Protein AF-A0A9N9G167-F1 (afdb_monomer)

Organism: NCBI:txid144679

InterPro domains:
  IPR001525 C-5 cytosine methyltransferase [PF00145] (1-214)
  IPR001525 C-5 cytosine methyltransferase [PS51679] (1-295)
  IPR001525 C-5 cytosine methyltransferase [TIGR00675] (1-219)
  IPR018117 DNA methylase, C-5 cytosine-specific, active site [PS00094] (69-81)
  IPR018310 Putative endonuclease, Z1 domain [PF10593] (578-742)
  IPR029063 S-adenosyl-L-methionine-dependent methyltransferase superfamily [G3DSA:3.40.50.150] (1-223)
  IPR029063 S-adenosyl-L-methionine-dependent methyltransferase superfamily [SSF53335] (1-181)
  IPR050750 Cytosine-specific C5-methyltransferase [PTHR46098] (2-276)

Structure (mmCIF, N/CA/C/O backbone):
data_AF-A0A9N9G167-F1
#
_entry.id   AF-A0A9N9G167-F1
#
loop_
_atom_site.group_PDB
_atom_site.id
_atom_site.type_symbol
_atom_site.label_atom_id
_atom_site.label_alt_id
_atom_site.label_comp_id
_atom_site.label_asym_id
_atom_site.label_entity_id
_atom_site.label_seq_id
_atom_site.pdbx_PDB_ins_code
_atom_site.Cartn_x
_atom_site.Cartn_y
_atom_site.Cartn_z
_atom_site.occupancy
_atom_site.B_iso_or_equiv
_atom_site.auth_seq_id
_atom_site.auth_comp_id
_atom_site.auth_asym_id
_atom_site.auth_atom_id
_atom_site.pdbx_PDB_model_num
ATOM 1 N N . PHE A 1 1 ? -24.229 19.117 25.408 1.00 96.44 1 PHE A N 1
ATOM 2 C CA . PHE A 1 1 ? -23.073 20.000 25.666 1.00 96.44 1 PHE A CA 1
ATOM 3 C C . PHE A 1 1 ? -22.770 20.797 24.413 1.00 96.44 1 PHE A C 1
ATOM 5 O O . PHE A 1 1 ? -23.127 20.351 23.327 1.00 96.44 1 PHE A O 1
ATOM 12 N N . VAL A 1 2 ? -22.126 21.948 24.569 1.00 97.75 2 VAL A N 1
ATOM 13 C CA . VAL A 1 2 ? -21.629 22.784 23.472 1.00 97.75 2 VAL A CA 1
ATOM 14 C C . VAL A 1 2 ? -20.106 22.823 23.541 1.00 97.75 2 VAL A C 1
ATOM 16 O O . VAL A 1 2 ? -19.544 23.038 24.618 1.00 97.75 2 VAL A O 1
ATOM 19 N N . ASP A 1 3 ? -19.458 22.594 22.401 1.00 97.31 3 ASP A N 1
ATOM 20 C CA . ASP A 1 3 ? -18.001 22.568 22.264 1.00 97.31 3 ASP A CA 1
ATOM 21 C C . ASP A 1 3 ? -17.508 23.849 21.576 1.00 97.31 3 ASP A C 1
ATOM 23 O O . ASP A 1 3 ? -17.567 23.978 20.353 1.00 97.31 3 ASP A O 1
ATOM 27 N N . LEU A 1 4 ? -17.080 24.836 22.362 1.00 97.31 4 LEU A N 1
ATOM 28 C CA . LEU A 1 4 ? -16.578 26.117 21.862 1.00 97.31 4 LEU A CA 1
ATOM 29 C C . LEU A 1 4 ? -15.073 26.042 21.599 1.00 97.31 4 LEU A C 1
ATOM 31 O O . LEU A 1 4 ? -14.323 25.476 22.397 1.00 97.31 4 LEU A O 1
ATOM 35 N N . PHE A 1 5 ? -14.617 26.692 20.524 1.00 95.75 5 PHE A N 1
ATOM 36 C CA . PHE A 1 5 ? -13.226 26.597 20.055 1.00 95.75 5 PHE A CA 1
ATOM 37 C C . PHE A 1 5 ? -12.837 25.133 19.849 1.00 95.75 5 PHE A C 1
ATOM 39 O O . PHE A 1 5 ? -11.856 24.629 20.402 1.00 95.75 5 PHE A O 1
ATOM 46 N N . SER A 1 6 ? -13.701 24.430 19.120 1.00 94.19 6 SER A N 1
ATOM 47 C CA . SER A 1 6 ? -13.758 22.975 19.136 1.00 94.19 6 SER A CA 1
ATOM 48 C C . SER A 1 6 ? -12.529 22.330 18.490 1.00 94.19 6 SER A C 1
ATOM 50 O O . SER A 1 6 ? -12.225 21.163 18.767 1.00 94.19 6 SER A O 1
ATOM 52 N N . GLY A 1 7 ? -11.798 23.069 17.643 1.00 93.81 7 GLY A N 1
ATOM 53 C CA . GLY A 1 7 ? -10.676 22.552 16.872 1.00 93.81 7 GLY A CA 1
ATOM 54 C C . GLY A 1 7 ? -11.097 21.295 16.119 1.00 93.81 7 GLY A C 1
ATOM 55 O O . GLY A 1 7 ? -12.072 21.302 15.376 1.00 93.81 7 GLY A O 1
ATOM 56 N N . ILE A 1 8 ? -10.400 20.188 16.375 1.00 90.88 8 ILE A N 1
ATOM 57 C CA . ILE A 1 8 ? -10.713 18.864 15.811 1.00 90.88 8 ILE A CA 1
ATOM 58 C C . ILE A 1 8 ? -11.549 17.961 16.747 1.00 90.88 8 ILE A C 1
ATOM 60 O O . ILE A 1 8 ? -11.694 16.773 16.475 1.00 90.88 8 ILE A O 1
ATOM 64 N N . GLY A 1 9 ? -12.065 18.482 17.869 1.00 90.62 9 GLY A N 1
ATOM 65 C CA . GLY A 1 9 ? -12.993 17.764 18.759 1.00 90.62 9 GLY A CA 1
ATOM 66 C C . GLY A 1 9 ? -12.369 17.011 19.928 1.00 90.62 9 GLY A C 1
ATOM 67 O O . GLY A 1 9 ? -12.844 15.939 20.302 1.00 90.62 9 GLY A O 1
ATOM 68 N N . GLY A 1 10 ? -11.324 17.570 20.546 1.00 90.81 10 GLY A N 1
ATOM 69 C CA . GLY A 1 10 ? -10.700 16.980 21.738 1.00 90.81 10 GLY A CA 1
ATOM 70 C C . GLY A 1 10 ? -11.651 16.885 22.941 1.00 90.81 10 GLY A C 1
ATOM 71 O O . GLY A 1 10 ? -11.740 15.833 23.575 1.00 90.81 10 GLY A O 1
ATOM 72 N N . PHE A 1 11 ? -12.399 17.957 23.231 1.00 94.19 11 PHE A N 1
ATOM 73 C CA . PHE A 1 11 ? -13.406 17.957 24.296 1.00 94.19 11 PHE A CA 1
ATOM 74 C C . PHE A 1 11 ? -14.594 17.059 23.962 1.00 94.19 11 PHE A C 1
ATOM 76 O O . PHE A 1 11 ? -14.997 16.268 24.814 1.00 94.19 11 PHE A O 1
ATOM 83 N N . HIS A 1 12 ? -15.098 17.111 22.724 1.00 93.25 12 HIS A N 1
ATOM 84 C CA . HIS A 1 12 ? -16.135 16.192 22.251 1.00 93.25 12 HIS A CA 1
ATOM 85 C C . HIS A 1 12 ? -15.748 14.733 22.513 1.00 93.25 12 HIS A C 1
ATOM 87 O O . HIS A 1 12 ? -16.497 13.996 23.159 1.00 93.25 12 HIS A O 1
ATOM 93 N N . GLN A 1 13 ? -14.550 14.332 22.079 1.00 90.50 13 GLN A N 1
ATOM 94 C CA . GLN A 1 13 ? -14.063 12.967 22.241 1.00 90.50 13 GLN A CA 1
ATOM 95 C C . GLN A 1 13 ? -13.995 12.553 23.715 1.00 90.50 13 GLN A C 1
ATOM 97 O O . GLN A 1 13 ? -14.399 11.436 24.048 1.00 90.50 13 GLN A O 1
ATOM 102 N N . ALA A 1 14 ? -13.496 13.436 24.585 1.00 84.38 14 ALA A N 1
ATOM 103 C CA . ALA A 1 14 ? -13.389 13.177 26.018 1.00 84.38 14 ALA A CA 1
ATOM 104 C C . ALA A 1 14 ? -14.771 13.035 26.675 1.00 84.38 14 ALA A C 1
ATOM 106 O O . ALA A 1 14 ? -15.007 12.089 27.426 1.00 84.38 14 ALA A O 1
ATOM 107 N N . ILE A 1 15 ? -15.709 13.931 26.357 1.00 85.75 15 ILE A N 1
ATOM 108 C CA . ILE A 1 15 ? -17.063 13.903 26.922 1.00 85.75 15 ILE A CA 1
ATOM 109 C C . ILE A 1 15 ? -17.820 12.659 26.464 1.00 85.75 15 ILE A C 1
ATOM 111 O O . ILE A 1 15 ? -18.428 11.995 27.298 1.00 85.75 15 ILE A O 1
ATOM 115 N N . LYS A 1 16 ? -17.748 12.289 25.180 1.00 82.19 16 LYS A N 1
ATOM 116 C CA . LYS A 1 16 ? -18.385 11.063 24.672 1.00 82.19 16 LYS A CA 1
ATOM 117 C C . LYS A 1 16 ? -17.813 9.794 25.299 1.00 82.19 16 LYS A C 1
ATOM 119 O O . LYS A 1 16 ? -18.561 8.852 25.516 1.00 82.19 16 LYS A O 1
ATOM 124 N N . GLN A 1 17 ? -16.521 9.760 25.622 1.00 71.56 17 GLN A N 1
ATOM 125 C CA . GLN A 1 17 ? -15.922 8.605 26.302 1.00 71.56 17 GLN A CA 1
ATOM 126 C C . GLN A 1 17 ? -16.388 8.479 27.754 1.00 71.56 17 GLN A C 1
ATOM 128 O O . GLN A 1 17 ? -16.738 7.390 28.195 1.00 71.56 17 GLN A O 1
ATOM 133 N N . ILE A 1 18 ? -16.415 9.589 28.494 1.00 75.25 18 ILE A N 1
ATOM 134 C CA . ILE A 1 18 ? -16.812 9.581 29.910 1.00 75.25 18 ILE A CA 1
ATOM 135 C C . ILE A 1 18 ? -18.334 9.420 30.047 1.00 75.25 18 ILE A C 1
ATOM 137 O O . ILE A 1 18 ? -18.821 8.724 30.936 1.00 75.25 18 ILE A O 1
ATOM 141 N N . PHE A 1 19 ? -19.092 10.044 29.145 1.00 80.12 19 PHE A N 1
ATOM 142 C CA . PHE A 1 19 ? -20.550 10.056 29.126 1.00 80.12 19 PHE A CA 1
ATOM 143 C C . PHE A 1 19 ? -21.065 9.648 27.733 1.00 80.12 19 PHE A C 1
ATOM 145 O O . PHE A 1 19 ? -21.455 10.514 26.948 1.00 80.12 19 PHE A O 1
ATOM 152 N N . PRO A 1 20 ? -21.139 8.344 27.409 1.00 75.44 20 PRO A N 1
ATOM 153 C CA . PRO A 1 20 ? -21.534 7.871 26.073 1.00 75.44 20 PRO A CA 1
ATOM 154 C C . PRO A 1 20 ? -22.908 8.353 25.595 1.00 75.44 20 PRO A C 1
ATOM 156 O O . PRO A 1 20 ? -23.117 8.564 24.404 1.00 75.44 20 PRO A O 1
ATOM 159 N N . LYS A 1 21 ? -23.836 8.581 26.533 1.00 85.00 21 LYS A N 1
ATOM 160 C CA . LYS A 1 21 ? -25.186 9.106 26.261 1.00 85.00 21 LYS A CA 1
ATOM 161 C C . LYS A 1 21 ? -25.252 10.630 26.125 1.00 85.00 21 LYS A C 1
ATOM 163 O O . LYS A 1 21 ? -26.330 11.164 25.907 1.00 85.00 21 LYS A O 1
ATOM 168 N N . SER A 1 22 ? -24.139 11.336 26.316 1.00 89.62 22 SER A N 1
ATOM 169 C CA . SER A 1 22 ? -24.100 12.785 26.122 1.00 89.62 22 SER A CA 1
ATOM 170 C C . SER A 1 22 ? -24.339 13.132 24.657 1.00 89.62 22 SER A C 1
ATOM 172 O O . SER A 1 22 ? -23.959 12.380 23.762 1.00 89.62 22 SER A O 1
ATOM 174 N N . GLU A 1 23 ? -24.926 14.291 24.403 1.00 92.88 23 GLU A N 1
ATOM 175 C CA . GLU A 1 23 ? -25.144 14.813 23.058 1.00 92.88 23 GLU A CA 1
ATOM 176 C C . GLU A 1 23 ? -24.369 16.118 22.871 1.00 92.88 23 GLU A C 1
ATOM 178 O O . GLU A 1 23 ? -24.367 16.972 23.764 1.00 92.88 23 GLU A O 1
ATOM 183 N N . CYS A 1 24 ? -23.688 16.260 21.732 1.00 95.50 24 CYS A N 1
ATOM 184 C CA . CYS A 1 24 ? -23.074 17.521 21.332 1.00 95.50 24 CYS A CA 1
ATOM 185 C C . CYS A 1 24 ? -24.112 18.314 20.536 1.00 95.50 24 CYS A C 1
ATOM 187 O O . CYS A 1 24 ? -24.430 17.953 19.410 1.00 95.50 24 CYS A O 1
ATOM 189 N N . ILE A 1 25 ? -24.655 19.364 21.145 1.00 95.94 25 ILE A N 1
ATOM 190 C CA . ILE A 1 25 ? -25.744 20.164 20.574 1.00 95.94 25 ILE A CA 1
ATOM 191 C C . ILE A 1 25 ? -25.214 21.097 19.485 1.00 95.94 25 ILE A C 1
ATOM 193 O O . ILE A 1 25 ? -25.871 21.305 18.464 1.00 95.94 25 ILE A O 1
ATOM 197 N N . ALA A 1 26 ? -24.015 21.641 19.709 1.00 96.62 26 ALA A N 1
ATOM 198 C CA . ALA A 1 26 ? -23.302 22.467 18.753 1.00 96.62 26 ALA A CA 1
ATOM 199 C C . ALA A 1 26 ? -21.787 22.443 18.995 1.00 96.62 26 ALA A C 1
ATOM 201 O O . ALA A 1 26 ? -21.330 22.314 20.136 1.00 96.62 26 ALA A O 1
ATOM 202 N N . ALA A 1 27 ? -21.027 22.629 17.917 1.00 97.38 27 ALA A N 1
ATOM 203 C CA . ALA A 1 27 ? -19.587 22.866 17.936 1.00 97.38 27 ALA A CA 1
ATOM 204 C C . ALA A 1 27 ? -19.281 24.168 17.191 1.00 97.38 27 ALA A C 1
ATOM 206 O O . ALA A 1 27 ? -19.948 24.487 16.202 1.00 97.38 27 ALA A O 1
ATOM 207 N N . VAL A 1 28 ? -18.304 24.927 17.687 1.00 97.38 28 VAL A N 1
ATOM 208 C CA . VAL A 1 28 ? -17.961 26.256 17.167 1.00 97.38 28 VAL A CA 1
ATOM 209 C C . VAL A 1 28 ? -16.471 26.331 16.860 1.00 97.38 28 VAL A C 1
ATOM 211 O O . VAL A 1 28 ? -15.642 26.269 17.774 1.00 97.38 28 VAL A O 1
ATOM 214 N N . GLU A 1 29 ? -16.138 26.501 15.583 1.00 95.88 29 GLU A N 1
ATOM 215 C CA . GLU A 1 29 ? -14.767 26.651 15.094 1.00 95.88 29 GLU A CA 1
ATOM 216 C C . GLU A 1 29 ? -14.735 27.448 13.786 1.00 95.88 29 GLU A C 1
ATOM 218 O O . GLU A 1 29 ? -15.404 27.109 12.807 1.00 95.88 29 GLU A O 1
ATOM 223 N N . LYS A 1 30 ? -13.911 28.501 13.760 1.00 93.50 30 LYS A N 1
ATOM 224 C CA . LYS A 1 30 ? -13.782 29.395 12.603 1.00 93.50 30 LYS A CA 1
ATOM 225 C C . LYS A 1 30 ? -12.861 28.831 11.522 1.00 93.50 30 LYS A C 1
ATOM 227 O O . LYS A 1 30 ? -12.992 29.213 10.361 1.00 93.50 30 LYS A O 1
ATOM 232 N N . ASP A 1 31 ? -11.908 27.973 11.893 1.00 90.69 31 ASP A N 1
ATOM 233 C CA . ASP A 1 31 ? -10.946 27.404 10.953 1.00 90.69 31 ASP A CA 1
ATOM 234 C C . ASP A 1 31 ? -11.590 26.319 10.073 1.00 90.69 31 ASP A C 1
ATOM 236 O O . ASP A 1 31 ? -12.138 25.325 10.559 1.00 90.69 31 ASP A O 1
ATOM 240 N N . ALA A 1 32 ? -11.508 26.507 8.754 1.00 87.88 32 ALA A N 1
ATOM 241 C CA . ALA A 1 32 ? -12.151 25.629 7.782 1.00 87.88 32 ALA A CA 1
ATOM 242 C C . ALA A 1 32 ? -11.570 24.201 7.773 1.00 87.88 32 ALA A C 1
ATOM 244 O O . ALA A 1 32 ? -12.325 23.249 7.579 1.00 87.88 32 ALA A O 1
ATOM 245 N N . PHE A 1 33 ? -10.267 24.032 8.029 1.00 86.62 33 PHE A N 1
ATOM 246 C CA . PHE A 1 33 ? -9.620 22.714 8.059 1.00 86.62 33 PHE A CA 1
ATOM 247 C C . PHE A 1 33 ? -9.967 21.946 9.336 1.00 86.62 33 PHE A C 1
ATOM 249 O O . PHE A 1 33 ? -10.205 20.733 9.301 1.00 86.62 33 PHE A O 1
ATOM 256 N N . CYS A 1 34 ? -10.035 22.648 10.470 1.00 87.88 34 CYS A N 1
ATOM 257 C CA . CYS A 1 34 ? -10.538 22.080 11.715 1.00 87.88 34 CYS A CA 1
ATOM 258 C C . CYS A 1 34 ? -11.997 21.642 11.560 1.00 87.88 34 CYS A C 1
ATOM 260 O O . CYS A 1 34 ? -12.318 20.513 11.926 1.00 87.88 34 CYS A O 1
ATOM 262 N N . LYS A 1 35 ? -12.849 22.474 10.943 1.00 88.00 35 LYS A N 1
ATOM 263 C CA . LYS A 1 35 ? -14.241 22.120 10.626 1.00 88.00 35 LYS A CA 1
ATOM 264 C C . LYS A 1 35 ? -14.339 20.862 9.766 1.00 88.00 35 LYS A C 1
ATOM 266 O O . LYS A 1 35 ? -15.096 19.958 10.109 1.00 88.00 35 LYS A O 1
ATOM 271 N N . GLU A 1 36 ? -13.582 20.792 8.672 1.00 84.94 36 GLU A N 1
ATOM 272 C CA . GLU A 1 36 ? -13.557 19.615 7.797 1.00 84.94 36 GLU A CA 1
ATOM 273 C C . GLU A 1 36 ? -13.180 18.357 8.589 1.00 84.94 36 GLU A C 1
ATOM 275 O O . GLU A 1 36 ? -13.901 17.361 8.571 1.00 84.94 36 GLU A O 1
ATOM 280 N N . THR A 1 37 ? -12.100 18.432 9.371 1.00 85.81 37 THR A N 1
ATOM 281 C CA . THR A 1 37 ? -11.650 17.314 10.211 1.00 85.81 37 THR A CA 1
ATOM 282 C C . THR A 1 37 ? -12.697 16.930 11.255 1.00 85.81 37 THR A C 1
ATOM 284 O O . THR A 1 37 ? -12.919 15.746 11.494 1.00 85.81 37 THR A O 1
ATOM 287 N N . TYR A 1 38 ? -13.359 17.900 11.883 1.00 89.00 38 TYR A N 1
ATOM 288 C CA . TYR A 1 38 ? -14.377 17.641 12.896 1.00 89.00 38 TYR A CA 1
ATOM 289 C C . TYR A 1 38 ? -15.583 16.908 12.303 1.00 89.00 38 TYR A C 1
ATOM 291 O O . TYR A 1 38 ? -15.994 15.879 12.836 1.00 89.00 38 TYR A O 1
ATOM 299 N N . LEU A 1 39 ? -16.111 17.390 11.173 1.00 84.06 39 LEU A N 1
ATOM 300 C CA . LEU A 1 39 ? -17.288 16.813 10.515 1.00 84.06 39 LEU A CA 1
ATOM 301 C C . LEU A 1 39 ? -17.023 15.421 9.924 1.00 84.06 39 LEU A C 1
ATOM 303 O O . LEU A 1 39 ? -17.947 14.620 9.843 1.00 84.06 39 LEU A O 1
ATOM 307 N N . LEU A 1 40 ? -15.769 15.098 9.590 1.00 83.00 40 LEU A N 1
ATOM 308 C CA . LEU A 1 40 ? -15.367 13.733 9.224 1.00 83.00 40 LEU A CA 1
ATOM 309 C C . LEU A 1 40 ? -15.445 12.739 10.395 1.00 83.00 40 LEU A C 1
ATOM 311 O O . LEU A 1 40 ? -15.527 11.536 10.162 1.00 83.00 40 LEU A O 1
ATOM 315 N N . ASN A 1 41 ? -15.361 13.215 11.641 1.00 79.44 41 ASN A N 1
ATOM 316 C CA . ASN A 1 41 ? -15.416 12.365 12.835 1.00 79.44 41 ASN A CA 1
ATOM 317 C C . ASN A 1 41 ? -16.799 12.376 13.505 1.00 79.44 41 ASN A C 1
ATOM 319 O O . ASN A 1 41 ? -17.149 11.418 14.194 1.00 79.44 41 ASN A O 1
ATOM 323 N N . TYR A 1 42 ? -17.574 13.444 13.307 1.00 84.31 42 TYR A N 1
ATOM 324 C CA . TYR A 1 42 ? -18.881 13.662 13.923 1.00 84.31 42 TYR A CA 1
ATOM 325 C C . TYR A 1 42 ? -19.871 14.173 12.863 1.00 84.31 42 TYR A C 1
ATOM 327 O O . TYR A 1 42 ? -20.050 15.380 12.688 1.00 84.31 42 TYR A O 1
ATOM 335 N N . GLU A 1 43 ? -20.475 13.243 12.120 1.00 76.62 43 GLU A N 1
ATOM 336 C CA . GLU A 1 43 ? -21.416 13.549 11.035 1.00 76.62 43 GLU A CA 1
ATOM 337 C C . GLU A 1 43 ? -22.745 14.125 11.563 1.00 76.62 43 GLU A C 1
ATOM 339 O O . GLU A 1 43 ? -23.180 13.814 12.672 1.00 76.62 43 GLU A O 1
ATOM 344 N N . SER A 1 44 ? -23.416 14.937 10.737 1.00 72.50 44 SER A N 1
ATOM 345 C CA . SER A 1 44 ? -24.797 15.404 10.959 1.00 72.50 44 SER A CA 1
ATOM 346 C C . SER A 1 44 ? -25.055 16.126 12.291 1.00 72.50 44 SER A C 1
ATOM 348 O O . SER A 1 44 ? -26.018 15.824 12.992 1.00 72.50 44 SER A O 1
ATOM 350 N N . MET A 1 45 ? -24.227 17.122 12.624 1.00 87.19 45 MET A N 1
ATOM 351 C CA . MET A 1 45 ? -24.420 17.979 13.801 1.00 87.19 45 MET A CA 1
ATOM 352 C C . MET A 1 45 ? -24.435 19.475 13.462 1.00 87.19 45 MET A C 1
ATOM 354 O O . MET A 1 45 ? -23.955 19.893 12.406 1.00 87.19 45 MET A O 1
ATOM 358 N N . ASN A 1 46 ? -24.935 20.300 14.385 1.00 90.50 46 ASN A N 1
ATOM 359 C CA . ASN A 1 46 ? -24.950 21.751 14.205 1.00 90.50 46 ASN A CA 1
ATOM 360 C C . ASN A 1 46 ? -23.546 22.336 14.404 1.00 90.50 46 ASN A C 1
ATOM 362 O O . ASN A 1 46 ? -23.026 22.376 15.519 1.00 90.50 46 ASN A O 1
ATOM 366 N N . PHE A 1 47 ? -22.928 22.796 13.319 1.00 94.44 47 PHE A N 1
ATOM 367 C CA . PHE A 1 47 ? -21.562 23.314 13.336 1.00 94.44 47 PHE A CA 1
ATOM 368 C C . PHE A 1 47 ? -21.522 24.780 12.912 1.00 94.44 47 PHE A C 1
ATOM 370 O O . PHE A 1 47 ? -21.921 25.121 11.795 1.00 94.44 47 PHE A O 1
ATOM 377 N N . TYR A 1 48 ? -20.975 25.631 13.775 1.00 95.31 48 TYR A N 1
ATOM 378 C CA . TYR A 1 48 ? -20.905 27.076 13.574 1.00 95.31 48 TYR A CA 1
ATOM 379 C C . TYR A 1 48 ? -19.463 27.556 13.422 1.00 95.31 48 TYR A C 1
ATOM 381 O O . TYR A 1 48 ? -18.521 26.909 13.871 1.00 95.31 48 TYR A O 1
ATOM 389 N N . GLY A 1 49 ? -19.311 28.684 12.729 1.00 92.50 49 GLY A N 1
ATOM 390 C CA . GLY A 1 49 ? -18.019 29.286 12.414 1.00 92.50 49 GLY A CA 1
ATOM 391 C C . GLY A 1 49 ? -17.525 30.212 13.522 1.00 92.50 49 GLY A C 1
ATOM 392 O O . GLY A 1 49 ? -17.136 29.776 14.602 1.00 92.50 49 GLY A O 1
ATOM 393 N N . ASP A 1 50 ? -17.519 31.514 13.235 1.00 92.44 50 ASP A N 1
ATOM 394 C CA . ASP A 1 50 ? -17.059 32.540 14.168 1.00 92.44 50 ASP A CA 1
ATOM 395 C C . ASP A 1 50 ? -17.989 32.649 15.390 1.00 92.44 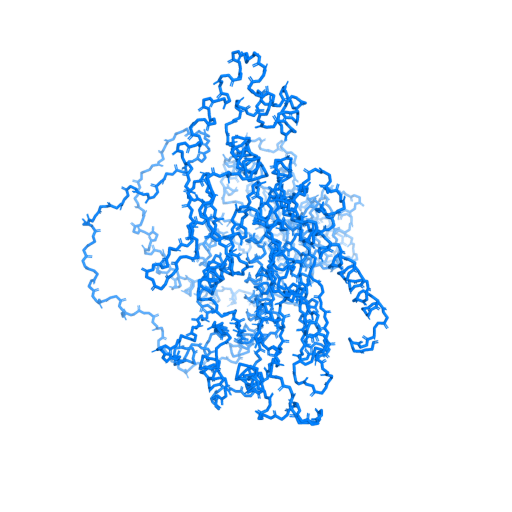50 ASP A C 1
ATOM 397 O O . ASP A 1 50 ? -19.196 32.854 15.260 1.00 92.44 50 ASP A O 1
ATOM 401 N N . ILE A 1 51 ? -17.418 32.532 16.591 1.00 94.31 51 ILE A N 1
ATOM 402 C CA . ILE A 1 51 ? -18.136 32.684 17.865 1.00 94.31 51 ILE A CA 1
ATOM 403 C C . ILE A 1 51 ? -18.641 34.119 18.091 1.00 94.31 51 ILE A C 1
ATOM 405 O O . ILE A 1 51 ? -19.565 34.345 18.872 1.00 94.31 51 ILE A O 1
ATOM 409 N N . THR A 1 52 ? -18.040 35.102 17.418 1.00 92.38 52 THR A N 1
ATOM 410 C CA . THR A 1 52 ? -18.423 36.517 17.522 1.00 92.38 52 THR A CA 1
ATOM 411 C C . THR A 1 52 ? -19.612 36.889 16.637 1.00 92.38 52 THR A C 1
ATOM 413 O O . THR A 1 52 ? -20.149 37.979 16.802 1.00 92.38 52 THR A O 1
ATOM 416 N N . ASP A 1 53 ? -20.055 35.989 15.751 1.00 93.06 53 ASP A N 1
ATOM 417 C CA . ASP A 1 53 ? -21.214 36.196 14.880 1.00 93.06 53 ASP A CA 1
ATOM 418 C C . ASP A 1 53 ? -22.509 36.203 15.712 1.00 93.06 53 ASP A C 1
ATOM 420 O O . ASP A 1 53 ? -22.989 35.157 16.170 1.00 93.06 53 ASP A O 1
ATOM 424 N N . GLU A 1 54 ? -23.042 37.406 15.939 1.00 89.94 54 GLU A N 1
ATOM 425 C CA . GLU A 1 54 ? -24.259 37.616 16.723 1.00 89.94 54 GLU A CA 1
ATOM 426 C C . GLU A 1 54 ? -25.514 37.174 15.963 1.00 89.94 54 GLU A C 1
ATOM 428 O O . GLU A 1 54 ? -26.440 36.674 16.588 1.00 89.94 54 GLU A O 1
ATOM 433 N N . ASP A 1 55 ? -25.514 37.248 14.630 1.00 90.12 55 ASP A N 1
ATOM 434 C CA . ASP A 1 55 ? -26.685 36.962 13.794 1.00 90.12 55 ASP A CA 1
ATOM 435 C C . ASP A 1 55 ? -26.890 35.461 13.539 1.00 90.12 55 ASP A C 1
ATOM 437 O O . ASP A 1 55 ? -27.987 35.029 13.174 1.00 90.12 55 ASP A O 1
ATOM 441 N N . LYS A 1 56 ? -25.839 34.647 13.711 1.00 92.75 56 LYS A N 1
ATOM 442 C CA . LYS A 1 56 ? -25.890 33.195 13.473 1.00 92.75 56 LYS A CA 1
ATOM 443 C C . LYS A 1 56 ? -25.489 32.377 14.686 1.00 92.75 56 LYS A C 1
ATOM 445 O O . LYS A 1 56 ? -26.298 31.606 15.200 1.00 92.75 56 LYS A O 1
ATOM 450 N N . THR A 1 57 ? -24.234 32.494 15.116 1.00 93.69 57 THR A N 1
ATOM 451 C CA . THR A 1 57 ? -23.669 31.596 16.130 1.00 93.69 57 THR A CA 1
ATOM 452 C C . THR A 1 57 ? -24.288 31.873 17.494 1.00 93.69 57 THR A C 1
ATOM 454 O O . THR A 1 57 ? -24.808 30.953 18.123 1.00 93.69 57 THR A O 1
ATOM 457 N N . GLN A 1 58 ? -24.274 33.129 17.952 1.00 94.69 58 GLN A N 1
ATOM 458 C CA . GLN A 1 58 ? -24.788 33.457 19.286 1.00 94.69 58 GLN A CA 1
ATOM 459 C C . GLN A 1 58 ? -26.309 33.321 19.353 1.00 94.69 58 GLN A C 1
ATOM 461 O O . GLN A 1 58 ? -26.792 32.690 20.286 1.00 94.69 58 GLN A O 1
ATOM 466 N N . VAL A 1 59 ? -27.049 33.807 18.345 1.00 93.12 59 VAL A N 1
ATOM 467 C CA . VAL A 1 59 ? -28.515 33.648 18.265 1.00 93.12 59 VAL A CA 1
ATOM 468 C C . VAL A 1 59 ? -28.950 32.185 18.327 1.00 93.12 59 VAL A C 1
ATOM 470 O O . VAL A 1 59 ? -29.949 31.881 18.977 1.00 93.12 59 VAL A O 1
ATOM 473 N N . TYR A 1 60 ? -28.223 31.261 17.690 1.00 95.44 60 TYR A N 1
ATOM 474 C CA . TYR A 1 60 ? -28.548 29.839 17.806 1.00 95.44 60 TYR A CA 1
ATOM 475 C C . TYR A 1 60 ? -28.266 29.298 19.210 1.00 95.44 60 TYR A C 1
ATOM 477 O O . TYR A 1 60 ? -29.122 28.645 19.805 1.00 95.44 60 TYR A O 1
ATOM 485 N N . LEU A 1 61 ? -27.073 29.573 19.745 1.00 95.69 61 LEU A N 1
ATOM 486 C CA . LEU A 1 61 ? -26.651 29.045 21.043 1.00 95.69 61 LEU A CA 1
ATOM 487 C C . LEU A 1 61 ? -27.513 29.565 22.197 1.00 95.69 61 LEU A C 1
ATOM 489 O O . LEU A 1 61 ? -27.698 28.848 23.169 1.00 95.69 61 LEU A O 1
ATOM 493 N N . THR A 1 62 ? -28.061 30.774 22.097 1.00 95.50 62 THR A N 1
ATOM 494 C CA . THR A 1 62 ? -28.889 31.391 23.147 1.00 95.50 62 THR A CA 1
ATOM 495 C C . THR A 1 62 ? -30.389 31.280 22.865 1.00 95.50 62 THR A C 1
ATOM 497 O O . THR A 1 62 ? -31.199 31.856 23.595 1.00 95.50 62 THR A O 1
ATOM 500 N N . ASN A 1 63 ? -30.783 30.531 21.828 1.00 93.56 63 ASN A N 1
ATOM 501 C CA . ASN A 1 63 ? -32.180 30.307 21.479 1.00 93.56 63 ASN A CA 1
ATOM 502 C C . ASN A 1 63 ? -32.897 29.529 22.592 1.00 93.56 63 ASN A C 1
ATOM 504 O O . ASN A 1 63 ? -32.431 28.468 23.005 1.00 93.56 63 ASN A O 1
ATOM 508 N N . SER A 1 64 ? -34.060 30.014 23.030 1.00 90.69 64 SER A N 1
ATOM 509 C CA . SER A 1 64 ? -34.843 29.416 24.122 1.00 90.69 64 SER A CA 1
ATOM 510 C C . SER A 1 64 ? -35.295 27.969 23.873 1.00 90.69 64 SER A C 1
ATOM 512 O O . SER A 1 64 ? -35.657 27.282 24.824 1.00 90.69 64 SER A O 1
ATOM 514 N N . ASN A 1 65 ? -35.254 27.485 22.626 1.00 91.00 65 ASN A N 1
ATOM 515 C CA . ASN A 1 65 ? -35.573 26.098 22.266 1.00 91.00 65 ASN A CA 1
ATOM 516 C C . ASN A 1 65 ? -34.359 25.153 22.273 1.00 91.00 65 ASN A C 1
ATOM 518 O O . ASN A 1 65 ? -34.520 23.955 22.046 1.00 91.00 65 ASN A O 1
ATOM 522 N N . ILE A 1 66 ? -33.146 25.671 22.471 1.00 91.81 66 ILE A N 1
ATOM 523 C CA . ILE A 1 66 ? -31.910 24.885 22.475 1.00 91.81 66 ILE A CA 1
ATOM 524 C C . ILE A 1 66 ? -31.427 24.756 23.915 1.00 91.81 66 ILE A C 1
ATOM 526 O O . ILE A 1 66 ? -31.093 25.755 24.540 1.00 91.81 66 ILE A O 1
ATOM 530 N N . GLU A 1 67 ? -31.366 23.533 24.443 1.00 92.12 67 GLU A N 1
ATOM 531 C CA . GLU A 1 67 ? -30.946 23.277 25.824 1.00 92.12 67 GLU A CA 1
ATOM 532 C C . GLU A 1 67 ? -29.610 22.532 25.891 1.00 92.12 67 GLU A C 1
ATOM 534 O O . GLU A 1 67 ? -29.365 21.569 25.160 1.00 92.12 67 GLU A O 1
ATOM 539 N N . TYR A 1 68 ? -28.734 22.947 26.807 1.00 95.38 68 TYR A N 1
ATOM 540 C CA . TYR A 1 68 ? -27.504 22.219 27.108 1.00 95.38 68 TYR A CA 1
ATOM 541 C C . TYR A 1 68 ? -26.988 22.465 28.529 1.00 95.38 68 TYR A C 1
ATOM 543 O O . TYR A 1 68 ? -27.046 23.557 29.083 1.00 95.38 68 TYR A O 1
ATOM 551 N N . ASP A 1 69 ? -26.393 21.419 29.107 1.00 93.56 69 ASP A N 1
ATOM 552 C CA . ASP A 1 69 ? -25.929 21.434 30.500 1.00 93.56 69 ASP A CA 1
ATOM 553 C C . ASP A 1 69 ? -24.469 21.866 30.690 1.00 93.56 69 ASP A C 1
ATOM 555 O O . ASP A 1 69 ? -24.052 22.178 31.806 1.00 93.56 69 ASP A O 1
ATOM 559 N N . LEU A 1 70 ? -23.664 21.807 29.628 1.00 96.56 70 LEU A N 1
ATOM 560 C CA . LEU A 1 70 ? -22.208 21.928 29.693 1.00 96.56 70 LEU A CA 1
ATOM 561 C C . LEU A 1 70 ? -21.676 22.732 28.511 1.00 96.56 70 LEU A C 1
ATOM 563 O O . LEU A 1 70 ? -22.002 22.410 27.366 1.00 96.56 70 LEU A O 1
ATOM 567 N N . ILE A 1 71 ? -20.791 23.683 28.808 1.00 97.88 71 ILE A N 1
ATOM 568 C CA . ILE A 1 71 ? -19.910 24.341 27.839 1.00 97.88 71 ILE A CA 1
ATOM 569 C C . ILE A 1 71 ? -18.466 23.879 28.055 1.00 97.88 71 ILE A C 1
ATOM 571 O O . ILE A 1 71 ? -17.960 23.908 29.180 1.00 97.88 71 ILE A O 1
ATOM 575 N N . THR A 1 72 ? -17.778 23.517 26.974 1.00 97.75 72 THR A N 1
ATOM 576 C CA . THR A 1 72 ? -16.313 23.403 26.938 1.00 97.75 72 THR A CA 1
ATOM 577 C C . THR A 1 72 ? -15.712 24.516 26.098 1.00 97.75 72 THR A C 1
ATOM 579 O O . THR A 1 72 ? -16.288 24.888 25.083 1.00 97.75 72 THR A O 1
ATOM 582 N N . ALA A 1 73 ? -14.569 25.067 26.515 1.00 95.81 73 ALA A N 1
ATOM 583 C CA . ALA A 1 73 ? -13.878 26.104 25.754 1.00 95.81 73 ALA A CA 1
ATOM 584 C C . ALA A 1 73 ? -12.350 26.021 25.903 1.00 95.81 73 ALA A C 1
ATOM 586 O O . ALA A 1 73 ? -11.795 26.339 26.960 1.00 95.81 73 ALA A O 1
ATOM 587 N N . GLY A 1 74 ? -11.666 25.644 24.819 1.00 91.19 74 GLY A N 1
ATOM 588 C CA . GLY A 1 74 ? -10.205 25.731 24.666 1.00 91.19 74 GLY A CA 1
ATOM 589 C C . GLY A 1 74 ? -9.799 27.022 23.956 1.00 91.19 74 GLY A C 1
ATOM 590 O O . GLY A 1 74 ? -9.268 26.994 22.848 1.00 91.19 74 GLY A O 1
ATOM 591 N N . PHE A 1 75 ? -10.140 28.171 24.540 1.00 87.88 75 PHE A N 1
ATOM 592 C CA . PHE A 1 75 ? -10.076 29.452 23.835 1.00 87.88 75 PHE A CA 1
ATOM 593 C C . PHE A 1 75 ? -8.630 29.911 23.539 1.00 87.88 75 PHE A C 1
ATOM 595 O O . PHE A 1 75 ? -7.722 29.671 24.346 1.00 87.88 75 PHE A O 1
ATOM 602 N N . PRO A 1 76 ? -8.388 30.609 22.407 1.00 80.56 76 PRO A N 1
ATOM 603 C CA . PRO A 1 76 ? -7.050 31.008 21.980 1.00 80.56 76 PRO A CA 1
ATOM 604 C C . PRO A 1 76 ? -6.247 31.759 23.047 1.00 80.56 76 PRO A C 1
ATOM 606 O O . PRO A 1 76 ? -6.704 32.708 23.683 1.00 80.56 76 PRO A O 1
ATOM 609 N N . CYS A 1 77 ? -4.991 31.343 23.207 1.00 63.94 77 CYS A N 1
ATOM 610 C CA . CYS A 1 77 ? -4.041 31.910 24.162 1.00 63.94 77 CYS A CA 1
ATOM 611 C C . CYS A 1 77 ? -3.118 32.981 23.538 1.00 63.94 77 CYS A C 1
ATOM 613 O O . CYS A 1 77 ? -2.197 33.476 24.188 1.00 63.94 77 CYS A O 1
ATOM 615 N N . THR A 1 78 ? -3.290 33.333 22.264 1.00 51.19 78 THR A N 1
ATOM 616 C CA . THR A 1 78 ? -2.360 34.180 21.491 1.00 51.19 78 THR A CA 1
ATOM 617 C C . THR A 1 78 ? -2.014 35.542 22.128 1.00 51.19 78 THR A C 1
ATOM 619 O O . THR A 1 78 ? -0.860 35.955 21.993 1.00 51.19 78 THR A O 1
ATOM 622 N N . PRO A 1 79 ? -2.881 36.202 22.927 1.00 52.72 79 PRO A N 1
ATOM 623 C CA . PRO A 1 79 ? -2.497 37.397 23.693 1.00 52.72 79 PRO A CA 1
ATOM 624 C C . PRO A 1 79 ? -1.664 37.121 24.963 1.00 52.72 79 PRO A C 1
ATOM 626 O O . PRO A 1 79 ? -1.077 38.047 25.520 1.00 52.72 79 PRO A O 1
ATOM 629 N N . PHE A 1 80 ? -1.613 35.872 25.441 1.00 52.84 80 PHE A N 1
ATOM 630 C CA . PHE A 1 80 ? -1.182 35.497 26.797 1.00 52.84 80 PHE A CA 1
ATOM 631 C C . PHE A 1 80 ? 0.039 34.554 26.839 1.00 52.84 80 PHE A C 1
ATOM 633 O O . PHE A 1 80 ? 0.434 34.108 27.916 1.00 52.84 80 PHE A O 1
ATOM 640 N N . SER A 1 81 ? 0.656 34.225 25.697 1.00 41.00 81 SER A N 1
ATOM 641 C CA . SER A 1 81 ? 1.833 33.340 25.624 1.00 41.00 81 SER A CA 1
ATOM 642 C C . SER A 1 81 ? 3.161 34.119 25.635 1.00 41.00 81 SER A C 1
ATOM 644 O O . SER A 1 81 ? 3.288 35.167 25.005 1.00 41.00 81 SER A O 1
ATOM 646 N N . LYS A 1 82 ? 4.195 33.568 26.294 1.00 38.59 82 LYS A N 1
ATOM 647 C CA . LYS A 1 82 ? 5.571 34.119 26.327 1.00 38.59 82 LYS A CA 1
ATOM 648 C C . LYS A 1 82 ? 6.247 34.235 24.947 1.00 38.59 82 LYS A C 1
ATOM 650 O O . LYS A 1 82 ? 7.281 34.885 24.860 1.00 38.59 82 LYS A O 1
ATOM 655 N N . ALA A 1 83 ? 5.704 33.599 23.906 1.00 40.09 83 ALA A N 1
ATOM 656 C CA . ALA A 1 83 ? 6.256 33.601 22.549 1.00 40.09 83 ALA A CA 1
ATOM 657 C C . ALA A 1 83 ? 5.645 34.684 21.626 1.00 40.09 83 ALA A C 1
ATOM 659 O O . ALA A 1 83 ? 6.035 34.770 20.466 1.00 40.09 83 ALA A O 1
ATOM 660 N N . GLY A 1 84 ? 4.696 35.499 22.115 1.00 45.53 84 GLY A N 1
ATOM 661 C CA . GLY A 1 84 ? 4.049 36.588 21.361 1.00 45.53 84 GLY A CA 1
ATOM 662 C C . GLY A 1 84 ? 4.366 37.997 21.895 1.00 45.53 84 GLY A C 1
ATOM 663 O O . GLY A 1 84 ? 4.898 38.147 22.992 1.00 45.53 84 GLY A O 1
ATOM 664 N N . LYS A 1 85 ? 3.999 39.047 21.135 1.00 42.69 85 LYS A N 1
ATOM 665 C CA . LYS A 1 85 ? 4.295 40.483 21.394 1.00 42.69 85 LYS A CA 1
ATOM 666 C C . LYS A 1 85 ? 3.631 41.107 22.650 1.00 42.69 85 LYS A C 1
ATOM 668 O O . LYS A 1 85 ? 3.668 42.323 22.787 1.00 42.69 85 LYS A O 1
ATOM 673 N N . MET A 1 86 ? 3.023 40.322 23.552 1.00 47.06 86 MET A N 1
ATOM 674 C CA . MET A 1 86 ? 2.381 40.792 24.802 1.00 47.06 86 MET A CA 1
ATOM 675 C C . MET A 1 86 ? 1.488 42.048 24.634 1.00 47.06 86 MET A C 1
ATOM 677 O O . MET A 1 86 ? 1.559 42.980 25.427 1.00 47.06 86 MET A O 1
ATOM 681 N N . LEU A 1 87 ? 0.630 42.083 23.605 1.00 45.38 87 LEU A N 1
ATOM 682 C CA . LEU A 1 87 ? -0.231 43.244 23.298 1.00 45.38 87 LEU A CA 1
ATOM 683 C C . LEU A 1 87 ? -1.489 43.368 24.188 1.00 45.38 87 LEU A C 1
ATOM 685 O O . LEU A 1 87 ? -2.259 44.317 24.042 1.00 45.38 87 LEU A O 1
ATOM 689 N N . GLY A 1 88 ? -1.701 42.445 25.132 1.00 53.59 88 GLY A N 1
ATOM 690 C CA . GLY A 1 88 ? -2.759 42.549 26.141 1.00 53.59 88 GLY A CA 1
ATOM 691 C C . GLY A 1 88 ? -4.183 42.680 25.573 1.00 53.59 88 GLY A C 1
ATOM 692 O O . GLY A 1 88 ? -4.528 42.072 24.562 1.00 53.59 88 GLY A O 1
ATOM 693 N N . VAL A 1 89 ? -5.014 43.471 26.263 1.00 42.66 89 VAL A N 1
ATOM 694 C CA . VAL A 1 89 ? -6.478 43.630 26.079 1.00 42.66 89 VAL A CA 1
ATOM 695 C C . VAL A 1 89 ? -6.871 44.327 24.759 1.00 42.66 89 VAL A C 1
ATOM 697 O O . VAL A 1 89 ? -8.044 44.355 24.402 1.00 42.66 89 VAL A O 1
ATOM 700 N N . ASN A 1 90 ? -5.899 44.856 24.007 1.00 44.38 90 ASN A N 1
ATOM 701 C CA . ASN A 1 90 ? -6.125 45.544 22.730 1.00 44.38 90 ASN A CA 1
ATOM 702 C C . ASN A 1 90 ? -6.040 44.610 21.507 1.00 44.38 90 ASN A C 1
ATOM 704 O O . ASN A 1 90 ? -6.223 45.061 20.379 1.00 44.38 90 ASN A O 1
ATOM 708 N N . HIS A 1 91 ? -5.768 43.314 21.704 1.00 51.19 91 HIS A N 1
ATOM 709 C CA . HIS A 1 91 ? -5.766 42.322 20.628 1.00 51.19 91 HIS A CA 1
ATOM 710 C C . HIS A 1 91 ? -7.189 41.766 20.399 1.00 51.19 91 HIS A C 1
ATOM 712 O O . HIS A 1 91 ? -7.817 41.354 21.378 1.00 51.19 91 HIS A O 1
ATOM 718 N N . PRO A 1 92 ? -7.698 41.674 19.151 1.00 52.44 92 PRO A N 1
ATOM 719 C CA . PRO A 1 92 ? -9.050 41.173 18.853 1.00 52.44 92 PRO A CA 1
ATOM 720 C C . PRO A 1 92 ? -9.344 39.795 19.467 1.00 52.44 92 PRO A C 1
ATOM 722 O O . PRO A 1 92 ? -10.425 39.553 19.991 1.00 52.44 92 PRO A O 1
ATOM 725 N N . GLU A 1 93 ? -8.340 38.915 19.502 1.00 54.25 93 GLU A N 1
ATOM 726 C CA . GLU A 1 93 ? -8.459 37.564 20.073 1.00 54.25 93 GLU A CA 1
ATOM 727 C C . GLU A 1 93 ? -8.511 37.528 21.614 1.00 54.25 93 GLU A C 1
ATOM 729 O O . GLU A 1 93 ? -8.888 36.513 22.192 1.00 54.25 93 GLU A O 1
ATOM 734 N N . GLY A 1 94 ? -8.170 38.629 22.298 1.00 57.69 94 GLY A N 1
ATOM 735 C CA . GLY A 1 94 ? -8.312 38.762 23.755 1.00 57.69 94 GLY A CA 1
ATOM 736 C C . GLY A 1 94 ? -9.755 38.968 24.220 1.00 57.69 94 GLY A C 1
ATOM 737 O O . GLY A 1 94 ? -10.023 38.819 25.410 1.00 57.69 94 GLY A O 1
ATOM 738 N N . LYS A 1 95 ? -10.672 39.266 23.289 1.00 69.81 95 LYS A N 1
ATOM 739 C CA . LYS A 1 95 ? -12.111 39.454 23.534 1.00 69.81 95 LYS A CA 1
ATOM 740 C C . LYS A 1 95 ? -12.934 38.177 23.338 1.00 69.81 95 LYS A C 1
ATOM 742 O O . LYS A 1 95 ? -14.121 38.162 23.632 1.00 69.81 95 LYS A O 1
ATOM 747 N N . LEU A 1 96 ? -12.317 37.083 22.883 1.00 87.62 96 LEU A N 1
ATOM 748 C CA . LEU A 1 96 ? -13.026 35.822 22.631 1.00 87.62 96 LEU A CA 1
ATOM 749 C C . LEU A 1 96 ? -13.571 35.183 23.918 1.00 87.62 96 LEU A C 1
ATOM 751 O O . LEU A 1 96 ? -14.600 34.519 23.878 1.00 87.62 96 LEU A O 1
ATOM 755 N N . PHE A 1 97 ? -12.924 35.415 25.067 1.00 89.69 97 PHE A N 1
ATOM 756 C CA . PHE A 1 97 ? -13.483 35.016 26.362 1.00 89.69 97 PHE A CA 1
ATOM 757 C C . PHE A 1 97 ? -14.728 35.837 26.725 1.00 89.69 97 PHE A C 1
ATOM 759 O O . PHE A 1 97 ? -15.684 35.279 27.256 1.00 89.69 97 PHE A O 1
ATOM 766 N N . ASP A 1 98 ? -14.762 37.130 26.386 1.00 88.94 98 ASP A N 1
ATOM 767 C CA . ASP A 1 98 ? -15.943 37.968 26.613 1.00 88.94 98 ASP A CA 1
ATOM 768 C C . ASP A 1 98 ? -17.144 37.442 25.801 1.00 88.94 98 ASP A C 1
ATOM 770 O O . ASP A 1 98 ? -18.264 37.448 26.305 1.00 88.94 98 ASP A O 1
ATOM 774 N N . SER A 1 99 ? -16.918 36.895 24.596 1.00 93.12 99 SER A N 1
ATOM 775 C CA . SER A 1 99 ? -17.958 36.198 23.818 1.00 93.12 99 SER A CA 1
ATOM 776 C C . SER A 1 99 ? -18.481 34.943 24.522 1.00 93.12 99 SER A C 1
ATOM 778 O O . SER A 1 99 ? -19.685 34.703 24.511 1.00 93.12 99 SER A O 1
ATOM 780 N N . VAL A 1 100 ? -17.615 34.166 25.186 1.00 95.06 100 VAL A N 1
ATOM 781 C CA . VAL A 1 100 ? -18.050 33.016 26.005 1.00 95.06 100 VAL A CA 1
ATOM 782 C C . VAL A 1 100 ? -18.938 33.486 27.157 1.00 95.06 100 VAL A C 1
ATOM 784 O O . VAL A 1 100 ? -20.008 32.923 27.371 1.00 95.06 100 VAL A O 1
ATOM 787 N N . VAL A 1 101 ? -18.526 34.538 27.874 1.00 95.06 101 VAL A N 1
ATOM 788 C CA . VAL A 1 101 ? -19.311 35.113 28.981 1.00 95.06 101 VAL A CA 1
ATOM 789 C C . VAL A 1 101 ? -20.643 35.677 28.483 1.00 95.06 101 VAL A C 1
ATOM 791 O O . VAL A 1 101 ? -21.661 35.462 29.135 1.00 95.06 101 VAL A O 1
ATOM 794 N N . LYS A 1 102 ? -20.662 36.348 27.323 1.00 95.00 102 LYS A N 1
ATOM 795 C CA . LYS A 1 102 ? -21.893 36.847 26.693 1.00 95.00 102 LYS A CA 1
ATOM 796 C C . LYS A 1 102 ? -22.857 35.703 26.371 1.00 95.00 102 LYS A C 1
ATOM 798 O O . LYS A 1 102 ? -23.995 35.761 26.813 1.00 95.00 102 LYS A O 1
ATOM 803 N N . ILE A 1 103 ? -22.391 34.636 25.715 1.00 96.75 103 ILE A N 1
ATOM 804 C CA . ILE A 1 103 ? -23.217 33.449 25.423 1.00 96.75 103 ILE A CA 1
ATOM 805 C C . ILE A 1 103 ? -23.800 32.853 26.711 1.00 96.75 103 ILE A C 1
ATOM 807 O O . ILE A 1 103 ? -24.980 32.519 26.748 1.00 96.75 103 ILE A O 1
ATOM 811 N N . ILE A 1 104 ? -22.996 32.735 27.774 1.00 97.31 104 ILE A N 1
ATOM 812 C CA . ILE A 1 104 ? -23.463 32.219 29.071 1.00 97.31 104 ILE A CA 1
ATOM 813 C C . ILE A 1 104 ? -24.554 33.114 29.661 1.00 97.31 104 ILE A C 1
ATOM 815 O O . ILE A 1 104 ? -25.588 32.603 30.086 1.00 97.31 104 ILE A O 1
ATOM 819 N N . ARG A 1 105 ? -24.327 34.431 29.690 1.00 97.12 105 ARG A N 1
ATOM 820 C CA . ARG A 1 105 ? -25.280 35.413 30.219 1.00 97.12 105 ARG A CA 1
ATOM 821 C C . ARG A 1 105 ? -26.596 35.374 29.450 1.00 97.12 105 ARG A C 1
ATOM 823 O O . ARG A 1 105 ? -27.657 35.261 30.054 1.00 97.12 105 ARG A O 1
ATOM 830 N N . ASP A 1 106 ? -26.517 35.452 28.128 1.00 96.94 106 ASP A N 1
ATOM 831 C CA . ASP A 1 106 ? -27.683 35.535 27.254 1.00 96.94 106 ASP A CA 1
ATOM 832 C C . ASP A 1 106 ? -28.490 34.230 27.295 1.00 96.94 106 ASP A C 1
ATOM 834 O O . ASP A 1 106 ? -29.709 34.276 27.433 1.00 96.94 106 ASP A O 1
ATOM 838 N N . TYR A 1 107 ? -27.826 33.067 27.299 1.00 97.44 107 TYR A N 1
ATOM 839 C CA . TYR A 1 107 ? -28.492 31.780 27.531 1.00 97.44 107 TYR A CA 1
ATOM 840 C C . TYR A 1 107 ? -29.185 31.751 28.900 1.00 97.44 107 TYR A C 1
ATOM 842 O O . TYR A 1 107 ? -30.369 31.451 29.001 1.00 97.44 107 TYR A O 1
ATOM 850 N N . ASN A 1 108 ? -28.474 32.101 29.975 1.00 94.94 108 ASN A N 1
ATOM 851 C CA . ASN A 1 108 ? -29.040 32.057 31.324 1.00 94.94 108 ASN A CA 1
ATOM 852 C C . ASN A 1 108 ? -30.233 33.018 31.503 1.00 94.94 108 ASN A C 1
ATOM 854 O O . ASN A 1 108 ? -31.104 32.742 32.322 1.00 94.94 108 ASN A O 1
ATOM 858 N N . ASN A 1 109 ? -30.288 34.118 30.747 1.00 94.56 109 ASN A N 1
ATOM 859 C CA . ASN A 1 109 ? -31.425 35.043 30.738 1.00 94.56 109 ASN A CA 1
ATOM 860 C C . ASN A 1 109 ? -32.613 34.520 29.914 1.00 94.56 109 ASN A C 1
ATOM 862 O O . ASN A 1 109 ? -33.764 34.790 30.259 1.00 94.56 109 ASN A O 1
ATOM 866 N N . ASN A 1 110 ? -32.341 33.788 28.833 1.00 94.19 110 ASN A N 1
ATOM 867 C CA . ASN A 1 110 ? -33.363 33.276 27.919 1.00 94.19 110 ASN A CA 1
ATOM 868 C C . ASN A 1 110 ? -33.983 31.948 28.388 1.00 94.19 110 ASN A C 1
ATOM 870 O O . ASN A 1 110 ? -35.042 31.554 27.887 1.00 94.19 110 ASN A O 1
ATOM 874 N N . HIS A 1 111 ? -33.364 31.273 29.362 1.00 94.81 111 HIS A N 1
ATOM 875 C CA . HIS A 1 111 ? -33.741 29.927 29.791 1.00 94.81 111 HIS A CA 1
ATOM 876 C C . HIS A 1 111 ? -34.096 29.861 31.275 1.00 94.81 111 HIS A C 1
ATOM 878 O O . HIS A 1 111 ? -33.517 30.530 32.123 1.00 94.81 111 HIS A O 1
ATOM 884 N N . LYS A 1 112 ? -35.035 28.972 31.616 1.00 89.56 112 LYS A N 1
ATOM 885 C CA . LYS A 1 112 ? -35.432 28.731 33.016 1.00 89.56 112 LYS A CA 1
ATOM 886 C C . LYS A 1 112 ? -34.371 27.981 33.820 1.00 89.56 112 LYS A C 1
ATOM 888 O O . LYS A 1 112 ? -34.354 28.078 35.044 1.00 89.56 112 LYS A O 1
ATOM 893 N N . ILE A 1 113 ? -33.551 27.177 33.146 1.00 91.50 113 ILE A N 1
ATOM 894 C CA . ILE A 1 113 ? -32.497 26.370 33.757 1.00 91.50 113 ILE A CA 1
ATOM 895 C C . ILE A 1 113 ? -31.157 26.883 33.216 1.00 91.50 113 ILE A C 1
ATOM 897 O O . ILE A 1 113 ? -30.937 26.786 32.007 1.00 91.50 113 ILE A O 1
ATOM 901 N N . PRO A 1 114 ? -30.264 27.407 34.076 1.00 94.56 114 PRO A N 1
ATOM 902 C CA . PRO A 1 114 ? -28.967 27.903 33.637 1.00 94.56 114 PRO A CA 1
ATOM 903 C C . PRO A 1 114 ? -28.039 26.747 33.247 1.00 94.56 114 PRO A C 1
ATOM 905 O O . PRO A 1 114 ? -28.235 25.599 33.668 1.00 94.56 114 PRO A O 1
ATOM 908 N N . ILE A 1 115 ? -26.986 27.054 32.485 1.00 96.31 115 ILE A N 1
ATOM 909 C CA . ILE A 1 115 ? -25.944 26.071 32.151 1.00 96.31 115 ILE A CA 1
ATOM 910 C C . ILE A 1 115 ? -25.344 25.538 33.459 1.00 96.31 115 ILE A C 1
ATOM 912 O O . ILE A 1 115 ? -25.022 26.281 34.385 1.00 96.31 115 ILE A O 1
ATOM 916 N N . LYS A 1 116 ? -25.206 24.217 33.582 1.00 94.62 116 LYS A N 1
ATOM 917 C CA . LYS A 1 116 ? -24.819 23.598 34.859 1.00 94.62 116 LYS A CA 1
ATOM 918 C C . LYS A 1 116 ? -23.320 23.714 35.106 1.00 94.62 116 LYS A C 1
ATOM 920 O O . LYS A 1 116 ? -22.897 23.979 36.235 1.00 94.62 116 LYS A O 1
ATOM 925 N N . LEU A 1 117 ? -22.526 23.476 34.063 1.00 95.25 117 LEU A N 1
ATOM 926 C CA . LEU A 1 117 ? -21.073 23.352 34.136 1.00 95.25 117 LEU A CA 1
ATOM 927 C C . LEU A 1 117 ? -20.372 24.086 32.992 1.00 95.25 117 LEU A C 1
ATOM 929 O O . LEU A 1 117 ? -20.839 24.100 31.855 1.00 95.25 117 LEU A O 1
ATOM 933 N N . ILE A 1 118 ? -19.191 24.622 33.288 1.00 97.06 118 ILE A N 1
ATOM 934 C CA . ILE A 1 118 ? -18.286 25.201 32.291 1.00 97.06 118 ILE A CA 1
ATOM 935 C C . ILE A 1 118 ? -16.898 24.611 32.513 1.00 97.06 118 ILE A C 1
ATOM 937 O O . ILE A 1 118 ? -16.405 24.603 33.641 1.00 97.06 118 ILE A O 1
ATOM 941 N N . ILE A 1 119 ? -16.252 24.130 31.452 1.00 96.44 119 ILE A N 1
ATOM 942 C CA . ILE A 1 119 ? -14.870 23.645 31.496 1.00 96.44 119 ILE A CA 1
ATOM 943 C C . ILE A 1 119 ? -14.021 24.477 30.544 1.00 96.44 119 ILE A C 1
ATOM 945 O O . ILE A 1 119 ? -14.260 24.515 29.340 1.00 96.44 119 ILE A O 1
ATOM 949 N N . LEU A 1 120 ? -12.994 25.111 31.096 1.00 95.25 120 LEU A N 1
ATOM 950 C CA . LEU A 1 120 ? -12.038 25.921 30.357 1.00 95.25 120 LEU A CA 1
ATOM 951 C C . LEU A 1 120 ? -10.683 25.218 30.286 1.00 95.25 120 LEU A C 1
ATOM 953 O O . LEU A 1 120 ? -10.224 24.664 31.290 1.00 95.25 120 LEU A O 1
ATOM 957 N N . GLU A 1 121 ? -10.022 25.301 29.133 1.00 94.06 121 GLU A N 1
ATOM 958 C CA . GLU A 1 121 ? -8.618 24.918 28.950 1.00 94.06 121 GLU A CA 1
ATOM 959 C C . GLU A 1 121 ? -7.795 26.115 28.470 1.00 94.06 121 GLU A C 1
ATOM 961 O O . GLU A 1 121 ? -8.262 26.938 27.683 1.00 94.06 121 GLU A O 1
ATOM 966 N N . ASN A 1 122 ? -6.576 26.248 29.001 1.00 91.00 122 ASN A N 1
ATOM 967 C CA . ASN A 1 122 ? -5.606 27.216 28.500 1.00 91.00 122 ASN A CA 1
ATOM 968 C C . ASN A 1 122 ? -4.159 26.843 28.886 1.00 91.00 122 ASN A C 1
ATOM 970 O O . ASN A 1 122 ? -3.900 25.882 29.615 1.00 91.00 122 ASN A O 1
ATOM 974 N N . VAL A 1 123 ? -3.166 27.621 28.446 1.00 85.00 123 VAL A N 1
ATOM 975 C CA . VAL A 1 123 ? -1.771 27.442 28.877 1.00 85.00 123 VAL A CA 1
ATOM 976 C C . VAL A 1 123 ? -1.589 27.787 30.357 1.00 85.00 123 VAL A C 1
ATOM 978 O O . VAL A 1 123 ? -2.264 28.644 30.928 1.00 85.00 123 VAL A O 1
ATOM 981 N N . THR A 1 124 ? -0.580 27.183 30.983 1.00 84.25 124 THR A N 1
ATOM 982 C CA . THR A 1 124 ? -0.282 27.377 32.412 1.00 84.25 124 THR A CA 1
ATOM 983 C C . THR A 1 124 ? 0.078 28.812 32.795 1.00 84.25 124 THR A C 1
ATOM 985 O O . THR A 1 124 ? -0.064 29.184 33.957 1.00 84.25 124 THR A O 1
ATOM 988 N N . TYR A 1 125 ? 0.542 29.635 31.849 1.00 81.81 125 TYR A N 1
ATOM 989 C CA . TYR A 1 125 ? 0.907 31.027 32.116 1.00 81.81 125 TYR A CA 1
ATOM 990 C C . TYR A 1 125 ? -0.303 31.949 32.346 1.00 81.81 125 TYR A C 1
ATOM 992 O O . TYR A 1 125 ? -0.123 33.003 32.956 1.00 81.81 125 TYR A O 1
ATOM 1000 N N . LEU A 1 126 ? -1.527 31.550 31.967 1.00 82.38 126 LEU A N 1
ATOM 1001 C CA . LEU A 1 126 ? -2.738 32.365 32.150 1.00 82.38 126 LEU A CA 1
ATOM 1002 C C . LEU A 1 126 ? -2.908 32.842 33.605 1.00 82.38 126 LEU A C 1
ATOM 1004 O O . LEU A 1 126 ? -3.159 34.020 33.843 1.00 82.38 126 LEU A O 1
ATOM 1008 N N . VAL A 1 127 ? -2.649 31.972 34.590 1.00 82.38 127 VAL A N 1
ATOM 1009 C CA . VAL A 1 127 ? -2.782 32.309 36.025 1.00 82.38 127 VAL A CA 1
ATOM 1010 C C . VAL A 1 127 ? -1.758 33.336 36.525 1.00 82.38 127 VAL A C 1
ATOM 1012 O O . VAL A 1 127 ? -1.908 33.869 37.622 1.00 82.38 127 VAL A O 1
ATOM 1015 N N . LYS A 1 128 ? -0.690 33.596 35.760 1.00 78.12 128 LYS A N 1
ATOM 1016 C CA . LYS A 1 128 ? 0.361 34.580 36.081 1.00 78.12 128 LYS A CA 1
ATOM 1017 C C . LYS A 1 128 ? 0.297 35.822 35.191 1.00 78.12 128 LYS A C 1
ATOM 1019 O O . LYS A 1 128 ? 1.017 36.786 35.455 1.00 78.12 128 LYS A O 1
ATOM 1024 N N . HIS A 1 129 ? -0.532 35.805 34.152 1.00 76.56 129 HIS A N 1
ATOM 1025 C CA . HIS A 1 129 ? -0.607 36.873 33.167 1.00 76.56 129 HIS A CA 1
ATOM 1026 C C . HIS A 1 129 ? -1.042 38.207 33.799 1.00 76.56 129 HIS A C 1
ATOM 1028 O O . HIS A 1 129 ? -1.882 38.222 34.697 1.00 76.56 129 HIS A O 1
ATOM 1034 N N . ASN A 1 130 ? -0.456 39.321 33.340 1.00 73.00 130 ASN A N 1
ATOM 1035 C CA . ASN A 1 130 ? -0.725 40.683 33.821 1.00 73.00 130 ASN A CA 1
ATOM 1036 C C . ASN A 1 130 ? -0.778 40.800 35.359 1.00 73.00 130 ASN A C 1
ATOM 1038 O O . ASN A 1 130 ? -1.766 41.256 35.928 1.00 73.00 130 ASN A O 1
ATOM 1042 N N . LYS A 1 131 ? 0.251 40.291 36.055 1.00 75.88 131 LYS A N 1
ATOM 1043 C CA . LYS A 1 131 ? 0.294 40.240 37.532 1.00 75.88 131 LYS A CA 1
ATOM 1044 C C . LYS A 1 131 ? -0.968 39.597 38.146 1.00 75.88 131 LYS A C 1
ATOM 1046 O O . LYS A 1 131 ? -1.436 40.032 39.191 1.00 75.88 131 LYS A O 1
ATOM 1051 N N . LYS A 1 132 ? -1.483 38.538 37.505 1.00 81.81 132 LYS A N 1
ATOM 1052 C CA . LYS A 1 132 ? -2.727 37.798 37.814 1.00 81.81 132 LYS A CA 1
ATOM 1053 C C . LYS A 1 132 ? -4.035 38.503 37.432 1.00 81.81 132 LYS A C 1
ATOM 1055 O O . LYS A 1 132 ? -5.067 37.839 37.419 1.00 81.81 132 LYS A O 1
ATOM 1060 N N . ALA A 1 133 ? -4.015 39.784 37.061 1.00 77.31 133 ALA A N 1
ATOM 1061 C CA . ALA A 1 133 ? -5.230 40.573 36.837 1.00 77.31 133 ALA A CA 1
ATOM 1062 C C . ALA A 1 133 ? -6.164 39.970 35.775 1.00 77.31 133 ALA A C 1
ATOM 1064 O O . ALA A 1 133 ? -7.378 40.006 35.931 1.00 77.31 133 ALA A O 1
ATOM 1065 N N . THR A 1 134 ? -5.616 39.365 34.716 1.00 80.19 134 THR A N 1
ATOM 1066 C CA . THR A 1 134 ? -6.426 38.737 33.659 1.00 80.19 134 THR A CA 1
ATOM 1067 C C . THR A 1 134 ? -7.221 37.543 34.174 1.00 80.19 134 THR A C 1
ATOM 1069 O O . THR A 1 134 ? -8.416 37.452 33.920 1.00 80.19 134 THR A O 1
ATOM 1072 N N . TRP A 1 135 ? -6.575 36.643 34.918 1.00 87.56 135 TRP A N 1
ATOM 1073 C CA . TRP A 1 135 ? -7.258 35.478 35.472 1.00 87.56 135 TRP A CA 1
ATOM 1074 C C . TRP A 1 135 ? -8.241 35.869 36.582 1.00 87.56 135 TRP A C 1
ATOM 1076 O O . TRP A 1 135 ? -9.321 35.294 36.669 1.00 87.56 135 TRP A O 1
ATOM 1086 N N . GLU A 1 136 ? -7.904 36.871 37.401 1.00 87.69 136 GLU A N 1
ATOM 1087 C CA . GLU A 1 136 ? -8.834 37.411 38.402 1.00 87.69 136 GLU A CA 1
ATOM 1088 C C . GLU A 1 136 ? -10.089 38.003 37.753 1.00 87.69 136 GLU A C 1
ATOM 1090 O O . GLU A 1 136 ? -11.191 37.654 38.171 1.00 87.69 136 GLU A O 1
ATOM 1095 N N . LYS A 1 137 ? -9.939 38.788 36.677 1.00 86.69 137 LYS A N 1
ATOM 1096 C CA . LYS A 1 137 ? -11.078 39.312 35.913 1.00 86.69 137 LYS A CA 1
ATOM 1097 C C . LYS A 1 137 ? -11.954 38.184 35.353 1.00 86.69 137 LYS A C 1
ATOM 1099 O O . LYS A 1 137 ? -13.154 38.198 35.574 1.00 86.69 137 LYS A O 1
ATOM 1104 N N . MET A 1 138 ? -11.367 37.171 34.705 1.00 90.06 138 MET A N 1
ATOM 1105 C CA . MET A 1 138 ? -12.129 36.035 34.152 1.00 90.06 138 MET A CA 1
ATOM 1106 C C . MET A 1 138 ? -12.946 35.296 35.223 1.00 90.06 138 MET A C 1
ATOM 1108 O O . MET A 1 138 ? -14.090 34.908 34.984 1.00 90.06 138 MET A O 1
ATOM 1112 N N . LYS A 1 139 ? -12.372 35.115 36.420 1.00 91.56 139 LYS A N 1
ATOM 1113 C CA . LYS A 1 139 ? -13.096 34.544 37.564 1.00 91.56 139 LYS A CA 1
ATOM 1114 C C . LYS A 1 139 ? -14.224 35.453 38.036 1.00 91.56 139 LYS A C 1
ATOM 1116 O O . LYS A 1 139 ? -15.283 34.949 38.391 1.00 91.56 139 LYS A O 1
ATOM 1121 N N . GLU A 1 140 ? -13.990 36.761 38.081 1.00 92.25 140 GLU A N 1
ATOM 1122 C CA . GLU A 1 140 ? -14.998 37.741 38.479 1.00 92.25 140 GLU A CA 1
ATOM 1123 C C . GLU A 1 140 ? -16.167 37.784 37.488 1.00 92.25 140 GLU A C 1
ATOM 1125 O O . GLU A 1 140 ? -17.318 37.798 37.918 1.00 92.25 140 GLU A O 1
ATOM 1130 N N . ASP A 1 141 ? -15.887 37.731 36.186 1.00 92.94 141 ASP A N 1
ATOM 1131 C CA . ASP A 1 141 ? -16.902 37.749 35.131 1.00 92.94 141 ASP A CA 1
ATOM 1132 C C . ASP A 1 141 ? -17.817 36.517 35.219 1.00 92.94 141 ASP A C 1
ATOM 1134 O O . ASP A 1 141 ? -19.034 36.666 35.248 1.00 92.94 141 ASP A O 1
ATOM 1138 N N . LEU A 1 142 ? -17.268 35.308 35.393 1.00 95.06 142 LEU A N 1
ATOM 1139 C CA . LEU A 1 142 ? -18.092 34.106 35.611 1.00 95.06 142 LEU A CA 1
ATOM 1140 C C . LEU A 1 142 ? -18.795 34.094 36.977 1.00 95.06 142 LEU A C 1
ATOM 1142 O O . LEU A 1 142 ? -19.894 33.555 37.102 1.00 95.06 142 LEU A O 1
ATOM 1146 N N . LYS A 1 143 ? -18.203 34.720 38.001 1.00 95.06 143 LYS A N 1
ATOM 1147 C CA . LYS A 1 143 ? -18.846 34.883 39.312 1.00 95.06 143 LYS A CA 1
ATOM 1148 C C . LYS A 1 143 ? -20.068 35.799 39.243 1.00 95.06 143 LYS A C 1
ATOM 1150 O O . LYS A 1 143 ? -21.045 35.531 39.941 1.00 95.06 143 LYS A O 1
ATOM 1155 N N . LYS A 1 144 ? -20.032 36.850 38.415 1.00 95.94 144 LYS A N 1
ATOM 1156 C CA . LYS A 1 144 ? -21.188 37.728 38.152 1.00 95.94 144 LYS A CA 1
ATOM 1157 C C . LYS A 1 144 ? -22.346 36.962 37.515 1.00 95.94 144 LYS A C 1
ATOM 1159 O O . LYS A 1 144 ? -23.486 37.205 37.881 1.00 95.94 144 LYS A O 1
ATOM 1164 N N . GLU A 1 145 ? -22.041 35.968 36.684 1.00 96.56 145 GLU A N 1
ATOM 1165 C CA . GLU A 1 145 ? -23.027 35.039 36.113 1.00 96.56 145 GLU A CA 1
ATOM 1166 C C . GLU A 1 145 ? -23.401 33.879 37.066 1.00 96.56 145 GLU A C 1
ATOM 1168 O O . GLU A 1 145 ? -23.937 32.863 36.632 1.00 96.56 145 GLU A O 1
ATOM 1173 N N . ASN A 1 146 ? -23.115 34.007 38.370 1.00 95.88 146 ASN A N 1
ATOM 1174 C CA . ASN A 1 146 ? -23.459 33.048 39.428 1.00 95.88 146 ASN A CA 1
ATOM 1175 C C . ASN A 1 146 ? -22.774 31.664 39.319 1.00 95.88 146 ASN A C 1
ATOM 1177 O O . ASN A 1 146 ? -23.276 30.655 39.830 1.00 95.88 146 ASN A O 1
ATOM 1181 N N . TYR A 1 147 ? -21.580 31.621 38.720 1.00 95.50 147 TYR A N 1
ATOM 1182 C CA . TYR A 1 147 ? -20.717 30.439 38.707 1.00 95.50 147 TYR A CA 1
ATOM 1183 C C . TYR A 1 147 ? -19.566 30.543 39.700 1.00 95.50 147 TYR A C 1
ATOM 1185 O O . TYR A 1 147 ? -19.022 31.609 39.986 1.00 95.50 147 TYR A O 1
ATOM 1193 N N . GLU A 1 148 ? -19.110 29.393 40.174 1.00 91.56 148 GLU A N 1
ATOM 1194 C CA . GLU A 1 148 ? -17.915 29.291 40.998 1.00 91.56 148 GLU A CA 1
ATOM 1195 C C . GLU A 1 148 ? -17.014 28.149 40.549 1.00 91.56 148 GLU A C 1
ATOM 1197 O O . GLU A 1 148 ? -17.462 27.169 39.958 1.00 91.56 148 GLU A O 1
ATOM 1202 N N . ILE A 1 149 ? -15.724 28.254 40.859 1.00 89.44 149 ILE A N 1
ATOM 1203 C CA . ILE A 1 149 ? -14.769 27.187 40.571 1.00 89.44 149 ILE A CA 1
ATOM 1204 C C . ILE A 1 149 ? -15.031 26.021 41.524 1.00 89.44 149 ILE A C 1
ATOM 1206 O O . ILE A 1 149 ? -14.816 26.149 42.729 1.00 89.44 149 ILE A O 1
ATOM 1210 N N . PHE A 1 150 ? -15.398 24.861 40.980 1.00 83.81 150 PHE A N 1
ATOM 1211 C CA . PHE A 1 150 ? -15.424 23.610 41.748 1.00 83.81 150 PHE A CA 1
ATOM 1212 C C . PHE A 1 150 ? -14.108 22.833 41.619 1.00 83.81 150 PHE A C 1
ATOM 1214 O O . PHE A 1 150 ? -13.755 22.049 42.503 1.00 83.81 150 PHE A O 1
ATOM 1221 N N . LYS A 1 151 ? -13.361 23.037 40.524 1.00 82.31 151 LYS A N 1
ATOM 1222 C CA . LYS A 1 151 ? -12.094 22.342 40.273 1.00 82.31 151 LYS A CA 1
ATOM 1223 C C . LYS A 1 151 ? -11.150 23.183 39.424 1.00 82.31 151 LYS A C 1
ATOM 1225 O O . LYS A 1 151 ? -11.537 23.726 38.400 1.00 82.31 151 LYS A O 1
ATOM 1230 N N . GLN A 1 152 ? -9.884 23.236 39.816 1.00 86.62 152 GLN A N 1
ATOM 1231 C CA . GLN A 1 152 ? -8.817 23.859 39.039 1.00 86.62 152 GLN A CA 1
ATOM 1232 C C . GLN A 1 152 ? -7.547 23.015 39.166 1.00 86.62 152 GLN A C 1
ATOM 1234 O O . GLN A 1 152 ? -7.217 22.565 40.266 1.00 86.62 152 GLN A O 1
ATOM 1239 N N . GLY A 1 153 ? -6.829 22.805 38.061 1.00 80.44 153 GLY A N 1
ATOM 1240 C CA . GLY A 1 153 ? -5.581 22.043 38.066 1.00 80.44 153 GLY A CA 1
ATOM 1241 C C . GLY A 1 153 ? -4.714 22.288 36.837 1.00 80.44 153 GLY A C 1
ATOM 1242 O O . GLY A 1 153 ? -5.207 22.651 35.772 1.00 80.44 153 GLY A O 1
ATOM 1243 N N . ILE A 1 154 ? -3.404 22.095 37.001 1.00 80.31 154 ILE A N 1
ATOM 1244 C CA . ILE A 1 154 ? -2.460 22.013 35.886 1.00 80.31 154 ILE A CA 1
ATOM 1245 C C . ILE A 1 154 ? -2.167 20.538 35.648 1.00 80.31 154 ILE A C 1
ATOM 1247 O O . ILE A 1 154 ? -1.729 19.848 36.566 1.00 80.31 154 ILE A O 1
ATOM 1251 N N . TYR A 1 155 ? -2.383 20.089 34.419 1.00 78.69 155 TYR A N 1
ATOM 1252 C CA . TYR A 1 155 ? -2.196 18.704 34.011 1.00 78.69 155 TYR A CA 1
ATOM 1253 C C . TYR A 1 155 ? -1.185 18.639 32.872 1.00 78.69 155 TYR A C 1
ATOM 1255 O O . TYR A 1 155 ? -1.224 19.459 31.951 1.00 78.69 155 TYR A O 1
ATOM 1263 N N . ASN A 1 156 ? -0.259 17.686 32.945 1.00 70.12 156 ASN A N 1
ATOM 1264 C CA . ASN A 1 156 ? 0.683 17.377 31.878 1.00 70.12 156 ASN A CA 1
ATOM 1265 C C . ASN A 1 156 ? 0.390 15.959 31.372 1.00 70.12 156 ASN A C 1
ATOM 1267 O O . ASN A 1 156 ? 0.348 15.051 32.201 1.00 70.12 156 ASN A O 1
ATOM 1271 N N . PRO A 1 157 ? 0.228 15.734 30.056 1.00 67.75 157 PRO A N 1
ATOM 1272 C CA . PRO A 1 157 ? 0.090 14.386 29.512 1.00 67.75 157 PRO A CA 1
ATOM 1273 C C . PRO A 1 157 ? 1.221 13.445 29.958 1.00 67.75 157 PRO A C 1
ATOM 1275 O O . PRO A 1 157 ? 0.965 12.273 30.216 1.00 67.75 157 PRO A O 1
ATOM 1278 N N . LEU A 1 158 ? 2.435 13.972 30.165 1.00 52.22 158 LEU A N 1
ATOM 1279 C CA . LEU A 1 158 ? 3.560 13.203 30.704 1.00 52.22 158 LEU A CA 1
ATOM 1280 C C . LEU A 1 158 ? 3.289 12.604 32.093 1.00 52.22 158 LEU A C 1
ATOM 1282 O O . LEU A 1 158 ? 3.723 11.489 32.369 1.00 52.22 158 LEU A O 1
ATOM 1286 N N . ASP A 1 159 ? 2.531 13.297 32.949 1.00 55.91 159 ASP A N 1
ATOM 1287 C CA . ASP A 1 159 ? 2.143 12.786 34.273 1.00 55.91 159 ASP A CA 1
ATOM 1288 C C . ASP A 1 159 ? 1.094 11.660 34.181 1.00 55.91 159 ASP A C 1
ATOM 1290 O O . ASP A 1 159 ? 0.843 10.969 35.166 1.00 55.91 159 ASP A O 1
ATOM 1294 N N . LEU A 1 160 ? 0.492 11.477 33.000 1.00 52.38 160 LEU A N 1
ATOM 1295 C CA . LEU A 1 160 ? -0.522 10.468 32.683 1.00 52.38 160 LEU A CA 1
ATOM 1296 C C . LEU A 1 160 ? 0.031 9.338 31.793 1.00 52.38 160 LEU A C 1
ATOM 1298 O O . LEU A 1 160 ? -0.741 8.548 31.262 1.00 52.38 160 LEU A O 1
ATOM 1302 N N . GLY A 1 161 ? 1.354 9.272 31.594 1.00 45.25 161 GLY A N 1
ATOM 1303 C CA . GLY A 1 161 ? 2.000 8.251 30.759 1.00 45.25 161 GLY A CA 1
ATOM 1304 C C . GLY A 1 161 ? 1.992 8.545 29.253 1.00 45.25 161 GLY A C 1
ATOM 1305 O O . GLY A 1 161 ? 2.456 7.725 28.466 1.00 45.25 161 GLY A O 1
ATOM 1306 N N . ILE A 1 162 ? 1.519 9.720 28.829 1.00 52.72 162 ILE A N 1
ATOM 1307 C CA . ILE A 1 162 ? 1.553 10.147 27.424 1.00 52.72 162 ILE A CA 1
ATOM 1308 C C . ILE A 1 162 ? 2.880 10.865 27.166 1.00 52.72 162 ILE A C 1
ATOM 1310 O O . ILE A 1 162 ? 3.180 11.865 27.816 1.00 52.72 162 ILE A O 1
ATOM 1314 N N . LEU A 1 163 ? 3.662 10.401 26.185 1.00 56.25 163 LEU A N 1
ATOM 1315 C CA . LEU A 1 163 ? 4.999 10.920 25.842 1.00 56.25 163 LEU A CA 1
ATOM 1316 C C . LEU A 1 163 ? 4.966 12.296 25.146 1.00 56.25 163 LEU A C 1
ATOM 1318 O O . LEU A 1 163 ? 5.510 12.497 24.062 1.00 56.25 163 LEU A O 1
ATOM 1322 N N . GLN A 1 164 ? 4.319 13.271 25.775 1.00 57.56 164 GLN A N 1
ATOM 1323 C CA . GLN A 1 164 ? 4.264 14.653 25.332 1.00 57.56 164 GLN A CA 1
ATOM 1324 C C . GLN A 1 164 ? 4.337 15.583 26.544 1.00 57.56 164 GLN A C 1
ATOM 1326 O O . GLN A 1 164 ? 3.460 15.586 27.405 1.00 57.56 164 GLN A O 1
ATOM 1331 N N . ASN A 1 165 ? 5.364 16.434 26.585 1.00 68.94 165 ASN A N 1
ATOM 1332 C CA . ASN A 1 165 ? 5.465 17.474 27.601 1.00 68.94 165 ASN A CA 1
ATOM 1333 C C . ASN A 1 165 ? 4.582 18.674 27.218 1.00 68.94 165 ASN A C 1
ATOM 1335 O O . ASN A 1 165 ? 4.995 19.544 26.447 1.00 68.94 165 ASN A O 1
ATOM 1339 N N . ARG A 1 166 ? 3.349 18.709 27.732 1.00 76.25 166 ARG A N 1
ATOM 1340 C CA . ARG A 1 166 ? 2.353 19.736 27.392 1.00 76.25 166 ARG A CA 1
ATOM 1341 C C . ARG A 1 166 ? 1.485 20.085 28.596 1.00 76.25 166 ARG A C 1
ATOM 1343 O O . ARG A 1 166 ? 0.310 19.747 28.653 1.00 76.25 166 ARG A O 1
ATOM 1350 N N . SER A 1 167 ? 2.044 20.816 29.555 1.00 82.06 167 SER A N 1
ATOM 1351 C CA . SER A 1 167 ? 1.255 21.307 30.688 1.00 82.06 167 SER A CA 1
ATOM 1352 C C . SER A 1 167 ? 0.155 22.278 30.241 1.00 82.06 167 SER A C 1
ATOM 1354 O O . SER A 1 167 ? 0.424 23.230 29.494 1.00 82.06 167 SER A O 1
ATOM 1356 N N . ARG A 1 168 ? -1.067 22.059 30.729 1.00 87.00 168 ARG A N 1
ATOM 1357 C CA . ARG A 1 168 ? -2.252 22.895 30.494 1.00 87.00 168 ARG A CA 1
ATOM 1358 C C . ARG A 1 168 ? -3.037 23.114 31.774 1.00 87.00 168 ARG A C 1
ATOM 1360 O O . ARG A 1 168 ? -3.065 22.254 32.648 1.00 87.00 168 ARG A O 1
ATOM 1367 N N . LEU A 1 169 ? -3.618 24.300 31.893 1.00 88.00 169 LEU A N 1
ATOM 1368 C CA . LEU A 1 169 ? -4.553 24.661 32.944 1.00 88.00 169 LEU A CA 1
ATOM 1369 C C . LEU A 1 169 ? -5.946 24.198 32.523 1.00 88.00 169 LEU A C 1
ATOM 1371 O O . LEU A 1 169 ? -6.407 24.578 31.452 1.00 88.00 169 LEU A O 1
ATOM 1375 N N . PHE A 1 170 ? -6.615 23.455 33.397 1.00 92.12 170 PHE A N 1
ATOM 1376 C CA . PHE A 1 170 ? -8.031 23.131 33.279 1.00 92.12 170 PHE A CA 1
ATOM 1377 C C . PHE A 1 170 ? -8.787 23.712 34.469 1.00 92.12 170 PHE A C 1
ATOM 1379 O O . PHE A 1 170 ? -8.338 23.593 35.618 1.00 92.12 170 PHE A O 1
ATOM 1386 N N . VAL A 1 171 ? -9.929 24.340 34.199 1.00 91.62 171 VAL A N 1
ATOM 1387 C CA . VAL A 1 171 ? -10.773 24.961 35.225 1.00 91.62 171 VAL A CA 1
ATOM 1388 C C . VAL A 1 171 ? -12.228 24.597 34.982 1.00 91.62 171 VAL A C 1
ATOM 1390 O O . VAL A 1 171 ? -12.771 24.880 33.921 1.00 91.62 171 VAL A O 1
ATOM 1393 N N . GLY A 1 172 ? -12.844 23.966 35.973 1.00 92.69 172 GLY A N 1
ATOM 1394 C CA . GLY A 1 172 ? -14.258 23.646 36.012 1.00 92.69 172 GLY A CA 1
ATOM 1395 C C . GLY A 1 172 ? -15.013 24.632 36.897 1.00 92.69 172 GLY A C 1
ATOM 1396 O O . GLY A 1 172 ? -14.681 24.792 38.079 1.00 92.69 172 GLY A O 1
ATOM 1397 N N . PHE A 1 173 ? -16.051 25.241 36.336 1.00 94.62 173 PHE A N 1
ATOM 1398 C CA . PHE A 1 173 ? -17.020 26.066 37.042 1.00 94.62 173 PHE A CA 1
ATOM 1399 C C . PHE A 1 173 ? -18.373 25.357 37.134 1.00 94.62 173 PHE A C 1
ATOM 1401 O O . PHE A 1 173 ? -18.752 24.613 36.229 1.00 94.62 173 PHE A O 1
ATOM 1408 N N . ILE A 1 174 ? -19.087 25.588 38.233 1.00 94.06 174 ILE A N 1
ATOM 1409 C CA . ILE A 1 174 ? -20.439 25.086 38.487 1.00 94.06 174 ILE A CA 1
ATOM 1410 C C . ILE A 1 174 ? -21.348 26.260 38.840 1.00 94.06 174 ILE A C 1
ATOM 1412 O O . ILE A 1 174 ? -20.934 27.156 39.578 1.00 94.06 174 ILE A O 1
ATOM 1416 N N . HIS A 1 175 ? -22.571 26.264 38.313 1.00 95.12 175 HIS A N 1
ATOM 1417 C CA . HIS A 1 175 ? -23.567 27.258 38.705 1.00 95.12 175 HIS A CA 1
ATOM 1418 C C . HIS A 1 175 ? -24.034 26.991 40.143 1.00 95.12 175 HIS A C 1
ATOM 1420 O O . HIS A 1 175 ? -24.245 25.834 40.536 1.00 95.12 175 HIS A O 1
ATOM 1426 N N . ASN A 1 176 ? -24.195 28.044 40.948 1.00 91.25 176 ASN A N 1
ATOM 1427 C CA . ASN A 1 176 ? -24.448 27.908 42.388 1.00 91.25 176 ASN A CA 1
ATOM 1428 C C . ASN A 1 176 ? -25.724 27.116 42.726 1.00 91.25 176 ASN A C 1
ATOM 1430 O O . ASN A 1 176 ? -25.763 26.442 43.761 1.00 91.25 176 ASN A O 1
ATOM 1434 N N . ASP A 1 177 ? -26.714 27.105 41.832 1.00 89.69 177 ASP A N 1
ATOM 1435 C CA . ASP A 1 177 ? -27.951 26.326 41.993 1.00 89.69 177 ASP A CA 1
ATOM 1436 C C . ASP A 1 177 ? -27.697 24.811 42.056 1.00 89.69 177 ASP A C 1
ATOM 1438 O O . ASP A 1 177 ? -28.418 24.080 42.737 1.00 89.69 177 ASP A O 1
ATOM 1442 N N . PHE A 1 178 ? -26.622 24.322 41.426 1.00 84.94 178 PHE A N 1
ATOM 1443 C CA . PHE A 1 178 ? -26.279 22.894 41.387 1.00 84.94 178 PHE A CA 1
ATOM 1444 C C . PHE A 1 178 ? -25.217 22.487 42.419 1.00 84.94 178 PHE A C 1
ATOM 1446 O O . PHE A 1 178 ? -24.974 21.295 42.629 1.00 84.94 178 PHE A O 1
ATOM 1453 N N . LYS A 1 179 ? -24.623 23.449 43.138 1.00 70.88 179 LYS A N 1
ATOM 1454 C CA . LYS A 1 179 ? -23.557 23.211 44.131 1.00 70.88 179 LYS A CA 1
ATOM 1455 C C . LYS A 1 179 ? -24.011 22.371 45.336 1.00 70.88 179 LYS A C 1
ATOM 1457 O O . LYS A 1 179 ? -23.208 21.659 45.945 1.00 70.88 179 LYS A O 1
ATOM 1462 N N . LYS A 1 180 ? -25.287 22.462 45.732 1.00 57.78 180 LYS A N 1
ATOM 1463 C CA . LYS A 1 180 ? -25.813 21.879 46.989 1.00 57.78 180 LYS A CA 1
ATOM 1464 C C . LYS A 1 180 ? -26.122 20.374 46.929 1.00 57.78 180 LYS A C 1
ATOM 1466 O O . LYS A 1 180 ? -26.529 19.804 47.942 1.00 57.78 180 LYS A O 1
ATOM 1471 N N . ASN A 1 181 ? -25.880 19.696 45.806 1.00 53.03 181 ASN A N 1
ATOM 1472 C CA . ASN A 1 181 ? -26.095 18.251 45.704 1.00 53.03 181 ASN A CA 1
ATOM 1473 C C . ASN A 1 181 ? -25.021 17.457 46.487 1.00 53.03 181 ASN A C 1
ATOM 1475 O O . ASN A 1 181 ? -23.946 17.146 45.974 1.00 53.03 181 ASN A O 1
ATOM 1479 N N . LYS A 1 182 ? -25.329 17.092 47.747 1.00 41.09 182 LYS A N 1
ATOM 1480 C CA . LYS A 1 182 ? -24.456 16.343 48.688 1.00 41.09 182 LYS A CA 1
ATOM 1481 C C . LYS A 1 182 ? -23.842 15.051 48.112 1.00 41.09 182 LYS A C 1
ATOM 1483 O O . LYS A 1 182 ? -22.794 14.630 48.590 1.00 41.09 182 LYS A O 1
ATOM 1488 N N . ARG A 1 183 ? -24.441 14.441 47.080 1.00 42.81 183 ARG A N 1
ATOM 1489 C CA . ARG A 1 183 ? -23.921 13.224 46.422 1.00 42.81 183 ARG A CA 1
ATOM 1490 C C . ARG A 1 183 ? -22.606 13.435 45.655 1.00 42.81 183 ARG A C 1
ATOM 1492 O O . ARG A 1 183 ? -21.829 12.494 45.561 1.00 42.81 183 ARG A O 1
ATOM 1499 N N . ILE A 1 184 ? -22.324 14.645 45.158 1.00 41.06 184 ILE A N 1
ATOM 1500 C CA . ILE A 1 184 ? -21.119 14.920 44.347 1.00 41.06 184 ILE A CA 1
ATOM 1501 C C . ILE A 1 184 ? -19.858 15.012 45.224 1.00 41.06 184 ILE A C 1
ATOM 1503 O O . ILE A 1 184 ? -18.785 14.570 44.817 1.00 41.06 184 ILE A O 1
ATOM 1507 N N . ARG A 1 185 ? -19.981 15.515 46.463 1.00 38.59 185 ARG A N 1
ATOM 1508 C CA . ARG A 1 185 ? -18.830 15.709 47.368 1.00 38.59 185 ARG A CA 1
ATOM 1509 C C . ARG A 1 185 ? -18.182 14.396 47.821 1.00 38.59 185 ARG A C 1
ATOM 1511 O O . ARG A 1 185 ? -16.963 14.330 47.885 1.00 38.59 185 ARG A O 1
ATOM 1518 N N . ASN A 1 186 ? -18.971 13.346 48.057 1.00 34.16 186 ASN A N 1
ATOM 1519 C CA . ASN A 1 186 ? -18.442 12.058 48.531 1.00 34.16 186 ASN A CA 1
ATOM 1520 C C . ASN A 1 186 ? -17.828 11.193 47.416 1.00 34.16 186 ASN A C 1
ATOM 1522 O O . ASN A 1 186 ? -17.076 10.268 47.711 1.00 34.16 186 ASN A O 1
ATOM 1526 N N . PHE A 1 187 ? -18.129 11.484 46.146 1.00 35.03 187 PHE A N 1
ATOM 1527 C CA . PHE A 1 187 ? -17.577 10.751 45.004 1.00 35.03 187 PHE A CA 1
ATOM 1528 C C . PHE A 1 187 ? -16.197 11.302 44.586 1.00 35.03 187 PHE A C 1
ATOM 1530 O O . PHE A 1 187 ? -15.305 10.521 44.269 1.00 35.03 187 PHE A O 1
ATOM 1537 N N . ASP A 1 188 ? -15.979 12.627 44.654 1.00 42.31 188 ASP A N 1
ATOM 1538 C CA . ASP A 1 188 ? -14.726 13.275 44.205 1.00 42.31 188 ASP A CA 1
ATOM 1539 C C . ASP A 1 188 ? -13.532 13.023 45.148 1.00 42.31 188 ASP A C 1
ATOM 1541 O O . ASP A 1 188 ? -12.406 12.978 44.670 1.00 42.31 188 ASP A O 1
ATOM 1545 N N . GLU A 1 189 ? -13.721 12.815 46.459 1.00 38.28 189 GLU A N 1
ATOM 1546 C CA . GLU A 1 189 ? -12.589 12.564 47.378 1.00 38.28 189 GLU A CA 1
ATOM 1547 C C . GLU A 1 189 ? -12.059 11.127 47.310 1.00 38.28 189 GLU A C 1
ATOM 1549 O O . GLU A 1 189 ? -10.844 10.919 47.260 1.00 38.28 189 GLU A O 1
ATOM 1554 N N . ARG A 1 190 ? -12.956 10.135 47.241 1.00 38.81 190 ARG A N 1
ATOM 1555 C CA . ARG A 1 190 ? -12.581 8.715 47.176 1.00 38.81 190 ARG A CA 1
ATOM 1556 C C . ARG A 1 190 ? -11.973 8.359 45.817 1.00 38.81 190 ARG A C 1
ATOM 1558 O O . ARG A 1 190 ? -10.877 7.809 45.769 1.00 38.81 190 ARG A O 1
ATOM 1565 N N . LEU A 1 191 ? -12.608 8.803 44.726 1.00 38.28 191 LEU A N 1
ATOM 1566 C CA . LEU A 1 191 ? -12.118 8.578 43.364 1.00 38.28 191 LEU A CA 1
ATOM 1567 C C . LEU A 1 191 ? -10.833 9.378 43.073 1.00 38.28 191 LEU A C 1
ATOM 1569 O O . LEU A 1 191 ? -9.937 8.864 42.412 1.00 38.28 191 LEU A O 1
ATOM 1573 N N . ARG A 1 192 ? -10.670 10.607 43.609 1.00 38.31 192 ARG A N 1
ATOM 1574 C CA . ARG A 1 192 ? -9.373 11.321 43.548 1.00 38.31 192 ARG A CA 1
ATOM 1575 C C . ARG A 1 192 ? -8.288 10.576 44.298 1.00 38.31 192 ARG A C 1
ATOM 1577 O O . ARG A 1 192 ? -7.171 10.528 43.798 1.00 38.31 192 ARG A O 1
ATOM 1584 N N . GLY A 1 193 ? -8.577 10.080 45.501 1.00 41.06 193 GLY A N 1
ATOM 1585 C CA . GLY A 1 193 ? -7.605 9.351 46.309 1.00 41.06 193 GLY A CA 1
ATOM 1586 C C . GLY A 1 193 ? -7.092 8.116 45.577 1.00 41.06 193 GLY A C 1
ATOM 1587 O O . GLY A 1 193 ? -5.883 7.916 45.499 1.00 41.06 193 GLY A O 1
ATOM 1588 N N . GLU A 1 194 ? -8.004 7.355 44.977 1.00 42.56 194 GLU A N 1
ATOM 1589 C CA . GLU A 1 194 ? -7.708 6.125 44.238 1.00 42.56 194 GLU A CA 1
ATOM 1590 C C . GLU A 1 194 ? -7.001 6.417 42.900 1.00 42.56 194 GLU A C 1
ATOM 1592 O O . GLU A 1 194 ? -5.890 5.931 42.698 1.00 42.56 194 GLU A O 1
ATOM 1597 N N . ILE A 1 195 ? -7.522 7.327 42.064 1.00 41.06 195 ILE A N 1
ATOM 1598 C CA . ILE A 1 195 ? -6.919 7.681 40.761 1.00 41.06 195 ILE A CA 1
ATOM 1599 C C . ILE A 1 195 ? -5.559 8.378 40.928 1.00 41.06 195 ILE A C 1
ATOM 1601 O O . ILE A 1 195 ? -4.617 8.089 40.196 1.00 41.06 195 ILE A O 1
ATOM 1605 N N . ILE A 1 196 ? -5.397 9.296 41.892 1.00 41.91 196 ILE A N 1
ATOM 1606 C CA . ILE A 1 196 ? -4.100 9.962 42.127 1.00 41.91 196 ILE A CA 1
ATOM 1607 C C . ILE A 1 196 ? -3.082 8.971 42.697 1.00 41.91 196 ILE A C 1
ATOM 1609 O O . ILE A 1 196 ? -1.890 9.107 42.415 1.00 41.91 196 ILE A O 1
ATOM 1613 N N . ARG A 1 197 ? -3.516 7.993 43.499 1.00 44.22 197 ARG A N 1
ATOM 1614 C CA . ARG A 1 197 ? -2.637 6.948 44.030 1.00 44.22 197 ARG A CA 1
ATOM 1615 C C . ARG A 1 197 ? -2.211 5.984 42.921 1.00 44.22 197 ARG A C 1
ATOM 1617 O O . ARG A 1 197 ? -1.013 5.758 42.796 1.00 44.22 197 ARG A O 1
ATOM 1624 N N . GLU A 1 198 ? -3.124 5.543 42.058 1.00 43.31 198 GLU A N 1
ATOM 1625 C CA . GLU A 1 198 ? -2.805 4.736 40.868 1.00 43.31 198 GLU A CA 1
ATOM 1626 C C . GLU A 1 198 ? -1.894 5.477 39.883 1.00 43.31 198 GLU A C 1
ATOM 1628 O O . GLU A 1 198 ? -0.849 4.957 39.504 1.00 43.31 198 GLU A O 1
ATOM 1633 N N . LEU A 1 199 ? -2.198 6.731 39.531 1.00 39.94 199 LEU A N 1
ATOM 1634 C CA . LEU A 1 199 ? -1.351 7.531 38.635 1.00 39.94 199 LEU A CA 1
ATOM 1635 C C . LEU A 1 199 ? 0.029 7.828 39.247 1.00 39.94 199 LEU A C 1
ATOM 1637 O O . LEU A 1 199 ? 1.029 7.924 38.530 1.00 39.94 199 LEU A O 1
ATOM 1641 N N . LYS A 1 200 ? 0.130 7.961 40.577 1.00 42.28 200 LYS A N 1
ATOM 1642 C CA . LYS A 1 200 ? 1.425 8.080 41.271 1.00 42.28 200 LYS A CA 1
ATOM 1643 C C . LYS A 1 200 ? 2.213 6.773 41.254 1.00 42.28 200 LYS A C 1
ATOM 1645 O O . LYS A 1 200 ? 3.426 6.848 41.096 1.00 42.28 200 LYS A O 1
ATOM 1650 N N . GLU A 1 201 ? 1.566 5.620 41.395 1.00 45.66 201 GLU A N 1
ATOM 1651 C CA . GLU A 1 201 ? 2.220 4.309 41.265 1.00 45.66 201 GLU A CA 1
ATOM 1652 C C . GLU A 1 201 ? 2.704 4.072 39.824 1.00 45.66 201 GLU A C 1
ATOM 1654 O O . GLU A 1 201 ? 3.870 3.737 39.622 1.00 45.66 201 GLU A O 1
ATOM 1659 N N . ILE A 1 202 ? 1.876 4.379 38.819 1.00 40.47 202 ILE A N 1
ATOM 1660 C CA . ILE A 1 202 ? 2.218 4.254 37.390 1.00 40.47 202 ILE A CA 1
ATOM 1661 C C . ILE A 1 202 ? 3.347 5.221 36.990 1.00 40.47 202 ILE A C 1
ATOM 1663 O O . ILE A 1 202 ? 4.201 4.878 36.176 1.00 40.47 202 ILE A O 1
ATOM 1667 N N . SER A 1 203 ? 3.404 6.423 37.578 1.00 37.00 203 SER A N 1
ATOM 1668 C CA . SER A 1 203 ? 4.429 7.433 37.254 1.00 37.00 203 SER A CA 1
ATOM 1669 C C . SER A 1 203 ? 5.739 7.307 38.045 1.00 37.00 203 SER A C 1
ATOM 1671 O O . SER A 1 203 ? 6.714 7.983 37.701 1.00 37.00 203 SER A O 1
ATOM 1673 N N . LYS A 1 204 ? 5.817 6.460 39.085 1.00 41.28 204 LYS A N 1
ATOM 1674 C CA . LYS A 1 204 ? 7.038 6.258 39.899 1.00 41.28 204 LYS A CA 1
ATOM 1675 C C . LYS A 1 204 ? 8.267 5.830 39.072 1.00 41.28 204 LYS A C 1
ATOM 1677 O O . LYS A 1 204 ? 9.318 6.446 39.267 1.00 41.28 204 LYS A O 1
ATOM 1682 N N . PRO A 1 205 ? 8.176 4.871 38.128 1.00 39.22 205 PRO A N 1
ATOM 1683 C CA . PRO A 1 205 ? 9.309 4.487 37.279 1.00 39.22 205 PRO A CA 1
ATOM 1684 C C . PRO A 1 205 ? 9.775 5.637 36.373 1.00 39.22 205 PRO A C 1
ATOM 1686 O O . PRO A 1 205 ? 10.969 5.913 36.260 1.00 39.22 205 PRO A O 1
ATOM 1689 N N . PHE A 1 206 ? 8.828 6.388 35.805 1.00 35.97 206 PHE A N 1
ATOM 1690 C CA . PHE A 1 206 ? 9.105 7.499 34.888 1.00 35.97 206 PHE A CA 1
ATOM 1691 C C . PHE A 1 206 ? 9.681 8.738 35.591 1.00 35.97 206 PHE A C 1
ATOM 1693 O O . PHE A 1 206 ? 10.530 9.436 35.032 1.00 35.97 206 PHE A O 1
ATOM 1700 N N . LYS A 1 207 ? 9.289 8.995 36.848 1.00 36.25 207 LYS A N 1
ATOM 1701 C CA . LYS A 1 207 ? 9.886 10.053 37.681 1.00 36.25 207 LYS A CA 1
ATOM 1702 C C . LYS A 1 207 ? 11.342 9.772 38.036 1.00 36.25 207 LYS A C 1
ATOM 1704 O O . LYS A 1 207 ? 12.115 10.723 38.102 1.00 36.25 207 LYS A O 1
ATOM 1709 N N . LYS A 1 208 ? 11.721 8.504 38.221 1.00 36.53 208 LYS A N 1
ATOM 1710 C CA . LYS A 1 208 ? 13.108 8.107 38.509 1.00 36.53 208 LYS A CA 1
ATOM 1711 C C . LYS A 1 208 ? 14.025 8.405 37.311 1.00 36.53 208 LYS A C 1
ATOM 1713 O O . LYS A 1 208 ? 15.024 9.099 37.469 1.00 36.53 208 LYS A O 1
ATOM 1718 N N . ILE A 1 209 ? 13.577 8.059 36.099 1.00 36.22 209 ILE A N 1
ATOM 1719 C CA . ILE A 1 209 ? 14.265 8.365 34.827 1.00 36.22 209 ILE A CA 1
ATOM 1720 C C . ILE A 1 209 ? 14.362 9.882 34.583 1.00 36.22 209 ILE A C 1
ATOM 1722 O O . ILE A 1 209 ? 15.406 10.396 34.179 1.00 36.22 209 ILE A O 1
ATOM 1726 N N . SER A 1 210 ? 13.286 10.626 34.867 1.00 36.62 210 SER A N 1
ATOM 1727 C CA . SER A 1 210 ? 13.251 12.091 34.749 1.00 36.62 210 SER A CA 1
ATOM 1728 C C . SER A 1 210 ? 14.154 12.812 35.760 1.00 36.62 210 SER A C 1
ATOM 1730 O O . SER A 1 210 ? 14.614 13.918 35.463 1.00 36.62 210 SER A O 1
ATOM 1732 N N . GLN A 1 211 ? 14.359 12.250 36.954 1.00 36.88 211 GLN A N 1
ATOM 1733 C CA . GLN A 1 211 ? 15.191 12.846 38.003 1.00 36.88 211 GLN A CA 1
ATOM 1734 C C . GLN A 1 211 ? 16.679 12.550 37.793 1.00 36.88 211 GLN A C 1
ATOM 1736 O O . GLN A 1 211 ? 17.488 13.451 37.997 1.00 36.88 211 GLN A O 1
ATOM 1741 N N . GLU A 1 212 ? 17.032 11.364 37.291 1.00 38.00 212 GLU A N 1
ATOM 1742 C CA . GLU A 1 212 ? 18.417 11.005 36.935 1.00 38.00 212 GLU A CA 1
ATOM 1743 C C . GLU A 1 212 ? 18.965 11.834 35.754 1.00 38.00 212 GLU A C 1
ATOM 1745 O O . GLU A 1 212 ? 20.165 12.086 35.679 1.00 38.00 212 GLU A O 1
ATOM 1750 N N . HIS A 1 213 ? 18.092 12.366 34.887 1.00 36.38 213 HIS A N 1
ATOM 1751 C CA . HIS A 1 213 ? 18.471 13.231 33.757 1.00 36.38 213 HIS A CA 1
ATOM 1752 C C . HIS A 1 213 ? 18.332 14.741 34.025 1.00 36.38 213 HIS A C 1
ATOM 1754 O O . HIS A 1 213 ? 18.538 15.557 33.123 1.00 36.38 213 HIS A O 1
ATOM 1760 N N . ARG A 1 214 ? 18.030 15.167 35.262 1.00 31.09 214 ARG A N 1
ATOM 1761 C CA . ARG A 1 214 ? 18.099 16.588 35.644 1.00 31.09 214 ARG A CA 1
ATOM 1762 C C . ARG A 1 214 ? 19.542 16.982 35.972 1.00 31.09 214 ARG A C 1
ATOM 1764 O O . ARG A 1 214 ? 19.886 17.184 37.131 1.00 31.09 214 ARG A O 1
ATOM 1771 N N . LYS A 1 215 ? 20.376 17.181 34.947 1.00 28.67 215 LYS A N 1
ATOM 1772 C CA . LYS A 1 215 ? 21.530 18.085 35.086 1.00 28.67 215 LYS A CA 1
ATOM 1773 C C . LYS A 1 215 ? 21.054 19.530 34.870 1.00 28.67 215 LYS A C 1
ATOM 1775 O O . LYS A 1 215 ? 20.558 19.847 33.788 1.00 28.67 215 LYS A O 1
ATOM 1780 N N . PRO A 1 216 ? 21.153 20.410 35.882 1.00 36.62 216 PRO A N 1
ATOM 1781 C CA . PRO A 1 216 ? 20.867 21.825 35.728 1.00 36.62 216 PRO A CA 1
ATOM 1782 C C . PRO A 1 216 ? 22.089 22.490 35.097 1.00 36.62 216 PRO A C 1
ATOM 1784 O O . PRO A 1 216 ? 23.168 22.446 35.674 1.00 36.62 216 PRO A O 1
ATOM 1787 N N . ASN A 1 217 ? 21.916 23.035 33.894 1.00 32.06 217 ASN A N 1
ATOM 1788 C CA . ASN A 1 217 ? 22.645 24.160 33.292 1.00 32.06 217 ASN A CA 1
ATOM 1789 C C . ASN A 1 217 ? 22.627 23.977 31.780 1.00 32.06 217 ASN A C 1
ATOM 1791 O O . ASN A 1 217 ? 23.342 23.130 31.265 1.00 32.06 217 ASN A O 1
ATOM 1795 N N . LEU A 1 218 ? 21.793 24.767 31.103 1.00 27.62 218 LEU A N 1
ATOM 1796 C CA . LEU A 1 218 ? 22.010 25.327 29.762 1.00 27.62 218 LEU A CA 1
ATOM 1797 C C . LEU A 1 218 ? 20.773 26.168 29.411 1.00 27.62 218 LEU A C 1
ATOM 1799 O O . LEU A 1 218 ? 19.984 25.869 28.523 1.00 27.62 218 LEU A O 1
ATOM 1803 N N . LEU A 1 219 ? 20.579 27.237 30.184 1.00 28.91 219 LEU A N 1
ATOM 1804 C CA . LEU A 1 219 ? 19.820 28.403 29.749 1.00 28.91 219 LEU A CA 1
ATOM 1805 C C . LEU A 1 219 ? 20.847 29.503 29.488 1.00 28.91 219 LEU A C 1
ATOM 1807 O O . LEU A 1 219 ? 21.336 30.088 30.451 1.00 28.91 219 LEU A O 1
ATOM 1811 N N . ASN A 1 220 ? 21.177 29.771 28.218 1.00 24.75 220 ASN A N 1
ATOM 1812 C CA . ASN A 1 220 ? 21.159 31.138 27.683 1.00 24.75 220 ASN A CA 1
ATOM 1813 C C . ASN A 1 220 ? 21.558 31.275 26.198 1.00 24.75 220 ASN A C 1
ATOM 1815 O O . ASN A 1 220 ? 22.642 30.873 25.799 1.00 24.75 220 ASN A O 1
ATOM 1819 N N . LYS A 1 221 ? 20.704 32.055 25.512 1.00 25.72 221 LYS A N 1
ATOM 1820 C CA . LYS A 1 221 ? 20.960 33.067 24.464 1.00 25.72 221 LYS A CA 1
ATOM 1821 C C . LYS A 1 221 ? 21.096 32.642 22.986 1.00 25.72 221 LYS A C 1
ATOM 1823 O O . LYS A 1 221 ? 21.937 31.833 22.624 1.00 25.72 221 LYS A O 1
ATOM 1828 N N . SER A 1 222 ? 20.315 33.373 22.161 1.00 23.58 222 SER A N 1
ATOM 1829 C CA . SER A 1 222 ? 20.257 33.464 20.677 1.00 23.58 222 SER A CA 1
ATOM 1830 C C . SER A 1 222 ? 19.776 32.186 19.969 1.00 23.58 222 SER A C 1
ATOM 1832 O O . SER A 1 222 ? 20.367 31.139 20.138 1.00 23.58 222 SER A O 1
ATOM 1834 N N . GLY A 1 223 ? 18.642 32.135 19.262 1.00 23.72 223 GLY A N 1
ATOM 1835 C CA . GLY A 1 223 ? 18.247 32.935 18.092 1.00 23.72 223 GLY A CA 1
ATOM 1836 C C . GLY A 1 223 ? 18.300 32.008 16.856 1.00 23.72 223 GLY A C 1
ATOM 1837 O O . GLY A 1 223 ? 19.330 31.389 16.654 1.00 23.72 223 GLY A O 1
ATOM 1838 N N . TYR A 1 224 ? 17.183 31.848 16.127 1.00 24.17 224 TYR A N 1
ATOM 1839 C CA . TYR A 1 224 ? 16.919 31.041 14.901 1.00 24.17 224 TYR A CA 1
ATOM 1840 C C . TYR A 1 224 ? 18.159 30.518 14.109 1.00 24.17 224 TYR A C 1
ATOM 1842 O O . TYR A 1 224 ? 19.046 31.312 13.828 1.00 24.17 224 TYR A O 1
ATOM 1850 N N . PHE A 1 225 ? 18.316 29.245 13.689 1.00 23.39 225 PHE A N 1
ATOM 1851 C CA . PHE A 1 225 ? 17.593 28.488 12.634 1.00 23.39 225 PHE A CA 1
ATOM 1852 C C . PHE A 1 225 ? 18.169 27.043 12.455 1.00 23.39 225 PHE A C 1
ATOM 1854 O O . PHE A 1 225 ? 19.337 26.827 12.742 1.00 23.39 225 PHE A O 1
ATOM 1861 N N . LEU A 1 226 ? 17.356 26.143 11.861 1.00 21.09 226 LEU A N 1
ATOM 1862 C CA . LEU A 1 226 ? 17.647 25.094 10.840 1.00 21.09 226 LEU A CA 1
ATOM 1863 C C . LEU A 1 226 ? 18.606 23.892 11.098 1.00 21.09 226 LEU A C 1
ATOM 1865 O O . LEU A 1 226 ? 19.630 23.975 11.759 1.00 21.09 226 LEU A O 1
ATOM 1869 N N . ALA A 1 227 ? 18.216 22.759 10.496 1.00 25.72 227 ALA A N 1
ATOM 1870 C CA . ALA A 1 227 ? 18.791 21.410 10.522 1.00 25.72 227 ALA A CA 1
ATOM 1871 C C . ALA A 1 227 ? 20.252 21.267 10.058 1.00 25.72 227 ALA A C 1
ATOM 1873 O O . ALA A 1 227 ? 20.633 21.944 9.115 1.00 25.72 227 ALA A O 1
ATOM 1874 N N . LEU A 1 228 ? 20.967 20.276 10.620 1.00 20.09 228 LEU A N 1
ATOM 1875 C CA . LEU A 1 228 ? 22.056 19.469 10.023 1.00 20.09 228 LEU A CA 1
ATOM 1876 C C . LEU A 1 228 ? 22.143 18.159 10.844 1.00 20.09 228 LEU A C 1
ATOM 1878 O O . LEU A 1 228 ? 22.225 18.206 12.068 1.00 20.09 228 LEU A O 1
ATOM 1882 N N . ASP A 1 229 ? 21.836 16.983 10.290 1.00 28.22 229 ASP A N 1
ATOM 1883 C CA . ASP A 1 229 ? 22.780 16.058 9.632 1.00 28.22 229 ASP A CA 1
ATOM 1884 C C . ASP A 1 229 ? 24.192 16.055 10.249 1.00 28.22 229 ASP A C 1
ATOM 1886 O O . ASP A 1 229 ? 25.003 16.938 9.974 1.00 28.22 229 ASP A O 1
ATOM 1890 N N . VAL A 1 230 ? 24.479 15.041 11.076 1.00 22.95 230 VAL A N 1
ATOM 1891 C CA . VAL A 1 230 ? 25.845 14.634 11.430 1.00 22.95 230 VAL A CA 1
ATOM 1892 C C . VAL A 1 230 ? 25.927 13.102 11.417 1.00 22.95 230 VAL A C 1
ATOM 1894 O O . VAL A 1 230 ? 25.545 12.416 12.361 1.00 22.95 230 VAL A O 1
ATOM 1897 N N . ASP A 1 231 ? 26.396 12.597 10.279 1.00 25.69 231 ASP A N 1
ATOM 1898 C CA . ASP A 1 231 ? 27.088 11.332 9.994 1.00 25.69 231 ASP A CA 1
ATOM 1899 C C . ASP A 1 231 ? 27.356 10.393 11.200 1.00 25.69 231 ASP A C 1
ATOM 1901 O O . ASP A 1 231 ? 28.365 10.494 11.902 1.00 25.69 231 ASP A O 1
ATOM 1905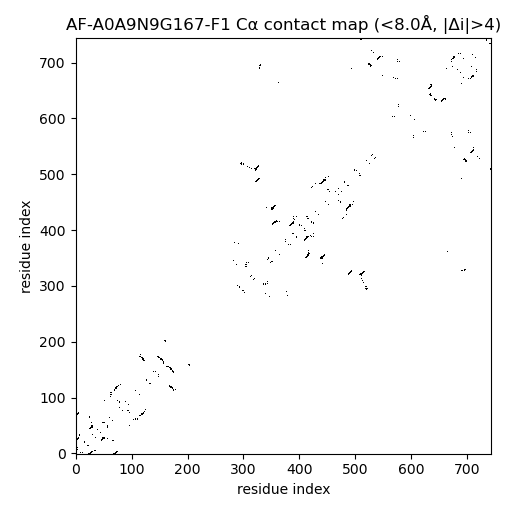 N N . ALA A 1 232 ? 26.502 9.380 11.382 1.00 27.80 232 ALA A N 1
ATOM 1906 C CA . ALA A 1 232 ? 26.648 8.325 12.397 1.00 27.80 232 ALA A CA 1
ATOM 1907 C C . ALA A 1 232 ? 27.802 7.327 12.127 1.00 27.80 232 ALA A C 1
ATOM 1909 O O . ALA A 1 232 ? 27.886 6.279 12.765 1.00 27.80 232 ALA A O 1
ATOM 1910 N N . ARG A 1 233 ? 28.713 7.622 11.190 1.00 27.23 233 ARG A N 1
ATOM 1911 C CA . ARG A 1 233 ? 29.858 6.757 10.843 1.00 27.23 233 ARG A CA 1
ATOM 1912 C C . ARG A 1 233 ? 31.155 7.080 11.591 1.00 27.23 233 ARG A C 1
ATOM 1914 O O . ARG A 1 233 ? 32.156 6.415 11.349 1.00 27.23 233 ARG A O 1
ATOM 1921 N N . LYS A 1 234 ? 31.157 8.042 12.524 1.00 29.50 234 LYS A N 1
ATOM 1922 C CA . LYS A 1 234 ? 32.353 8.409 13.315 1.00 29.50 234 LYS A CA 1
ATOM 1923 C C . LYS A 1 234 ? 32.369 7.965 14.785 1.00 29.50 234 LYS A C 1
ATOM 1925 O O . LYS A 1 234 ? 33.312 8.304 15.484 1.00 29.50 234 LYS A O 1
ATOM 1930 N N . PHE A 1 235 ? 31.415 7.149 15.238 1.00 30.77 235 PHE A N 1
ATOM 1931 C CA . PHE A 1 235 ? 31.453 6.533 16.580 1.00 30.77 235 PHE A CA 1
ATOM 1932 C C . PHE A 1 235 ? 31.636 5.006 16.548 1.00 30.77 235 PHE A C 1
ATOM 1934 O O . PHE A 1 235 ? 31.200 4.294 17.445 1.00 30.77 235 PHE A O 1
ATOM 1941 N N . ALA A 1 236 ? 32.316 4.499 15.517 1.00 30.67 236 ALA A N 1
ATOM 1942 C CA . ALA A 1 236 ? 32.909 3.167 15.536 1.00 30.67 236 ALA A CA 1
ATOM 1943 C C . ALA A 1 236 ? 34.349 3.265 16.066 1.00 30.67 236 ALA A C 1
ATOM 1945 O O . ALA A 1 236 ? 35.310 3.243 15.303 1.00 30.67 236 ALA A O 1
ATOM 1946 N N . SER A 1 237 ? 34.491 3.384 17.380 1.00 29.17 237 SER A N 1
ATOM 1947 C CA . SER A 1 237 ? 35.679 2.900 18.076 1.00 29.17 237 SER A CA 1
ATOM 1948 C C . SER A 1 237 ? 35.203 2.181 19.327 1.00 29.17 237 SER A C 1
ATOM 1950 O O . SER A 1 237 ? 34.411 2.719 20.102 1.00 29.17 237 SER A O 1
ATOM 1952 N N . SER A 1 238 ? 35.632 0.931 19.427 1.00 40.94 238 SER A N 1
ATOM 1953 C CA . SER A 1 238 ? 35.453 0.018 20.544 1.00 40.94 238 SER A CA 1
ATOM 1954 C C . SER A 1 238 ? 35.823 0.657 21.887 1.00 40.94 238 SER A C 1
ATOM 1956 O O . SER A 1 238 ? 36.586 1.617 21.938 1.00 40.94 238 SER A O 1
ATOM 1958 N N . ASP A 1 239 ? 35.303 0.052 22.957 1.00 32.44 239 ASP A N 1
ATOM 1959 C CA . ASP A 1 239 ? 35.763 0.203 24.345 1.00 32.44 239 ASP A CA 1
ATOM 1960 C C . ASP A 1 239 ? 35.090 1.286 25.197 1.00 32.44 239 ASP A C 1
ATOM 1962 O O . ASP A 1 239 ? 35.762 2.069 25.858 1.00 32.44 239 ASP A O 1
ATOM 1966 N N . PHE A 1 240 ? 33.752 1.289 25.277 1.00 27.16 240 PHE A N 1
ATOM 1967 C CA . PHE A 1 240 ? 33.061 1.912 26.421 1.00 27.16 240 PHE A CA 1
ATOM 1968 C C . PHE A 1 240 ? 31.681 1.293 26.720 1.00 27.16 240 PHE A C 1
ATOM 1970 O O . PHE A 1 240 ? 30.648 1.951 26.656 1.00 27.16 240 PHE A O 1
ATOM 1977 N N . PHE A 1 241 ? 31.655 0.008 27.077 1.00 26.83 241 PHE A N 1
ATOM 1978 C CA . PHE A 1 241 ? 30.558 -0.575 27.858 1.00 26.83 241 PHE A CA 1
ATOM 1979 C C . PHE A 1 241 ? 31.168 -1.431 28.976 1.00 26.83 241 PHE A C 1
ATOM 1981 O O . PHE A 1 241 ? 31.882 -2.384 28.660 1.00 26.83 241 PHE A O 1
ATOM 1988 N N . PRO A 1 242 ? 30.929 -1.138 30.271 1.00 26.45 242 PRO A N 1
ATOM 1989 C CA . PRO A 1 242 ? 31.134 -2.152 31.295 1.00 26.45 242 PRO A CA 1
ATOM 1990 C C . PRO A 1 242 ? 30.126 -3.294 31.060 1.00 26.45 242 PRO A C 1
ATOM 1992 O O . PRO A 1 242 ? 29.044 -3.049 30.512 1.00 26.45 242 PRO A O 1
ATOM 1995 N N . PRO A 1 243 ? 30.459 -4.540 31.438 1.00 27.66 243 PRO A N 1
ATOM 1996 C CA . PRO A 1 243 ? 29.573 -5.674 31.235 1.00 27.66 243 PRO A CA 1
ATOM 1997 C C . PRO A 1 243 ? 28.279 -5.443 32.018 1.00 27.66 243 PRO A C 1
ATOM 1999 O O . PRO A 1 243 ? 28.304 -5.162 33.216 1.00 27.66 243 PRO A O 1
ATOM 2002 N N . VAL A 1 244 ? 27.144 -5.547 31.330 1.00 26.52 244 VAL A N 1
ATOM 2003 C CA . VAL A 1 244 ? 25.834 -5.604 31.977 1.00 26.52 244 VAL A CA 1
ATOM 2004 C C . VAL A 1 244 ? 25.799 -6.915 32.759 1.00 26.52 244 VAL A C 1
ATOM 2006 O O . VAL A 1 244 ? 25.769 -7.989 32.163 1.00 26.52 244 VAL A O 1
ATOM 2009 N N . SER A 1 245 ? 25.877 -6.828 34.087 1.00 29.42 245 SER A N 1
ATOM 2010 C CA . SER A 1 245 ? 25.676 -7.971 34.973 1.00 29.42 245 SER A CA 1
ATOM 2011 C C . SER A 1 245 ? 24.227 -8.460 34.878 1.00 29.42 245 SER A C 1
ATOM 2013 O O . SER A 1 245 ? 23.292 -7.668 34.750 1.00 29.42 245 SER A O 1
ATOM 2015 N N . GLU A 1 246 ? 24.053 -9.777 34.945 1.00 32.62 246 GLU A N 1
ATOM 2016 C CA . GLU A 1 246 ? 22.823 -10.556 34.716 1.00 32.62 246 GLU A CA 1
ATOM 2017 C C . GLU A 1 246 ? 21.636 -10.295 35.678 1.00 32.62 246 GLU A C 1
ATOM 2019 O O . GLU A 1 246 ? 20.681 -11.066 35.688 1.00 32.62 246 GLU A O 1
ATOM 2024 N N . ASP A 1 247 ? 21.603 -9.200 36.442 1.00 30.72 247 ASP A N 1
ATOM 2025 C CA . ASP A 1 247 ? 20.669 -9.043 37.575 1.00 30.72 247 ASP A CA 1
ATOM 2026 C C . ASP A 1 247 ? 19.527 -8.016 37.405 1.00 30.72 247 ASP A C 1
ATOM 2028 O O . ASP A 1 247 ? 18.838 -7.688 38.370 1.00 30.72 247 ASP A O 1
ATOM 2032 N N . ILE A 1 248 ? 19.219 -7.547 36.188 1.00 27.03 248 ILE A N 1
ATOM 2033 C CA . ILE A 1 248 ? 18.051 -6.659 35.934 1.00 27.03 248 ILE A CA 1
ATOM 2034 C C . ILE A 1 248 ? 16.874 -7.430 35.300 1.00 27.03 248 ILE A C 1
ATOM 2036 O O . ILE A 1 248 ? 16.154 -6.923 34.450 1.00 27.03 248 ILE A O 1
ATOM 2040 N N . ASN A 1 249 ? 16.648 -8.679 35.721 1.00 27.95 249 ASN A N 1
ATOM 2041 C CA . ASN A 1 249 ? 15.466 -9.467 35.328 1.00 27.95 249 ASN A CA 1
ATOM 2042 C C . ASN A 1 249 ? 14.533 -9.826 36.493 1.00 27.95 249 ASN A C 1
ATOM 2044 O O . ASN A 1 249 ? 13.683 -10.707 36.364 1.00 27.95 249 ASN A O 1
ATOM 2048 N N . LYS A 1 250 ? 14.621 -9.126 37.629 1.00 29.77 250 LYS A N 1
ATOM 2049 C CA . LYS A 1 250 ? 13.646 -9.288 38.713 1.00 29.77 250 LYS A CA 1
ATOM 2050 C C . LYS A 1 250 ? 13.037 -7.954 39.138 1.00 29.77 250 LYS A C 1
ATOM 2052 O O . LYS A 1 250 ? 13.721 -7.086 39.670 1.00 29.77 250 LYS A O 1
ATOM 2057 N N . THR A 1 251 ? 11.707 -7.902 39.001 1.00 27.22 251 THR A N 1
ATOM 2058 C CA . THR A 1 251 ? 10.714 -7.085 39.735 1.00 27.22 251 THR A CA 1
ATOM 2059 C C . THR A 1 251 ? 10.045 -5.942 38.957 1.00 27.22 251 THR A C 1
ATOM 2061 O O . THR A 1 251 ? 10.480 -4.797 39.021 1.00 27.22 251 THR A O 1
ATOM 2064 N N . LEU A 1 252 ? 8.927 -6.263 38.286 1.00 25.48 252 LEU A N 1
ATOM 2065 C CA . LEU A 1 252 ? 7.611 -5.594 38.417 1.00 25.48 252 LEU A CA 1
ATOM 2066 C C . LEU A 1 252 ? 6.571 -6.296 37.513 1.00 25.48 252 LEU A C 1
ATOM 2068 O O . LEU A 1 252 ? 6.010 -5.712 36.592 1.00 25.48 252 LEU A O 1
ATOM 2072 N N . PHE A 1 253 ? 6.312 -7.576 37.785 1.00 26.16 253 PHE A N 1
ATOM 2073 C CA . PHE A 1 253 ? 4.994 -8.152 37.523 1.00 26.16 253 PHE A CA 1
ATOM 2074 C C . PHE A 1 253 ? 4.238 -8.062 38.846 1.00 26.16 253 PHE A C 1
ATOM 2076 O O . PHE A 1 253 ? 4.730 -8.548 39.862 1.00 26.16 253 PHE A O 1
ATOM 2083 N N . LEU A 1 254 ? 3.091 -7.382 38.849 1.00 27.17 254 LEU A N 1
ATOM 2084 C CA . LEU A 1 254 ? 2.098 -7.572 39.900 1.00 27.17 254 LEU A CA 1
ATOM 2085 C C . LEU A 1 254 ? 1.680 -9.040 39.810 1.00 27.17 254 LEU A C 1
ATOM 2087 O O . LEU A 1 254 ? 1.164 -9.463 38.775 1.00 27.17 254 LEU A O 1
ATOM 2091 N N . GLU A 1 255 ? 1.995 -9.819 40.840 1.00 28.44 255 GLU A N 1
ATOM 2092 C CA . GLU A 1 255 ? 1.450 -11.161 40.989 1.00 28.44 255 GLU A CA 1
ATOM 2093 C C . GLU A 1 255 ? -0.078 -11.065 41.057 1.00 28.44 255 GLU A C 1
ATOM 2095 O O . GLU A 1 255 ? -0.637 -10.189 41.723 1.00 28.44 255 GLU A O 1
ATOM 2100 N N . ASP A 1 256 ? -0.725 -11.946 40.295 1.00 36.41 256 ASP A N 1
ATOM 2101 C CA . ASP A 1 256 ? -2.155 -12.221 40.335 1.00 36.41 256 ASP A CA 1
ATOM 2102 C C . ASP A 1 256 ? -2.575 -12.527 41.779 1.00 36.41 256 ASP A C 1
ATOM 2104 O O . ASP A 1 256 ? -2.261 -13.597 42.299 1.00 36.41 256 ASP A O 1
ATOM 2108 N N . ASP A 1 257 ? -3.340 -11.630 42.401 1.00 29.92 257 ASP A N 1
ATOM 2109 C CA . ASP A 1 257 ? -4.197 -12.000 43.524 1.00 29.92 257 ASP A CA 1
ATOM 2110 C C . ASP A 1 257 ? -5.657 -11.960 43.054 1.00 29.92 257 ASP A C 1
ATOM 2112 O O . ASP A 1 257 ? -6.268 -10.911 42.827 1.00 29.92 257 ASP A O 1
ATOM 2116 N N . SER A 1 258 ? -6.190 -13.154 42.810 1.00 35.81 258 SER A N 1
ATOM 2117 C CA . SER A 1 258 ? -7.475 -13.445 42.179 1.00 35.81 258 SER A CA 1
ATOM 2118 C C . SER A 1 258 ? -8.670 -13.308 43.135 1.00 35.81 258 SER A C 1
ATOM 2120 O O . SER A 1 258 ? -9.558 -14.158 43.125 1.00 35.81 258 SER A O 1
ATOM 2122 N N . SER A 1 259 ?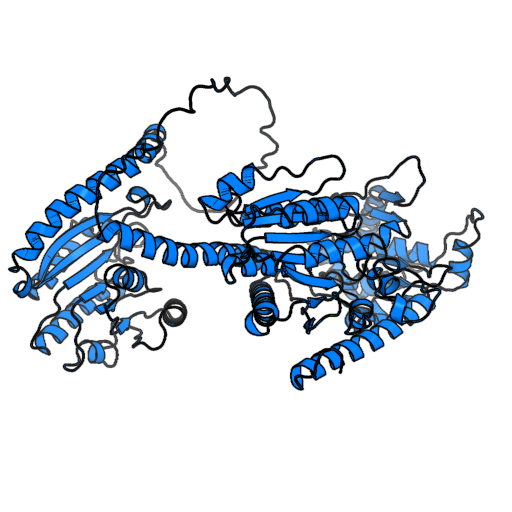 -8.710 -12.281 43.990 1.00 33.62 259 SER A N 1
ATOM 2123 C CA . SER A 1 259 ? -9.661 -12.242 45.119 1.00 33.62 259 SER A CA 1
ATOM 2124 C C . SER A 1 259 ? -10.437 -10.930 45.321 1.00 33.62 259 SER A C 1
ATOM 2126 O O . SER A 1 259 ? -10.936 -10.668 46.413 1.00 33.62 259 SER A O 1
ATOM 2128 N N . THR A 1 260 ? -10.645 -10.118 44.276 1.00 30.67 260 THR A N 1
ATOM 2129 C CA . THR A 1 260 ? -11.593 -8.983 44.350 1.00 30.67 260 THR A CA 1
ATOM 2130 C C . THR A 1 260 ? -12.665 -9.032 43.259 1.00 30.67 260 THR A C 1
ATOM 2132 O O . THR A 1 260 ? -12.484 -8.570 42.133 1.00 30.67 260 THR A O 1
ATOM 2135 N N . ASP A 1 261 ? -13.824 -9.583 43.625 1.00 35.28 261 ASP A N 1
ATOM 2136 C CA . ASP A 1 261 ? -15.054 -9.561 42.832 1.00 35.28 261 ASP A CA 1
ATOM 2137 C C . ASP A 1 261 ? -15.592 -8.128 42.691 1.00 35.28 261 ASP A C 1
ATOM 2139 O O . ASP A 1 261 ? -16.292 -7.608 43.561 1.00 35.28 261 ASP A O 1
ATOM 2143 N N . PHE A 1 262 ? -15.313 -7.487 41.555 1.00 32.62 262 PHE A N 1
ATOM 2144 C CA . PHE A 1 262 ? -16.018 -6.277 41.129 1.00 32.62 262 PHE A CA 1
ATOM 2145 C C . PHE A 1 262 ? -16.709 -6.509 39.770 1.00 32.62 262 PHE A C 1
ATOM 2147 O O . PHE A 1 262 ? -16.059 -6.447 38.722 1.00 32.62 262 PHE A O 1
ATOM 2154 N N . PRO A 1 263 ? -18.046 -6.701 39.747 1.00 33.50 263 PRO A N 1
ATOM 2155 C CA . PRO A 1 263 ? -18.826 -6.970 38.529 1.00 33.50 263 PRO A CA 1
ATOM 2156 C C . PRO A 1 263 ? -18.735 -5.873 37.455 1.00 33.50 263 PRO A C 1
ATOM 2158 O O . PRO A 1 263 ? -18.922 -6.134 36.267 1.00 33.50 263 PRO A O 1
ATOM 2161 N N . ILE A 1 264 ? -18.425 -4.636 37.859 1.00 31.52 264 ILE A N 1
ATOM 2162 C CA . ILE A 1 264 ? -18.210 -3.509 36.945 1.00 31.52 264 ILE A CA 1
ATOM 2163 C C . ILE A 1 264 ? -16.876 -3.628 36.207 1.00 31.52 264 ILE A C 1
ATOM 2165 O O . ILE A 1 264 ? -16.859 -3.368 35.013 1.00 31.52 264 ILE A O 1
ATOM 2169 N N . LEU A 1 265 ? -15.793 -4.077 36.854 1.00 30.11 265 LEU A N 1
ATOM 2170 C CA . LEU A 1 265 ? -14.482 -4.241 36.211 1.00 30.11 265 LEU A CA 1
ATOM 2171 C C . LEU A 1 265 ? -14.457 -5.435 35.250 1.00 30.11 265 LEU A C 1
ATOM 2173 O O . LEU A 1 265 ? -13.777 -5.365 34.233 1.00 30.11 265 LEU A O 1
ATOM 2177 N N . ALA A 1 266 ? -15.247 -6.481 35.502 1.00 34.47 266 ALA A N 1
ATOM 2178 C CA . ALA A 1 266 ? -15.443 -7.572 34.546 1.00 34.47 266 ALA A CA 1
ATOM 2179 C C . ALA A 1 266 ? -16.187 -7.096 33.282 1.00 34.47 266 ALA A C 1
ATOM 2181 O O . ALA A 1 266 ? -15.755 -7.382 32.167 1.00 34.47 266 ALA A O 1
ATOM 2182 N N . LYS A 1 267 ? -17.246 -6.284 33.442 1.00 31.16 267 LYS A N 1
ATOM 2183 C CA . LYS A 1 267 ? -17.945 -5.635 32.316 1.00 31.16 267 LYS A CA 1
ATOM 2184 C C . LYS A 1 267 ? -17.081 -4.587 31.607 1.00 31.16 267 LYS A C 1
ATOM 2186 O O . LYS A 1 267 ? -17.142 -4.489 30.389 1.00 31.16 267 LYS A O 1
ATOM 2191 N N . TYR A 1 268 ? -16.262 -3.835 32.341 1.00 31.94 268 TYR A N 1
ATOM 2192 C CA . TYR A 1 268 ? -15.354 -2.823 31.793 1.00 31.94 268 TYR A CA 1
ATOM 2193 C C . TYR A 1 268 ? -14.171 -3.462 31.055 1.00 31.94 268 TYR A C 1
ATOM 2195 O O . TYR A 1 268 ? -13.812 -2.973 29.993 1.00 31.94 268 TYR A O 1
ATOM 2203 N N . ARG A 1 269 ? -13.625 -4.595 31.531 1.00 35.50 269 ARG A N 1
ATOM 2204 C CA . ARG A 1 269 ? -12.637 -5.402 30.787 1.00 35.50 269 ARG A CA 1
ATOM 2205 C C . ARG A 1 269 ? -13.237 -5.989 29.518 1.00 35.50 269 ARG A C 1
ATOM 2207 O O . ARG A 1 269 ? -12.613 -5.883 28.479 1.00 35.50 269 ARG A O 1
ATOM 2214 N N . GLN A 1 270 ? -14.468 -6.501 29.556 1.00 31.34 270 GLN A N 1
ATOM 2215 C CA . GLN A 1 270 ? -15.141 -6.991 28.345 1.00 31.34 270 GLN A CA 1
ATOM 2216 C C . GLN A 1 270 ? -15.435 -5.882 27.321 1.00 31.34 270 GLN A C 1
ATOM 2218 O O . GLN A 1 270 ? -15.400 -6.131 26.119 1.00 31.34 270 GLN A O 1
ATOM 2223 N N . VAL A 1 271 ? -15.740 -4.662 27.773 1.00 32.59 271 VAL A N 1
ATOM 2224 C CA . VAL A 1 271 ? -15.985 -3.511 26.887 1.00 32.59 271 VAL A CA 1
ATOM 2225 C C . VAL A 1 271 ? -14.670 -2.920 26.368 1.00 32.59 271 VAL A C 1
ATOM 2227 O O . VAL A 1 271 ? -14.578 -2.645 25.177 1.00 32.59 271 VAL A O 1
ATOM 2230 N N . LEU A 1 272 ? -13.627 -2.808 27.199 1.00 31.70 272 LEU A N 1
ATOM 2231 C CA . LEU A 1 272 ? -12.292 -2.358 26.785 1.00 31.70 272 LEU A CA 1
ATOM 2232 C C . LEU A 1 272 ? -11.584 -3.373 25.885 1.00 31.70 272 LEU A C 1
ATOM 2234 O O . LEU A 1 272 ? -11.010 -2.972 24.887 1.00 31.70 272 LEU A O 1
ATOM 2238 N N . GLU A 1 273 ? -11.687 -4.678 26.138 1.00 34.75 273 GLU A N 1
ATOM 2239 C CA . GLU A 1 273 ? -11.129 -5.703 25.242 1.00 34.75 273 GLU A CA 1
ATOM 2240 C C . GLU A 1 273 ? -11.801 -5.688 23.860 1.00 34.75 273 GLU A C 1
ATOM 2242 O O . GLU A 1 273 ? -11.172 -6.054 22.865 1.00 34.75 273 GLU A O 1
ATOM 2247 N N . ASN A 1 274 ? -13.055 -5.230 23.780 1.00 30.33 274 ASN A N 1
ATOM 2248 C CA . ASN A 1 274 ? -13.778 -5.063 22.521 1.00 30.33 274 ASN A CA 1
ATOM 2249 C C . ASN A 1 274 ? -13.538 -3.684 21.866 1.00 30.33 274 ASN A C 1
ATOM 2251 O O . ASN A 1 274 ? -13.467 -3.617 20.642 1.00 30.33 274 ASN A O 1
ATOM 2255 N N . GLU A 1 275 ? -13.352 -2.598 22.628 1.00 30.83 275 GLU A N 1
ATOM 2256 C CA . GLU A 1 275 ? -13.087 -1.249 22.092 1.00 30.83 275 GLU A CA 1
ATOM 2257 C C . GLU A 1 275 ? -11.595 -0.954 21.815 1.00 30.83 275 GLU A C 1
ATOM 2259 O O . GLU A 1 275 ? -11.284 -0.275 20.831 1.00 30.83 275 GLU A O 1
ATOM 2264 N N . GLU A 1 276 ? -10.653 -1.477 22.608 1.00 36.59 276 GLU A N 1
ATOM 2265 C CA . GLU A 1 276 ? -9.204 -1.367 22.352 1.00 36.59 276 GLU A CA 1
ATOM 2266 C C . GLU A 1 276 ? -8.801 -2.180 21.121 1.00 36.59 276 GLU A C 1
ATOM 2268 O O . GLU A 1 276 ? -8.043 -1.677 20.293 1.00 36.59 276 GLU A O 1
ATOM 2273 N N . LYS A 1 277 ? -9.401 -3.359 20.889 1.00 34.75 277 LYS A N 1
ATOM 2274 C CA . LYS A 1 277 ? -9.209 -4.118 19.635 1.00 34.75 277 LYS A CA 1
ATOM 2275 C C . LYS A 1 277 ? -9.597 -3.324 18.381 1.00 34.75 277 LYS A C 1
ATOM 2277 O O . LYS A 1 277 ? -9.001 -3.537 17.327 1.00 34.75 277 LYS A O 1
ATOM 2282 N N . ILE A 1 278 ? -10.561 -2.403 18.480 1.00 36.56 278 ILE A N 1
ATOM 2283 C CA . ILE A 1 278 ? -11.035 -1.571 17.359 1.00 36.56 278 ILE A CA 1
ATOM 2284 C C . ILE A 1 278 ? -10.178 -0.299 17.192 1.00 36.56 278 ILE A C 1
ATOM 2286 O O . ILE A 1 278 ? -9.983 0.171 16.068 1.00 36.56 278 ILE A O 1
ATOM 2290 N N . LYS A 1 279 ? -9.624 0.262 18.280 1.00 40.69 279 LYS A N 1
ATOM 2291 C CA . LYS A 1 279 ? -8.781 1.476 18.232 1.00 40.69 279 LYS A CA 1
ATOM 2292 C C . LYS A 1 279 ? -7.301 1.197 17.924 1.00 40.69 279 LYS A C 1
ATOM 2294 O O . LYS A 1 279 ? -6.703 1.993 17.194 1.00 40.69 279 LYS A O 1
ATOM 2299 N N . ASP A 1 280 ? -6.735 0.076 18.379 1.00 45.47 280 ASP A N 1
ATOM 2300 C CA . ASP A 1 280 ? -5.352 -0.330 18.059 1.00 45.47 280 ASP A CA 1
ATOM 2301 C C . ASP A 1 280 ? -5.211 -0.888 16.640 1.00 45.47 280 ASP A C 1
ATOM 2303 O O . ASP A 1 280 ? -4.183 -0.723 15.980 1.00 45.47 280 ASP A O 1
ATOM 2307 N N . SER A 1 281 ? -6.261 -1.509 16.107 1.00 46.50 281 SER A N 1
ATOM 2308 C CA . SER A 1 281 ? -6.205 -2.075 14.765 1.00 46.50 281 SER A CA 1
ATOM 2309 C C . SER A 1 281 ? -6.084 -0.985 13.692 1.00 46.50 281 SER A C 1
ATOM 2311 O O . SER A 1 281 ? -5.217 -1.044 12.816 1.00 46.50 281 SER A O 1
ATOM 2313 N N . GLN A 1 282 ? -6.845 0.106 13.799 1.00 55.94 282 GLN A N 1
ATOM 2314 C CA . GLN A 1 282 ? -6.723 1.218 12.854 1.00 55.94 282 GLN A CA 1
ATOM 2315 C C . GLN A 1 282 ? -5.422 2.016 13.008 1.00 55.94 282 GLN A C 1
ATOM 2317 O O . GLN A 1 282 ? -5.019 2.689 12.054 1.00 55.94 282 GLN A O 1
ATOM 2322 N N . TYR A 1 283 ? -4.745 1.950 14.160 1.00 63.28 283 TYR A N 1
ATOM 2323 C CA . TYR A 1 283 ? -3.481 2.653 14.392 1.00 63.28 283 TYR A CA 1
ATOM 2324 C C . TYR A 1 283 ? -2.420 2.247 13.365 1.00 63.28 283 TYR A C 1
ATOM 2326 O O . TYR A 1 283 ? -1.866 3.112 12.685 1.00 63.28 283 TYR A O 1
ATOM 2334 N N . PHE A 1 284 ? -2.203 0.947 13.160 1.00 67.12 284 PHE A N 1
ATOM 2335 C CA . PHE A 1 284 ? -1.190 0.458 12.217 1.00 67.12 284 PHE A CA 1
ATOM 2336 C C . PHE A 1 284 ? -1.515 0.814 10.769 1.00 67.12 284 PHE A C 1
ATOM 2338 O O . PHE A 1 284 ? -0.642 1.270 10.029 1.00 67.12 284 PHE A O 1
ATOM 2345 N N . SER A 1 285 ? -2.790 0.709 10.385 1.00 69.75 285 SER A N 1
ATOM 2346 C CA . SER A 1 285 ? -3.266 1.181 9.082 1.00 69.75 285 SER A CA 1
ATOM 2347 C C . SER A 1 285 ? -3.030 2.688 8.894 1.00 69.75 285 SER A C 1
ATOM 2349 O O . SER A 1 285 ? -2.630 3.118 7.812 1.00 69.75 285 SER A O 1
ATOM 2351 N N . ARG A 1 286 ? -3.217 3.510 9.939 1.00 73.38 286 ARG A N 1
ATOM 2352 C CA . ARG A 1 286 ? -2.941 4.960 9.904 1.00 73.38 286 ARG A CA 1
ATOM 2353 C C . ARG A 1 286 ? -1.445 5.272 9.834 1.00 73.38 286 ARG A C 1
ATOM 2355 O O . ARG A 1 286 ? -1.062 6.161 9.078 1.00 73.38 286 ARG A O 1
ATOM 2362 N N . GLN A 1 287 ? -0.599 4.562 10.579 1.00 73.94 287 GLN A N 1
ATOM 2363 C CA . GLN A 1 287 ? 0.855 4.760 10.520 1.00 73.94 287 GLN A CA 1
ATOM 2364 C C . GLN A 1 287 ? 1.419 4.341 9.160 1.00 73.94 287 GLN A C 1
ATOM 2366 O O . GLN A 1 287 ? 2.201 5.081 8.569 1.00 73.94 287 GLN A O 1
ATOM 2371 N N . LEU A 1 288 ? 0.951 3.219 8.603 1.00 77.50 288 LEU A N 1
ATOM 2372 C CA . LEU A 1 288 ? 1.358 2.784 7.267 1.00 77.50 288 LEU A CA 1
ATOM 2373 C C . LEU A 1 288 ? 0.952 3.803 6.195 1.00 77.50 288 LEU A C 1
ATOM 2375 O O . LEU A 1 288 ? 1.745 4.090 5.301 1.00 77.50 288 LEU A O 1
ATOM 2379 N N . ARG A 1 289 ? -0.237 4.413 6.317 1.00 79.94 289 ARG A N 1
ATOM 2380 C CA . ARG A 1 289 ? -0.642 5.531 5.448 1.00 79.94 289 ARG A CA 1
ATOM 2381 C C . ARG A 1 289 ? 0.322 6.707 5.528 1.00 79.94 289 ARG A C 1
ATOM 2383 O O . ARG A 1 289 ? 0.618 7.268 4.485 1.00 79.94 289 ARG A O 1
ATOM 2390 N N . LYS A 1 290 ? 0.830 7.077 6.710 1.00 77.00 290 LYS A N 1
ATOM 2391 C CA . LYS A 1 290 ? 1.817 8.167 6.833 1.00 77.00 290 LYS A CA 1
ATOM 2392 C C . LYS A 1 290 ? 3.110 7.839 6.091 1.00 77.00 290 LYS A C 1
ATOM 2394 O O . LYS A 1 290 ? 3.531 8.632 5.256 1.00 77.00 290 LYS A O 1
ATOM 2399 N N . VAL A 1 291 ? 3.656 6.641 6.312 1.00 76.12 291 VAL A N 1
ATOM 2400 C CA . VAL A 1 291 ? 4.851 6.158 5.597 1.00 76.12 291 VAL A CA 1
ATOM 2401 C C . VAL A 1 291 ? 4.620 6.183 4.082 1.00 76.12 291 VAL A C 1
ATOM 2403 O O . VAL A 1 291 ? 5.464 6.643 3.320 1.00 76.12 291 VAL A O 1
ATOM 2406 N N . TYR A 1 292 ? 3.446 5.746 3.621 1.00 79.25 292 TYR A N 1
ATOM 2407 C CA . TYR A 1 292 ? 3.127 5.729 2.192 1.00 79.25 292 TYR A CA 1
ATOM 2408 C C . TYR A 1 292 ? 2.903 7.139 1.634 1.00 79.25 292 TYR A C 1
ATOM 2410 O O . TYR A 1 292 ? 3.337 7.429 0.522 1.00 79.25 292 TYR A O 1
ATOM 2418 N N . ASN A 1 293 ? 2.284 8.041 2.396 1.00 78.94 293 ASN A N 1
ATOM 2419 C CA . ASN A 1 293 ? 2.110 9.434 1.991 1.00 78.94 293 ASN A CA 1
ATOM 2420 C C . ASN A 1 293 ? 3.465 10.108 1.733 1.00 78.94 293 ASN A C 1
ATOM 2422 O O . ASN A 1 293 ? 3.584 10.869 0.776 1.00 78.94 293 ASN A O 1
ATOM 2426 N N . GLU A 1 294 ? 4.476 9.801 2.547 1.00 71.50 294 GLU A N 1
ATOM 2427 C CA . GLU A 1 294 ? 5.841 10.308 2.377 1.00 71.50 294 GLU A CA 1
ATOM 2428 C C . GLU A 1 294 ? 6.558 9.672 1.174 1.00 71.50 294 GLU A C 1
ATOM 2430 O O . GLU A 1 294 ? 7.179 10.376 0.378 1.00 71.50 294 GLU A O 1
ATOM 2435 N N . GLU A 1 295 ? 6.465 8.350 1.001 1.00 71.94 295 GLU A N 1
ATOM 2436 C CA . GLU A 1 295 ? 7.228 7.627 -0.029 1.00 71.94 295 GLU A CA 1
ATOM 2437 C C . GLU A 1 295 ? 6.643 7.755 -1.442 1.00 71.94 295 GLU A C 1
ATOM 2439 O O . GLU A 1 295 ? 7.378 7.872 -2.430 1.00 71.94 295 GLU A O 1
ATOM 2444 N N . ILE A 1 296 ? 5.317 7.672 -1.549 1.00 72.50 296 ILE A N 1
ATOM 2445 C CA . ILE A 1 296 ? 4.605 7.572 -2.826 1.00 72.50 296 ILE A CA 1
ATOM 2446 C C . ILE A 1 296 ? 3.526 8.640 -2.987 1.00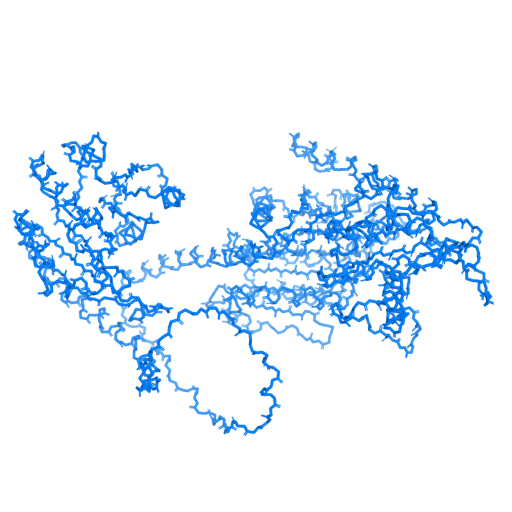 72.50 296 ILE A C 1
ATOM 2448 O O . ILE A 1 296 ? 2.935 8.715 -4.058 1.00 72.50 296 ILE A O 1
ATOM 2452 N N . GLY A 1 297 ? 3.286 9.491 -1.993 1.00 71.94 297 GLY A N 1
ATOM 2453 C CA . GLY A 1 297 ? 2.287 10.552 -2.069 1.00 71.94 297 GLY A CA 1
ATOM 2454 C C . GLY A 1 297 ? 0.903 10.159 -1.564 1.00 71.94 297 GLY A C 1
ATOM 2455 O O . GLY A 1 297 ? 0.518 8.987 -1.570 1.00 71.94 297 GLY A O 1
ATOM 2456 N N . VAL A 1 298 ? 0.151 11.173 -1.128 1.00 76.06 298 VAL A N 1
ATOM 2457 C CA . VAL A 1 298 ? -1.164 11.024 -0.482 1.00 76.06 298 VAL A CA 1
ATOM 2458 C C . VAL A 1 298 ? -2.174 10.337 -1.398 1.00 76.06 298 VAL A C 1
ATOM 2460 O O . VAL A 1 298 ? -2.834 9.395 -0.965 1.00 76.06 298 VAL A O 1
ATOM 2463 N N . ASP A 1 299 ? -2.251 10.742 -2.665 1.00 77.06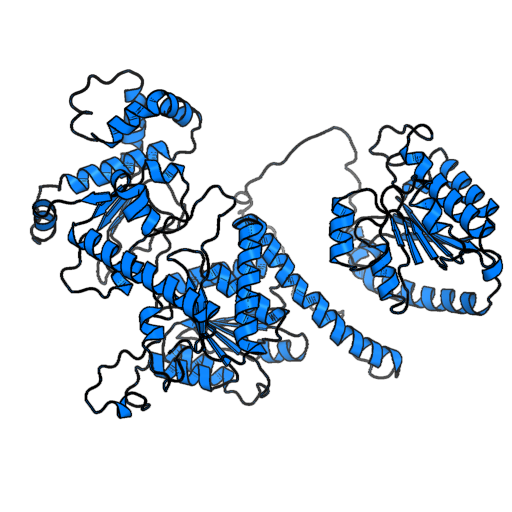 299 ASP A N 1
ATOM 2464 C CA . ASP A 1 299 ? -3.237 10.195 -3.603 1.00 77.06 299 ASP A CA 1
ATOM 2465 C C . ASP A 1 299 ? -2.998 8.709 -3.882 1.00 77.06 299 ASP A C 1
ATOM 2467 O O . ASP A 1 299 ? -3.928 7.905 -3.848 1.00 77.06 299 ASP A O 1
ATOM 2471 N N . ASN A 1 300 ? -1.738 8.303 -4.067 1.00 76.44 300 ASN A N 1
ATOM 2472 C CA . ASN A 1 300 ? -1.414 6.891 -4.290 1.00 76.44 300 ASN A CA 1
ATOM 2473 C C . ASN A 1 300 ? -1.607 6.062 -3.040 1.00 76.44 300 ASN A C 1
ATOM 2475 O O . ASN A 1 300 ? -2.127 4.957 -3.123 1.00 76.44 300 ASN A O 1
ATOM 2479 N N . SER A 1 301 ? -1.197 6.586 -1.888 1.00 81.62 301 SER A N 1
ATOM 2480 C CA . SER A 1 301 ? -1.461 5.951 -0.604 1.00 81.62 301 SER A CA 1
ATOM 2481 C C . SER A 1 301 ? -2.963 5.707 -0.440 1.00 81.62 301 SER A C 1
ATOM 2483 O O . SER A 1 301 ? -3.381 4.568 -0.238 1.00 81.62 301 SER A O 1
ATOM 2485 N N . LYS A 1 302 ? -3.799 6.733 -0.647 1.00 82.69 302 LYS A N 1
ATOM 2486 C CA . LYS A 1 302 ? -5.262 6.615 -0.600 1.00 82.69 302 LYS A CA 1
ATOM 2487 C C . LYS A 1 302 ? -5.773 5.531 -1.553 1.00 82.69 302 LYS A C 1
ATOM 2489 O O . LYS A 1 302 ? -6.459 4.616 -1.102 1.00 82.69 302 LYS A O 1
ATOM 2494 N N . MET A 1 303 ? -5.351 5.575 -2.815 1.00 83.12 303 MET A N 1
ATOM 2495 C CA . MET A 1 303 ? -5.717 4.604 -3.848 1.00 83.12 303 MET A CA 1
ATOM 2496 C C . MET A 1 303 ? -5.334 3.160 -3.474 1.00 83.12 303 MET A C 1
ATOM 2498 O O . MET A 1 303 ? -6.148 2.251 -3.617 1.00 83.12 303 MET A O 1
ATOM 2502 N N . LEU A 1 304 ? -4.126 2.924 -2.946 1.00 84.12 304 LEU A N 1
ATOM 2503 C CA . LEU A 1 304 ? -3.685 1.593 -2.500 1.00 84.12 304 LEU A CA 1
ATOM 2504 C C . LEU A 1 304 ? -4.578 1.034 -1.385 1.00 84.12 304 LEU A C 1
ATOM 2506 O O . LEU A 1 304 ? -4.936 -0.145 -1.401 1.00 84.12 304 LEU A O 1
ATOM 2510 N N . PHE A 1 305 ? -4.947 1.871 -0.413 1.00 85.00 305 PHE A N 1
ATOM 2511 C CA . PHE A 1 305 ? -5.810 1.459 0.695 1.00 85.00 305 PHE A CA 1
ATOM 2512 C C . PHE A 1 305 ? -7.280 1.297 0.285 1.00 85.00 305 PHE A C 1
ATOM 2514 O O . PHE A 1 305 ? -7.985 0.476 0.869 1.00 85.00 305 PHE A O 1
ATOM 2521 N N . GLU A 1 306 ? -7.766 2.059 -0.691 1.00 85.94 306 GLU A N 1
ATOM 2522 C CA . GLU A 1 306 ? -9.105 1.868 -1.262 1.00 85.94 306 GLU A CA 1
ATOM 2523 C C . GLU A 1 306 ? -9.183 0.562 -2.057 1.00 85.94 306 GLU A C 1
ATOM 2525 O O . GLU A 1 306 ? -10.099 -0.234 -1.839 1.00 85.94 306 GLU A O 1
ATOM 2530 N N . ASN A 1 307 ? -8.169 0.271 -2.876 1.00 88.00 307 ASN A N 1
ATOM 2531 C CA . ASN A 1 307 ? -8.068 -1.000 -3.593 1.00 88.00 307 ASN A CA 1
ATOM 2532 C C . ASN A 1 307 ? -8.002 -2.189 -2.632 1.00 88.00 307 ASN A C 1
ATOM 2534 O O . ASN A 1 307 ? -8.687 -3.189 -2.840 1.00 88.00 307 ASN A O 1
ATOM 2538 N N . SER A 1 308 ? -7.229 -2.085 -1.544 1.00 90.44 308 SER A N 1
ATOM 2539 C CA . SER A 1 308 ? -7.152 -3.171 -0.566 1.00 90.44 308 SER A CA 1
ATOM 2540 C C . SER A 1 308 ? -8.489 -3.433 0.127 1.00 90.44 308 SER A C 1
ATOM 2542 O O . SER A 1 308 ? -8.854 -4.591 0.319 1.00 90.44 308 SER A O 1
ATOM 2544 N N . LYS A 1 309 ? -9.263 -2.382 0.436 1.00 89.75 309 LYS A N 1
ATOM 2545 C CA . LYS A 1 309 ? -10.641 -2.524 0.931 1.00 89.75 309 LYS A CA 1
ATOM 2546 C C . LYS A 1 309 ? -11.547 -3.200 -0.098 1.00 89.75 309 LYS A C 1
ATOM 2548 O O . LYS A 1 309 ? -12.293 -4.097 0.278 1.00 89.75 309 LYS A O 1
ATOM 2553 N N . LYS A 1 310 ? -11.472 -2.812 -1.379 1.00 90.56 310 LYS A N 1
ATOM 2554 C CA . LYS A 1 310 ? -12.271 -3.426 -2.457 1.00 90.56 310 LYS A CA 1
ATOM 2555 C C . LYS A 1 310 ? -11.988 -4.927 -2.578 1.00 90.56 310 LYS A C 1
ATOM 2557 O O . LYS A 1 310 ? -12.923 -5.718 -2.656 1.00 90.56 310 LYS A O 1
ATOM 2562 N N . ILE A 1 311 ? -10.716 -5.324 -2.519 1.00 93.44 311 ILE A N 1
ATOM 2563 C CA . ILE A 1 311 ? -10.307 -6.736 -2.559 1.00 93.44 311 ILE A CA 1
ATOM 2564 C C . ILE A 1 311 ? -10.832 -7.489 -1.332 1.00 93.44 311 ILE A C 1
ATOM 2566 O O . ILE A 1 311 ? -11.439 -8.543 -1.483 1.00 93.44 311 ILE A O 1
ATOM 2570 N N . LEU A 1 312 ? -10.641 -6.950 -0.123 1.00 93.31 312 LEU A N 1
ATOM 2571 C CA . LEU A 1 312 ? -11.094 -7.606 1.111 1.00 93.31 312 LEU A CA 1
ATOM 2572 C C . LEU A 1 312 ? -12.617 -7.726 1.177 1.00 93.31 312 LEU A C 1
ATOM 2574 O O . LEU A 1 312 ? -13.123 -8.740 1.645 1.00 93.31 312 LEU A O 1
ATOM 2578 N N . LYS A 1 313 ? -13.345 -6.748 0.630 1.00 92.19 313 LYS A N 1
ATOM 2579 C CA . LYS A 1 313 ? -14.796 -6.820 0.455 1.00 92.19 313 LYS A CA 1
ATOM 2580 C C . LYS A 1 313 ? -15.200 -8.020 -0.406 1.00 92.19 313 LYS A C 1
ATOM 2582 O O . LYS A 1 313 ? -16.026 -8.816 0.025 1.00 92.19 313 LYS A O 1
ATOM 2587 N N . LYS A 1 314 ? -14.565 -8.191 -1.573 1.00 92.50 314 LYS A N 1
ATOM 2588 C CA . LYS A 1 314 ? -14.792 -9.351 -2.454 1.00 92.50 314 LYS A CA 1
ATOM 2589 C C . LYS A 1 314 ? -14.468 -10.671 -1.748 1.00 92.50 314 LYS A C 1
ATOM 2591 O O . LYS A 1 314 ? -15.230 -11.622 -1.856 1.00 92.50 314 LYS A O 1
ATOM 2596 N N . LEU A 1 315 ? -13.368 -10.721 -0.997 1.00 93.50 315 LEU A N 1
ATOM 2597 C CA . LEU A 1 315 ? -12.996 -11.926 -0.256 1.00 93.50 315 LEU A CA 1
ATOM 2598 C C . LEU A 1 315 ? -14.021 -12.287 0.826 1.00 93.50 315 LEU A C 1
ATOM 2600 O O . LEU A 1 315 ? -14.376 -13.447 0.960 1.00 93.50 315 LEU A O 1
ATOM 2604 N N . ILE A 1 316 ? -14.485 -11.313 1.606 1.00 90.50 316 ILE A N 1
ATOM 2605 C CA . ILE A 1 316 ? -15.202 -11.587 2.859 1.00 90.50 316 ILE A CA 1
ATOM 2606 C C . ILE A 1 316 ? -16.711 -11.458 2.697 1.00 90.50 316 ILE A C 1
ATOM 2608 O O . ILE A 1 316 ? -17.446 -12.330 3.141 1.00 90.50 316 ILE A O 1
ATOM 2612 N N . GLU A 1 317 ? -17.180 -10.362 2.101 1.00 89.81 317 GLU A N 1
ATOM 2613 C CA . GLU A 1 317 ? -18.614 -10.090 1.965 1.00 89.81 317 GLU A CA 1
ATOM 2614 C C . GLU A 1 317 ? -19.228 -10.883 0.809 1.00 89.81 317 GLU A C 1
ATOM 2616 O O . GLU A 1 317 ? -20.376 -11.306 0.901 1.00 89.81 317 GLU A O 1
ATOM 2621 N N . GLU A 1 318 ? -18.465 -11.109 -0.265 1.00 90.00 318 GLU A N 1
ATOM 2622 C CA . GLU A 1 318 ? -18.898 -11.924 -1.411 1.00 90.00 318 GLU A CA 1
ATOM 2623 C C . GLU A 1 318 ? -18.420 -13.389 -1.316 1.00 90.00 318 GLU A C 1
ATOM 2625 O O . GLU A 1 318 ? -18.663 -14.158 -2.242 1.00 90.00 318 GLU A O 1
ATOM 2630 N N . ASP A 1 319 ? -17.731 -13.761 -0.226 1.00 89.81 319 ASP A N 1
ATOM 2631 C CA . ASP A 1 319 ? -17.137 -15.088 0.042 1.00 89.81 319 ASP A CA 1
ATOM 2632 C C . ASP A 1 319 ? -16.329 -15.674 -1.134 1.00 89.81 319 ASP A C 1
ATOM 2634 O O . ASP A 1 319 ? -16.321 -16.879 -1.395 1.00 89.81 319 ASP A O 1
ATOM 2638 N N . LYS A 1 320 ? -15.626 -14.812 -1.877 1.00 92.88 320 LYS A N 1
ATOM 2639 C CA . LYS A 1 320 ? -14.772 -15.243 -2.989 1.00 92.88 320 LYS A CA 1
ATOM 2640 C C . LYS A 1 320 ? -13.443 -15.757 -2.449 1.00 92.88 320 LYS A C 1
ATOM 2642 O O . LYS A 1 320 ? -12.649 -14.990 -1.905 1.00 92.88 320 LYS A O 1
ATOM 2647 N N . LYS A 1 321 ? -13.171 -17.052 -2.604 1.00 93.19 321 LYS A N 1
ATOM 2648 C CA . LYS A 1 321 ? -12.004 -17.714 -1.997 1.00 93.19 321 LYS A CA 1
ATOM 2649 C C . LYS A 1 321 ? -10.728 -17.543 -2.811 1.00 93.19 321 LYS A C 1
ATOM 2651 O O . LYS A 1 321 ? -9.642 -17.612 -2.230 1.00 93.19 321 LYS A O 1
ATOM 2656 N N . VAL A 1 322 ? -10.833 -17.325 -4.122 1.00 95.25 322 VAL A N 1
ATOM 2657 C CA . VAL A 1 322 ? -9.679 -17.228 -5.024 1.00 95.25 322 VAL A CA 1
ATOM 2658 C C . VAL A 1 322 ? -9.759 -15.964 -5.871 1.00 95.25 322 VAL A C 1
ATOM 2660 O O . VAL A 1 322 ? -10.726 -15.741 -6.594 1.00 95.25 322 VAL A O 1
ATOM 2663 N N . GLY A 1 323 ? -8.720 -15.134 -5.821 1.00 94.94 323 GLY A N 1
ATOM 2664 C CA . GLY A 1 323 ? -8.650 -13.894 -6.589 1.00 94.94 323 GLY A CA 1
ATOM 2665 C C . GLY A 1 323 ? -7.337 -13.721 -7.339 1.00 94.94 323 GLY A C 1
ATOM 2666 O O . GLY A 1 323 ? -6.286 -14.212 -6.924 1.00 94.94 323 GLY A O 1
ATOM 2667 N N . VAL A 1 324 ? -7.389 -12.967 -8.435 1.00 94.06 324 VAL A N 1
ATOM 2668 C CA . VAL A 1 324 ? -6.199 -12.473 -9.134 1.00 94.06 324 VAL A CA 1
ATOM 2669 C C . VAL A 1 324 ? -6.098 -10.967 -8.955 1.00 94.06 324 VAL A C 1
ATOM 2671 O O . VAL A 1 324 ? -7.007 -10.210 -9.278 1.00 94.06 324 VAL A O 1
ATOM 2674 N N . ILE A 1 325 ? -4.953 -10.522 -8.466 1.00 92.94 325 ILE A N 1
ATOM 2675 C CA . ILE A 1 325 ? -4.583 -9.121 -8.392 1.00 92.94 325 ILE A CA 1
ATOM 2676 C C . ILE A 1 325 ? -3.689 -8.816 -9.594 1.00 92.94 325 ILE A C 1
ATOM 2678 O O . ILE A 1 325 ? -2.540 -9.266 -9.670 1.00 92.94 325 ILE A O 1
ATOM 2682 N N . PHE A 1 326 ? -4.215 -8.024 -10.525 1.00 90.19 326 PHE A N 1
ATOM 2683 C CA . PHE A 1 326 ? -3.545 -7.673 -11.769 1.00 90.19 326 PHE A CA 1
ATOM 2684 C C . PHE A 1 326 ? -2.996 -6.245 -11.719 1.00 90.19 326 PHE A C 1
ATOM 2686 O O . PHE A 1 326 ? -3.737 -5.267 -11.789 1.00 90.19 326 PHE A O 1
ATOM 2693 N N . GLY A 1 327 ? -1.674 -6.108 -11.622 1.00 86.25 327 GLY A N 1
ATOM 2694 C CA . GLY A 1 327 ? -0.996 -4.805 -11.630 1.00 86.25 327 GLY A CA 1
ATOM 2695 C C . GLY A 1 327 ? 0.014 -4.689 -12.765 1.00 86.25 327 GLY A C 1
ATOM 2696 O O . GLY A 1 327 ? 0.607 -5.688 -13.164 1.00 86.25 327 GLY A O 1
ATOM 2697 N N . LYS A 1 328 ? 0.294 -3.472 -13.245 1.00 82.19 328 LYS A N 1
ATOM 2698 C CA . LYS A 1 328 ? 1.306 -3.250 -14.298 1.00 82.19 328 LYS A CA 1
ATOM 2699 C C . LYS A 1 328 ? 2.722 -3.703 -13.879 1.00 82.19 328 LYS A C 1
ATOM 2701 O O . LYS A 1 328 ? 3.017 -3.893 -12.691 1.00 82.19 328 LYS A O 1
ATOM 2706 N N . ILE A 1 329 ? 3.624 -3.909 -14.840 1.00 77.56 329 ILE A N 1
ATOM 2707 C CA . ILE A 1 329 ? 5.022 -4.302 -14.571 1.00 77.56 329 ILE A CA 1
ATOM 2708 C C . ILE A 1 329 ? 5.718 -3.225 -13.734 1.00 77.56 329 ILE A C 1
ATOM 2710 O O . ILE A 1 329 ? 5.658 -2.051 -14.074 1.00 77.56 329 ILE A O 1
ATOM 2714 N N . GLN A 1 330 ? 6.375 -3.606 -12.632 1.00 70.19 330 GLN A N 1
ATOM 2715 C CA . GLN A 1 330 ? 7.084 -2.668 -11.742 1.00 70.19 330 GLN A CA 1
ATOM 2716 C C . GLN A 1 330 ? 6.216 -1.503 -11.210 1.00 70.19 330 GLN A C 1
ATOM 2718 O O . GLN A 1 330 ? 6.722 -0.426 -10.902 1.00 70.19 330 GLN A O 1
ATOM 2723 N N . SER A 1 331 ? 4.904 -1.713 -11.049 1.00 70.31 331 SER A N 1
ATOM 2724 C CA . SER A 1 331 ? 3.972 -0.695 -10.532 1.00 70.31 331 SER A CA 1
ATOM 2725 C C . SER A 1 331 ? 3.969 -0.536 -9.006 1.00 70.31 331 SER A C 1
ATOM 2727 O O . SER A 1 331 ? 3.225 0.290 -8.480 1.00 70.31 331 SER A O 1
ATOM 2729 N N . GLY A 1 332 ? 4.782 -1.314 -8.283 1.00 71.69 332 GLY A N 1
ATOM 2730 C CA . GLY A 1 332 ? 4.750 -1.370 -6.818 1.00 71.69 332 GLY A CA 1
ATOM 2731 C C . GLY A 1 332 ? 3.731 -2.374 -6.265 1.00 71.69 332 GLY A C 1
ATOM 2732 O O . GLY A 1 332 ? 3.074 -2.099 -5.263 1.00 71.69 332 GLY A O 1
ATOM 2733 N N . LYS A 1 333 ? 3.595 -3.556 -6.885 1.00 79.81 333 LYS A N 1
ATOM 2734 C CA . LYS A 1 333 ? 2.736 -4.653 -6.389 1.00 79.81 333 LYS A CA 1
ATOM 2735 C C . LYS A 1 333 ? 2.996 -5.001 -4.914 1.00 79.81 333 LYS A C 1
ATOM 2737 O O . LYS A 1 333 ? 2.049 -5.204 -4.165 1.00 79.81 333 LYS A O 1
ATOM 2742 N N . THR A 1 334 ? 4.254 -4.943 -4.473 1.00 78.31 334 THR A N 1
ATOM 2743 C CA . THR A 1 334 ? 4.638 -5.144 -3.067 1.00 78.31 334 THR A CA 1
ATOM 2744 C C . THR A 1 334 ? 3.955 -4.179 -2.106 1.00 78.31 334 THR A C 1
ATOM 2746 O O . THR A 1 334 ? 3.476 -4.600 -1.061 1.00 78.31 334 THR A O 1
ATOM 2749 N N . TYR A 1 335 ? 3.823 -2.900 -2.466 1.00 78.88 335 TYR A N 1
ATOM 2750 C CA . TYR A 1 335 ? 3.091 -1.937 -1.637 1.00 78.88 335 TYR A CA 1
ATOM 2751 C C . TYR A 1 335 ? 1.612 -2.312 -1.520 1.00 78.88 335 TYR A C 1
ATOM 2753 O O . TYR A 1 335 ? 1.025 -2.186 -0.451 1.00 78.88 335 TYR A O 1
ATOM 2761 N N . ASN A 1 336 ? 1.021 -2.825 -2.601 1.00 82.31 336 ASN A N 1
ATOM 2762 C CA . ASN A 1 336 ? -0.383 -3.221 -2.608 1.00 82.31 336 ASN A CA 1
ATOM 2763 C C . ASN A 1 336 ? -0.655 -4.382 -1.668 1.00 82.31 336 ASN A C 1
ATOM 2765 O O . ASN A 1 336 ? -1.545 -4.280 -0.827 1.00 82.31 336 ASN A O 1
ATOM 2769 N N . TYR A 1 337 ? 0.102 -5.474 -1.784 1.00 85.06 337 TYR A N 1
ATOM 2770 C CA . TYR A 1 337 ? -0.173 -6.630 -0.942 1.00 85.06 337 TYR A CA 1
ATOM 2771 C C . TYR A 1 337 ? 0.226 -6.386 0.526 1.00 85.06 337 TYR A C 1
ATOM 2773 O O . TYR A 1 337 ? -0.385 -6.976 1.411 1.00 85.06 337 TYR A O 1
ATOM 2781 N N . ILE A 1 338 ? 1.161 -5.463 0.812 1.00 87.06 338 ILE A N 1
ATOM 2782 C CA . ILE A 1 338 ? 1.428 -4.986 2.183 1.00 87.06 338 ILE A CA 1
ATOM 2783 C C . ILE A 1 338 ? 0.237 -4.218 2.746 1.00 87.06 338 ILE A C 1
ATOM 2785 O O . ILE A 1 338 ? -0.245 -4.548 3.829 1.00 87.06 338 ILE A O 1
ATOM 2789 N N . SER A 1 339 ? -0.278 -3.229 2.007 1.00 87.19 339 SER A N 1
ATOM 2790 C CA . SER A 1 339 ? -1.523 -2.549 2.379 1.00 87.19 339 SER A CA 1
ATOM 2791 C C . SER A 1 339 ? -2.666 -3.538 2.564 1.00 87.19 339 SER A C 1
ATOM 2793 O O . SER A 1 339 ? -3.492 -3.339 3.447 1.00 87.19 339 SER A O 1
ATOM 2795 N N . LEU A 1 340 ? -2.714 -4.595 1.755 1.00 90.88 340 LEU A N 1
ATOM 2796 C CA . LEU A 1 340 ? -3.737 -5.623 1.829 1.00 90.88 340 LEU A CA 1
ATOM 2797 C C . LEU A 1 340 ? -3.673 -6.433 3.117 1.00 90.88 340 LEU A C 1
ATOM 2799 O O . LEU A 1 340 ? -4.659 -6.422 3.845 1.00 90.88 340 LEU A O 1
ATOM 2803 N N . PHE A 1 341 ? -2.560 -7.101 3.429 1.00 90.06 341 PHE A N 1
ATOM 2804 C CA . PHE A 1 341 ? -2.526 -7.943 4.628 1.00 90.06 341 PHE A CA 1
ATOM 2805 C C . PHE A 1 341 ? -2.578 -7.114 5.916 1.00 90.06 341 PHE A C 1
ATOM 2807 O O . PHE A 1 341 ? -3.194 -7.547 6.882 1.00 90.06 341 PHE A O 1
ATOM 2814 N N . ILE A 1 342 ? -2.020 -5.895 5.934 1.00 86.62 342 ILE A N 1
ATOM 2815 C CA . ILE A 1 342 ? -2.166 -4.994 7.088 1.00 86.62 342 ILE A CA 1
ATOM 2816 C C . ILE A 1 342 ? -3.631 -4.594 7.263 1.00 86.62 342 ILE A C 1
ATOM 2818 O O . ILE A 1 342 ? -4.154 -4.632 8.375 1.00 86.62 342 ILE A O 1
ATOM 2822 N N . ASN A 1 343 ? -4.330 -4.258 6.178 1.00 87.00 343 ASN A N 1
ATOM 2823 C CA . ASN A 1 343 ? -5.757 -3.953 6.235 1.00 87.00 343 ASN A CA 1
ATOM 2824 C C . ASN A 1 343 ? -6.578 -5.194 6.640 1.00 87.00 343 ASN A C 1
ATOM 2826 O O . ASN A 1 343 ? -7.496 -5.073 7.442 1.00 87.00 343 ASN A O 1
ATOM 2830 N N . ALA A 1 344 ? -6.196 -6.387 6.176 1.00 89.00 344 ALA A N 1
ATOM 2831 C CA . ALA A 1 344 ? -6.818 -7.659 6.539 1.00 89.00 344 ALA A CA 1
ATOM 2832 C C . ALA A 1 344 ? -6.695 -7.952 8.045 1.00 89.00 344 ALA A C 1
ATOM 2834 O O . ALA A 1 344 ? -7.684 -8.252 8.710 1.00 89.00 344 ALA A O 1
ATOM 2835 N N . PHE A 1 345 ? -5.489 -7.802 8.597 1.00 85.44 345 PHE A N 1
ATOM 2836 C CA . PHE A 1 345 ? -5.210 -7.997 10.020 1.00 85.44 345 PHE A CA 1
ATOM 2837 C C . PHE A 1 345 ? -5.914 -6.988 10.917 1.00 85.44 345 PHE A C 1
ATOM 2839 O O . PHE A 1 345 ? -6.291 -7.317 12.038 1.00 85.44 345 PHE A O 1
ATOM 2846 N N . THR A 1 346 ? -6.058 -5.755 10.436 1.00 77.44 346 THR A N 1
ATOM 2847 C CA . THR A 1 346 ? -6.566 -4.653 11.250 1.00 77.44 346 THR A CA 1
ATOM 2848 C C . THR A 1 346 ? -8.082 -4.511 11.168 1.00 77.44 346 THR A C 1
ATOM 2850 O O . THR A 1 346 ? -8.745 -4.382 12.188 1.00 77.44 346 THR A O 1
ATOM 2853 N N . ASN A 1 347 ? -8.661 -4.571 9.973 1.00 78.94 347 ASN A N 1
ATOM 2854 C CA . ASN A 1 347 ? -10.073 -4.243 9.776 1.00 78.94 347 ASN A CA 1
ATOM 2855 C C . ASN A 1 347 ? -10.963 -5.461 9.498 1.00 78.94 347 ASN A C 1
ATOM 2857 O O . ASN A 1 347 ? -12.180 -5.310 9.476 1.00 78.94 347 ASN A O 1
ATOM 2861 N N . TYR A 1 348 ? -10.387 -6.649 9.286 1.00 80.75 348 TYR A N 1
ATOM 2862 C CA . TYR A 1 348 ? -11.123 -7.811 8.774 1.00 80.75 348 TYR A CA 1
ATOM 2863 C C . TYR A 1 348 ? -10.820 -9.136 9.498 1.00 80.75 348 TYR A C 1
ATOM 2865 O O . TYR A 1 348 ? -11.189 -10.207 9.014 1.00 80.75 348 TYR A O 1
ATOM 2873 N N . ASP A 1 349 ? -10.187 -9.056 10.671 1.00 80.56 349 ASP A N 1
ATOM 2874 C CA . ASP A 1 349 ? -9.967 -10.178 11.595 1.00 80.56 349 ASP A CA 1
ATOM 2875 C C . ASP A 1 349 ? -9.207 -11.369 10.984 1.00 80.56 349 ASP A C 1
ATOM 2877 O O . ASP A 1 349 ? -9.480 -12.531 11.270 1.00 80.56 349 ASP A O 1
ATOM 2881 N N . PHE A 1 350 ? -8.244 -11.087 10.101 1.00 86.88 350 PHE A N 1
ATOM 2882 C CA . PHE A 1 350 ? -7.265 -12.092 9.690 1.00 86.88 350 PHE A CA 1
ATOM 2883 C C . PHE A 1 350 ? -6.216 -12.281 10.782 1.00 86.88 350 PHE A C 1
ATOM 2885 O O . PHE A 1 350 ? -5.837 -11.324 11.462 1.00 86.88 350 PHE A O 1
ATOM 2892 N N . ASP A 1 351 ? -5.692 -13.496 10.905 1.00 84.06 351 ASP A N 1
ATOM 2893 C CA . ASP A 1 351 ? -4.679 -13.843 11.909 1.00 84.06 351 ASP A CA 1
ATOM 2894 C C . ASP A 1 351 ? -3.327 -14.160 11.285 1.00 84.06 351 ASP A C 1
ATOM 2896 O O . ASP A 1 351 ? -2.279 -13.837 11.851 1.00 84.06 351 ASP A O 1
ATOM 2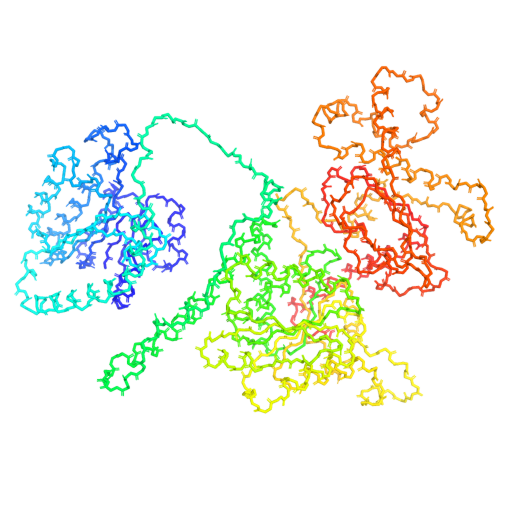900 N N . ILE A 1 352 ? -3.358 -14.789 10.108 1.00 88.56 352 ILE A N 1
ATOM 2901 C CA . ILE A 1 352 ? -2.170 -15.280 9.420 1.00 88.56 352 ILE A CA 1
ATOM 2902 C C . ILE A 1 352 ? -2.143 -14.739 7.993 1.00 88.56 352 ILE A C 1
ATOM 2904 O O . ILE A 1 352 ? -3.138 -14.792 7.274 1.00 88.56 352 ILE A O 1
ATOM 2908 N N . CYS A 1 353 ? -0.980 -14.255 7.565 1.00 93.00 353 CYS A N 1
ATOM 2909 C CA . CYS A 1 353 ? -0.673 -13.989 6.168 1.00 93.00 353 CYS A CA 1
ATOM 2910 C C . CYS A 1 353 ? 0.500 -14.872 5.738 1.00 93.00 353 CYS A C 1
ATOM 2912 O O . CYS A 1 353 ? 1.592 -14.779 6.298 1.00 93.00 353 CYS A O 1
ATOM 2914 N N . VAL A 1 354 ? 0.302 -15.706 4.722 1.00 93.06 354 VAL A N 1
ATOM 2915 C CA . VAL A 1 354 ? 1.366 -16.489 4.088 1.00 93.06 354 VAL A CA 1
ATOM 2916 C C . VAL A 1 354 ? 1.748 -15.814 2.780 1.00 93.06 354 VAL A C 1
ATOM 2918 O O . VAL A 1 354 ? 0.912 -15.673 1.896 1.00 93.06 354 VAL A O 1
ATOM 2921 N N . ILE A 1 355 ? 3.009 -15.413 2.644 1.00 92.81 355 ILE A N 1
ATOM 2922 C CA . ILE A 1 355 ? 3.545 -14.797 1.428 1.00 92.81 355 ILE A CA 1
ATOM 2923 C C . ILE A 1 355 ? 4.431 -15.823 0.723 1.00 92.81 355 ILE A C 1
ATOM 2925 O O . ILE A 1 355 ? 5.542 -16.135 1.172 1.00 92.81 355 ILE A O 1
ATOM 2929 N N . ILE A 1 356 ? 3.926 -16.344 -0.391 1.00 91.50 356 ILE A N 1
ATOM 2930 C CA . ILE A 1 356 ? 4.623 -17.269 -1.274 1.00 91.50 356 ILE A CA 1
ATOM 2931 C C . ILE A 1 356 ? 5.379 -16.438 -2.314 1.00 91.50 356 ILE A C 1
ATOM 2933 O O . ILE A 1 356 ? 4.785 -15.837 -3.201 1.00 91.50 356 ILE A O 1
ATOM 2937 N N . ASN A 1 357 ? 6.703 -16.398 -2.199 1.00 86.19 357 ASN A N 1
ATOM 2938 C CA . ASN A 1 357 ? 7.580 -15.695 -3.133 1.00 86.19 357 ASN A CA 1
ATOM 2939 C C . ASN A 1 357 ? 8.073 -16.646 -4.231 1.00 86.19 357 ASN A C 1
ATOM 2941 O O . ASN A 1 357 ? 8.106 -17.866 -4.050 1.00 86.19 357 ASN A O 1
ATOM 2945 N N . GLY A 1 358 ? 8.526 -16.085 -5.355 1.00 76.00 358 GLY A N 1
ATOM 2946 C CA . GLY A 1 358 ? 9.143 -16.844 -6.445 1.00 76.00 358 GLY A CA 1
ATOM 2947 C C . GLY A 1 358 ? 10.361 -17.684 -6.021 1.00 76.00 358 GLY A C 1
ATOM 2948 O O . GLY A 1 358 ? 10.813 -17.675 -4.883 1.00 76.00 358 GLY A O 1
ATOM 2949 N N . ASN A 1 359 ? 10.950 -18.419 -6.965 1.00 66.25 359 ASN A N 1
ATOM 2950 C CA . ASN A 1 359 ? 12.016 -19.396 -6.676 1.00 66.25 359 ASN A CA 1
ATOM 2951 C C . ASN A 1 359 ? 13.415 -18.794 -6.406 1.00 66.25 359 ASN A C 1
ATOM 2953 O O . ASN A 1 359 ? 14.395 -19.540 -6.406 1.00 66.25 359 ASN A O 1
ATOM 2957 N N . ASN A 1 360 ? 13.533 -17.473 -6.243 1.00 65.62 360 ASN A N 1
ATOM 2958 C CA . ASN A 1 360 ? 14.811 -16.768 -6.124 1.00 65.62 360 ASN A CA 1
ATOM 2959 C C . ASN A 1 360 ? 15.032 -16.246 -4.695 1.00 65.62 360 ASN A C 1
ATOM 2961 O O . ASN A 1 360 ? 14.299 -15.370 -4.237 1.00 65.62 360 ASN A O 1
ATOM 2965 N N . ASP A 1 361 ? 16.077 -16.749 -4.034 1.00 63.81 361 ASP A N 1
ATOM 2966 C CA . ASP A 1 361 ? 16.452 -16.371 -2.668 1.00 63.81 361 ASP A CA 1
ATOM 2967 C C . ASP A 1 361 ? 16.806 -14.875 -2.539 1.00 63.81 361 ASP A C 1
ATOM 2969 O O . ASP A 1 361 ? 16.465 -14.259 -1.533 1.00 63.81 361 ASP A O 1
ATOM 2973 N N . ASP A 1 362 ? 17.432 -14.261 -3.552 1.00 59.16 362 ASP A N 1
ATOM 2974 C CA . ASP A 1 362 ? 17.836 -12.846 -3.491 1.00 59.16 362 ASP A CA 1
ATOM 2975 C C . ASP A 1 362 ? 16.612 -11.911 -3.507 1.00 59.16 362 ASP A C 1
ATOM 2977 O O . ASP A 1 362 ? 16.539 -10.947 -2.742 1.00 59.16 362 ASP A O 1
ATOM 2981 N N . LEU A 1 363 ? 15.616 -12.227 -4.343 1.00 61.91 363 LEU A N 1
ATOM 2982 C CA . LEU A 1 363 ? 14.363 -11.471 -4.430 1.00 61.91 363 LEU A CA 1
ATOM 2983 C C . LEU A 1 363 ? 13.514 -11.659 -3.168 1.00 61.91 363 LEU A C 1
ATOM 2985 O O . LEU A 1 363 ? 12.928 -10.703 -2.664 1.00 61.91 363 LEU A O 1
ATOM 2989 N N . TYR A 1 364 ? 13.496 -12.882 -2.635 1.00 68.88 364 TYR A N 1
ATOM 2990 C CA . TYR A 1 364 ? 12.867 -13.189 -1.357 1.00 68.88 364 TYR A CA 1
ATOM 2991 C C . TYR A 1 364 ? 13.444 -12.326 -0.227 1.00 68.88 364 TYR A C 1
ATOM 2993 O O . TYR A 1 364 ? 12.679 -11.692 0.500 1.00 68.88 364 TYR A O 1
ATOM 3001 N N . GLN A 1 365 ? 14.777 -12.239 -0.110 1.00 65.00 365 GLN A N 1
ATOM 3002 C CA . GLN A 1 365 ? 15.414 -11.416 0.925 1.00 65.00 365 GLN A CA 1
ATOM 3003 C C . GLN A 1 365 ? 15.106 -9.930 0.728 1.00 65.00 365 GLN A C 1
ATOM 3005 O O . GLN A 1 365 ? 14.768 -9.241 1.686 1.00 65.00 365 GLN A O 1
ATOM 3010 N N . GLN A 1 366 ? 15.123 -9.442 -0.515 1.00 66.81 366 GLN A N 1
ATOM 3011 C CA . GLN A 1 366 ? 14.776 -8.054 -0.813 1.00 66.81 366 GLN A CA 1
ATOM 3012 C C . GLN A 1 366 ? 13.326 -7.715 -0.425 1.00 66.81 366 GLN A C 1
ATOM 3014 O O . GLN A 1 366 ? 13.086 -6.703 0.237 1.00 66.81 366 GLN A O 1
ATOM 3019 N N . ASN A 1 367 ? 12.356 -8.546 -0.819 1.00 69.88 367 ASN A N 1
ATOM 3020 C CA . ASN A 1 367 ? 10.945 -8.348 -0.478 1.00 69.88 367 ASN A CA 1
ATOM 3021 C C . ASN A 1 367 ? 10.732 -8.397 1.040 1.00 69.88 367 ASN A C 1
ATOM 3023 O O . ASN A 1 367 ? 10.004 -7.569 1.593 1.00 69.88 367 ASN A O 1
ATOM 3027 N N . LYS A 1 368 ? 11.414 -9.324 1.717 1.00 75.69 368 LYS A N 1
ATOM 3028 C CA . LYS A 1 368 ? 11.384 -9.456 3.172 1.00 75.69 368 LYS A CA 1
ATOM 3029 C C . LYS A 1 368 ? 11.919 -8.208 3.873 1.00 75.69 368 LYS A C 1
ATOM 3031 O O . LYS A 1 368 ? 11.204 -7.634 4.688 1.00 75.69 368 LYS A O 1
ATOM 3036 N N . GLU A 1 369 ? 13.104 -7.727 3.498 1.00 75.56 369 GLU A N 1
ATOM 3037 C CA . GLU A 1 369 ? 13.697 -6.504 4.060 1.00 75.56 369 GLU A CA 1
ATOM 3038 C C . GLU A 1 369 ? 12.797 -5.274 3.855 1.00 75.56 369 GLU A C 1
ATOM 3040 O O . GLU A 1 369 ? 12.763 -4.367 4.688 1.00 75.56 369 GLU A O 1
ATOM 3045 N N . VAL A 1 370 ? 12.072 -5.194 2.733 1.00 72.50 370 VAL A N 1
ATOM 3046 C CA . VAL A 1 370 ? 11.094 -4.119 2.492 1.00 72.50 370 VAL A CA 1
ATOM 3047 C C . VAL A 1 370 ? 9.926 -4.212 3.476 1.00 72.50 370 VAL A C 1
ATOM 3049 O O . VAL A 1 370 ? 9.519 -3.190 4.030 1.00 72.50 370 VAL A O 1
ATOM 3052 N N . ILE A 1 371 ? 9.399 -5.412 3.710 1.00 77.56 371 ILE A N 1
ATOM 3053 C CA . ILE A 1 371 ? 8.254 -5.637 4.600 1.00 77.56 371 ILE A CA 1
ATOM 3054 C C . ILE A 1 371 ? 8.645 -5.437 6.064 1.00 77.56 371 ILE A C 1
ATOM 3056 O O . ILE A 1 371 ? 7.957 -4.707 6.772 1.00 77.56 371 ILE A O 1
ATOM 3060 N N . GLU A 1 372 ? 9.774 -5.999 6.497 1.00 78.69 372 GLU A N 1
ATOM 3061 C CA . GLU A 1 372 ? 10.308 -5.834 7.853 1.00 78.69 372 GLU A CA 1
ATOM 3062 C C . GLU A 1 372 ? 10.552 -4.360 8.174 1.00 78.69 372 GLU A C 1
ATOM 3064 O O . GLU A 1 372 ? 10.080 -3.863 9.195 1.00 78.69 372 GLU A O 1
ATOM 3069 N N . ARG A 1 373 ? 11.205 -3.617 7.269 1.00 78.31 373 ARG A N 1
ATOM 3070 C CA . ARG A 1 373 ? 11.400 -2.171 7.451 1.00 78.31 373 ARG A CA 1
ATOM 3071 C C . ARG A 1 373 ? 10.076 -1.427 7.577 1.00 78.31 373 ARG A C 1
ATOM 3073 O O . ARG A 1 373 ? 9.964 -0.559 8.438 1.00 78.31 373 ARG A O 1
ATOM 3080 N N . LYS A 1 374 ? 9.073 -1.772 6.763 1.00 77.69 374 LYS A N 1
ATOM 3081 C CA . LYS A 1 374 ? 7.750 -1.135 6.821 1.00 77.69 374 LYS A CA 1
ATOM 3082 C C . LYS A 1 374 ? 7.028 -1.445 8.132 1.00 77.69 374 LYS A C 1
ATOM 3084 O O . LYS A 1 374 ? 6.548 -0.514 8.769 1.00 77.69 374 LYS A O 1
ATOM 3089 N N . ILE A 1 375 ? 7.016 -2.700 8.578 1.00 74.44 375 ILE A N 1
ATOM 3090 C CA . ILE A 1 375 ? 6.411 -3.107 9.859 1.00 74.44 375 ILE A CA 1
ATOM 3091 C C . ILE A 1 375 ? 7.110 -2.425 11.044 1.00 74.44 375 ILE A C 1
ATOM 3093 O O . ILE A 1 375 ? 6.446 -1.903 11.941 1.00 74.44 375 ILE A O 1
ATOM 3097 N N . ASN A 1 376 ? 8.441 -2.343 11.015 1.00 74.75 376 ASN A N 1
ATOM 3098 C CA . ASN A 1 376 ? 9.212 -1.655 12.049 1.00 74.75 376 ASN A CA 1
ATOM 3099 C C . ASN A 1 376 ? 8.938 -0.144 12.051 1.00 74.75 376 ASN A C 1
ATOM 3101 O O . ASN A 1 376 ? 8.758 0.444 13.114 1.00 74.75 376 ASN A O 1
ATOM 3105 N N . SER A 1 377 ? 8.836 0.482 10.872 1.00 69.19 377 SER A N 1
ATOM 3106 C CA . SER A 1 377 ? 8.585 1.927 10.744 1.00 69.19 377 SER A CA 1
ATOM 3107 C C . SER A 1 377 ? 7.231 2.376 11.302 1.00 69.19 377 SER A C 1
ATOM 3109 O O . SER A 1 377 ? 7.086 3.531 11.691 1.00 69.19 377 SER A O 1
ATOM 3111 N N . ILE A 1 378 ? 6.252 1.470 11.386 1.00 67.88 378 ILE A N 1
ATOM 3112 C CA . ILE A 1 378 ? 4.921 1.762 11.937 1.00 67.88 378 ILE A CA 1
ATOM 3113 C C . ILE A 1 378 ? 4.793 1.409 13.429 1.00 67.88 378 ILE A C 1
ATOM 3115 O O . ILE A 1 378 ? 3.693 1.484 13.976 1.00 67.88 378 ILE A O 1
ATOM 3119 N N . GLY A 1 379 ? 5.900 1.034 14.085 1.00 61.34 379 GLY A N 1
ATOM 3120 C CA . GLY A 1 379 ? 5.945 0.734 15.520 1.00 61.34 379 GLY A CA 1
ATOM 3121 C C . GLY A 1 379 ? 5.179 -0.529 15.912 1.00 61.34 379 GLY A C 1
ATOM 3122 O O . GLY A 1 379 ? 4.655 -0.598 17.017 1.00 61.34 379 GLY A O 1
ATOM 3123 N N . ALA A 1 380 ? 5.065 -1.502 15.004 1.00 60.56 380 ALA A N 1
ATOM 3124 C CA . ALA A 1 380 ? 4.209 -2.672 15.190 1.00 60.56 380 ALA A CA 1
ATOM 3125 C C . ALA A 1 380 ? 4.960 -3.985 15.445 1.00 60.56 380 ALA A C 1
ATOM 3127 O O . ALA A 1 380 ? 4.345 -5.046 15.459 1.00 60.56 380 ALA A O 1
ATOM 3128 N N . ALA A 1 381 ? 6.281 -3.932 15.617 1.00 58.66 381 ALA A N 1
ATOM 3129 C CA . ALA A 1 381 ? 7.130 -5.121 15.694 1.00 58.66 381 ALA A CA 1
ATOM 3130 C C . ALA A 1 381 ? 6.736 -6.094 16.824 1.00 58.66 381 ALA A C 1
ATOM 3132 O O . ALA A 1 381 ? 6.951 -7.291 16.691 1.00 58.66 381 ALA A O 1
ATOM 3133 N N . GLU A 1 382 ? 6.126 -5.606 17.906 1.00 59.09 382 GLU A N 1
ATOM 3134 C CA . GLU A 1 382 ? 5.659 -6.443 19.023 1.00 59.09 382 GLU A CA 1
ATOM 3135 C C . GLU A 1 382 ? 4.314 -7.145 18.743 1.00 59.09 382 GLU A C 1
ATOM 3137 O O . GLU A 1 382 ? 3.984 -8.135 19.398 1.00 59.09 382 GLU A O 1
ATOM 3142 N N . ASN A 1 383 ? 3.559 -6.670 17.745 1.00 68.31 383 ASN A N 1
ATOM 3143 C CA . ASN A 1 383 ? 2.219 -7.154 17.384 1.00 68.31 383 ASN A CA 1
ATOM 3144 C C . ASN A 1 383 ? 2.219 -8.029 16.121 1.00 68.31 383 ASN A C 1
ATOM 3146 O O . ASN A 1 383 ? 1.169 -8.548 15.728 1.00 68.31 383 ASN A O 1
ATOM 3150 N N . TYR A 1 384 ? 3.381 -8.162 15.478 1.00 75.44 384 TYR A N 1
ATOM 3151 C CA . TYR A 1 384 ? 3.597 -9.028 14.332 1.00 75.44 384 TYR A CA 1
ATOM 3152 C C . TYR A 1 384 ? 4.763 -9.964 14.603 1.00 75.44 384 TYR A C 1
ATOM 3154 O O . TYR A 1 384 ? 5.876 -9.527 14.885 1.00 75.44 384 TYR A O 1
ATOM 3162 N N . GLN A 1 385 ? 4.544 -11.257 14.402 1.00 78.25 385 GLN A N 1
ATOM 3163 C CA . GLN A 1 385 ? 5.629 -12.217 14.307 1.00 78.25 385 GLN A CA 1
ATOM 3164 C C . GLN A 1 385 ? 5.894 -12.557 12.845 1.00 78.25 385 GLN A C 1
ATOM 3166 O O . GLN A 1 385 ? 4.977 -12.882 12.091 1.00 78.25 385 GLN A O 1
ATOM 3171 N N . ILE A 1 386 ? 7.162 -12.506 12.448 1.00 80.94 386 ILE A N 1
ATOM 3172 C CA . ILE A 1 386 ? 7.604 -12.892 11.110 1.00 80.94 386 ILE A CA 1
ATOM 3173 C C . ILE A 1 386 ? 8.329 -14.230 11.217 1.00 80.94 386 ILE A C 1
ATOM 3175 O O . ILE A 1 386 ? 9.304 -14.358 11.957 1.00 80.94 386 ILE A O 1
ATOM 3179 N N . LEU A 1 387 ? 7.852 -15.231 10.481 1.00 82.12 387 LEU A N 1
ATOM 3180 C CA . LEU A 1 387 ? 8.475 -16.545 10.383 1.00 82.12 387 LEU A CA 1
ATOM 3181 C C . LEU A 1 387 ? 8.956 -16.815 8.964 1.00 82.12 387 LEU A C 1
ATOM 3183 O O . LEU A 1 387 ? 8.329 -16.425 7.981 1.00 82.12 387 LEU A O 1
ATOM 3187 N N . GLU A 1 388 ? 10.059 -17.547 8.867 1.00 83.12 388 GLU A N 1
ATOM 3188 C CA . GLU A 1 388 ? 10.656 -17.935 7.597 1.00 83.12 388 GLU A CA 1
ATOM 3189 C C . GLU A 1 388 ? 10.672 -19.455 7.448 1.00 83.12 388 GLU A C 1
ATOM 3191 O O . GLU A 1 388 ? 11.292 -20.171 8.236 1.00 83.12 388 GLU A O 1
ATOM 3196 N N . ALA A 1 389 ? 10.053 -19.964 6.387 1.00 79.81 389 ALA A N 1
ATOM 3197 C CA . ALA A 1 389 ? 10.088 -21.379 6.045 1.00 79.81 389 ALA A CA 1
ATOM 3198 C C . ALA A 1 389 ? 11.404 -21.745 5.329 1.00 79.81 389 ALA A C 1
ATOM 3200 O O . ALA A 1 389 ? 11.404 -22.098 4.152 1.00 79.81 389 ALA A O 1
ATOM 3201 N N . LYS A 1 390 ? 12.553 -21.659 6.014 1.00 72.38 390 LYS A N 1
ATOM 3202 C CA . LYS A 1 390 ? 13.870 -21.985 5.422 1.00 72.38 390 LYS A CA 1
ATOM 3203 C C . LYS A 1 390 ? 14.011 -23.484 5.122 1.00 72.38 390 LYS A C 1
ATOM 3205 O O . LYS A 1 390 ? 13.350 -24.317 5.742 1.00 72.38 390 LYS A O 1
ATOM 3210 N N . ARG A 1 391 ? 14.886 -23.860 4.173 1.00 62.78 391 ARG A N 1
ATOM 3211 C CA . ARG A 1 391 ? 15.107 -25.278 3.791 1.00 62.78 391 ARG A CA 1
ATOM 3212 C C . ARG A 1 391 ? 15.649 -26.123 4.948 1.00 62.78 391 ARG A C 1
ATOM 3214 O O . ARG A 1 391 ? 15.093 -27.191 5.196 1.00 62.78 391 ARG A O 1
ATOM 3221 N N . ASP A 1 392 ? 16.595 -25.592 5.719 1.00 55.81 392 ASP A N 1
ATOM 3222 C CA . ASP A 1 392 ? 17.391 -26.386 6.673 1.00 55.81 392 ASP A CA 1
ATOM 3223 C C . ASP A 1 392 ? 17.013 -26.174 8.148 1.00 55.81 392 ASP A C 1
ATOM 3225 O O . ASP A 1 392 ? 17.605 -26.772 9.037 1.00 55.81 392 ASP A O 1
ATOM 3229 N N . GLN A 1 393 ? 16.009 -25.339 8.426 1.00 59.72 393 GLN A N 1
ATOM 3230 C CA . GLN A 1 393 ? 15.541 -25.060 9.787 1.00 59.72 393 GLN A CA 1
ATOM 3231 C C . GLN A 1 393 ? 14.097 -25.537 9.974 1.00 59.72 393 GLN A C 1
ATOM 3233 O O . GLN A 1 393 ? 13.288 -25.528 9.035 1.00 59.72 393 GLN A O 1
ATOM 3238 N N . GLY A 1 394 ? 13.785 -26.011 11.180 1.00 58.16 394 GLY A N 1
ATOM 3239 C CA . GLY A 1 394 ? 12.406 -26.219 11.612 1.00 58.16 394 GLY A CA 1
ATOM 3240 C C . GLY A 1 394 ? 11.699 -24.873 11.779 1.00 58.16 394 GLY A C 1
ATOM 3241 O O . GLY A 1 394 ? 12.337 -23.870 12.083 1.00 58.16 394 GLY A O 1
ATOM 3242 N N . LEU A 1 395 ? 10.386 -24.846 11.564 1.00 65.44 395 LEU A N 1
ATOM 3243 C CA . LEU A 1 395 ? 9.559 -23.702 11.945 1.00 65.44 395 LEU A CA 1
ATOM 3244 C C . LEU A 1 395 ? 9.176 -23.883 13.417 1.00 65.44 395 LEU A C 1
ATOM 3246 O O . LEU A 1 395 ? 8.346 -24.741 13.720 1.00 65.44 395 LEU A O 1
ATOM 3250 N N . ASP A 1 396 ? 9.808 -23.125 14.317 1.00 63.12 396 ASP A N 1
ATOM 3251 C CA . ASP A 1 396 ? 9.418 -23.106 15.728 1.00 63.12 396 ASP A CA 1
ATOM 3252 C C . ASP A 1 396 ? 8.255 -22.132 15.941 1.00 63.12 396 ASP A C 1
ATOM 3254 O O . ASP A 1 396 ? 8.311 -20.951 15.597 1.00 63.12 396 ASP A O 1
ATOM 3258 N N . PHE A 1 397 ? 7.176 -22.679 16.481 1.00 60.09 397 PHE A N 1
ATOM 3259 C CA . PHE A 1 397 ? 5.876 -22.040 16.626 1.00 60.09 397 PHE A CA 1
ATOM 3260 C C . PHE A 1 397 ? 5.495 -21.823 18.089 1.00 60.09 397 PHE A C 1
ATOM 3262 O O . PHE A 1 397 ? 4.501 -21.152 18.378 1.00 60.09 397 PHE A O 1
ATOM 3269 N N . LEU A 1 398 ? 6.267 -22.396 19.019 1.00 58.34 398 LEU A N 1
ATOM 3270 C CA . LEU A 1 398 ? 6.016 -22.276 20.449 1.00 58.34 398 LEU A CA 1
ATOM 3271 C C . LEU A 1 398 ? 6.028 -20.808 20.915 1.00 58.34 398 LEU A C 1
ATOM 3273 O O . LEU A 1 398 ? 5.123 -20.440 21.672 1.00 58.34 398 LEU A O 1
ATOM 3277 N N . PRO A 1 399 ? 6.937 -19.939 20.415 1.00 58.84 399 PRO A N 1
ATOM 3278 C CA . PRO A 1 399 ? 6.921 -18.516 20.748 1.00 58.84 399 PRO A CA 1
ATOM 3279 C C . PRO A 1 399 ? 5.645 -17.807 20.276 1.00 58.84 399 PRO A C 1
ATOM 3281 O O . PRO A 1 399 ? 5.089 -17.005 21.019 1.00 58.84 399 PRO A O 1
ATOM 3284 N N . TRP A 1 400 ? 5.122 -18.147 19.089 1.00 61.94 400 TRP A N 1
ATOM 3285 C CA . TRP A 1 400 ? 3.887 -17.534 18.592 1.00 61.94 400 TRP A CA 1
ATOM 3286 C C . TRP A 1 400 ? 2.665 -18.019 19.368 1.00 61.94 400 TRP A C 1
ATOM 3288 O O . TRP A 1 400 ? 1.885 -17.200 19.832 1.00 61.94 400 TRP A O 1
ATOM 3298 N N . PHE A 1 401 ? 2.506 -19.329 19.590 1.00 59.78 401 PHE A N 1
ATOM 3299 C CA . PHE A 1 401 ? 1.363 -19.872 20.340 1.00 59.78 401 PHE A CA 1
ATOM 3300 C C . PHE A 1 401 ? 1.277 -19.338 21.774 1.00 59.78 401 PHE A C 1
ATOM 3302 O O . PHE A 1 401 ? 0.180 -19.095 22.283 1.00 59.78 401 PHE A O 1
ATOM 3309 N N . THR A 1 402 ? 2.427 -19.169 22.430 1.00 54.16 402 THR A N 1
ATOM 3310 C CA . THR A 1 402 ? 2.496 -18.633 23.798 1.00 54.16 402 THR A CA 1
ATOM 3311 C C . THR A 1 402 ? 2.155 -17.141 23.852 1.00 54.16 402 THR A C 1
ATOM 3313 O O . THR A 1 402 ? 1.507 -16.715 24.808 1.00 54.16 402 THR A O 1
ATOM 3316 N N . HIS A 1 403 ? 2.490 -16.364 22.813 1.00 48.25 403 HIS A N 1
ATOM 3317 C CA . HIS A 1 403 ? 2.157 -14.933 22.709 1.00 48.25 403 HIS A CA 1
ATOM 3318 C C . HIS A 1 403 ? 0.748 -14.648 22.149 1.00 48.25 403 HIS A C 1
ATOM 3320 O O . HIS A 1 403 ? 0.039 -13.772 22.651 1.00 48.25 403 HIS A O 1
ATOM 3326 N N . ALA A 1 404 ? 0.308 -15.390 21.130 1.00 49.19 404 ALA A N 1
ATOM 3327 C CA . ALA A 1 404 ? -0.956 -15.191 20.418 1.00 49.19 404 ALA A CA 1
ATOM 3328 C C . ALA A 1 404 ? -2.172 -15.374 21.333 1.00 49.19 404 ALA A C 1
ATOM 3330 O O . ALA A 1 404 ? -3.145 -14.630 21.225 1.00 49.19 404 ALA A O 1
ATOM 3331 N N . LYS A 1 405 ? -2.087 -16.292 22.307 1.00 44.19 405 LYS A N 1
ATOM 3332 C CA . LYS A 1 405 ? -3.174 -16.563 23.259 1.00 44.19 405 LYS A CA 1
ATOM 3333 C C . LYS A 1 405 ? -3.382 -15.455 24.306 1.00 44.19 405 LYS A C 1
ATOM 3335 O O . LYS A 1 405 ? -4.386 -15.499 25.008 1.00 44.19 405 LYS A O 1
ATOM 3340 N N . ARG A 1 406 ? -2.459 -14.483 24.429 1.00 43.44 406 ARG A N 1
ATOM 3341 C CA . ARG A 1 406 ? -2.522 -13.403 25.438 1.00 43.44 406 ARG A CA 1
ATOM 3342 C C . ARG A 1 406 ? -2.579 -11.970 24.874 1.00 43.44 406 ARG A C 1
ATOM 3344 O O . ARG A 1 406 ? -2.929 -11.088 25.647 1.00 43.44 406 ARG A O 1
ATOM 3351 N N . LYS A 1 407 ? -2.254 -11.708 23.591 1.00 49.50 407 LYS A N 1
ATOM 3352 C CA . LYS A 1 407 ? -2.078 -10.322 23.071 1.00 49.50 407 LYS A CA 1
ATOM 3353 C C . LYS A 1 407 ? -2.542 -10.006 21.626 1.00 49.50 407 LYS A C 1
ATOM 3355 O O . LYS A 1 407 ? -2.138 -8.983 21.093 1.00 49.50 407 LYS A O 1
ATOM 3360 N N . ASN A 1 408 ? -3.378 -10.816 20.961 1.00 60.56 408 ASN A N 1
ATOM 3361 C CA . ASN A 1 408 ? -3.832 -10.527 19.574 1.00 60.56 408 ASN A CA 1
ATOM 3362 C C . ASN A 1 408 ? -2.670 -10.391 18.547 1.00 60.56 408 ASN A C 1
ATOM 3364 O O . ASN A 1 408 ? -2.703 -9.547 17.654 1.00 60.56 408 ASN A O 1
ATOM 3368 N N . ASN A 1 409 ? -1.621 -11.208 18.698 1.00 71.12 409 ASN A N 1
ATOM 3369 C CA . ASN A 1 409 ? -0.409 -11.163 17.872 1.00 71.12 409 ASN A CA 1
ATOM 3370 C C . ASN A 1 409 ? -0.648 -11.775 16.475 1.00 71.12 409 ASN A C 1
ATOM 3372 O O . ASN A 1 409 ? -1.104 -12.917 16.375 1.00 71.12 409 ASN A O 1
ATOM 3376 N N . LYS A 1 410 ? -0.315 -11.046 15.405 1.00 82.12 410 LYS A N 1
ATOM 3377 C CA . LYS A 1 410 ? -0.555 -11.447 14.007 1.00 82.12 410 LYS A CA 1
ATOM 3378 C C . LYS A 1 410 ? 0.672 -12.131 13.411 1.00 82.12 410 LYS A C 1
ATOM 3380 O O . LYS A 1 410 ? 1.805 -11.785 13.738 1.00 82.12 410 LYS A O 1
ATOM 3385 N N . LEU A 1 411 ? 0.468 -13.115 12.539 1.00 84.56 411 LEU A N 1
ATOM 3386 C CA . LEU A 1 411 ? 1.557 -13.930 12.000 1.00 84.56 411 LEU A CA 1
ATOM 3387 C C . LEU A 1 411 ? 1.765 -13.703 10.507 1.00 84.56 411 LEU A C 1
ATOM 3389 O O . LEU A 1 411 ? 0.841 -13.843 9.709 1.00 84.56 411 LEU A O 1
ATOM 3393 N N . ILE A 1 412 ? 3.008 -13.445 10.116 1.00 87.81 412 ILE A N 1
ATOM 3394 C CA . ILE A 1 412 ? 3.419 -13.356 8.718 1.00 87.81 412 ILE A CA 1
ATOM 3395 C C . ILE A 1 412 ? 4.421 -14.472 8.443 1.00 87.81 412 ILE A C 1
ATOM 3397 O O . ILE A 1 412 ? 5.470 -14.547 9.080 1.00 87.81 412 ILE A O 1
ATOM 3401 N N . ILE A 1 413 ? 4.109 -15.343 7.487 1.00 88.25 413 ILE A N 1
ATOM 3402 C CA . ILE A 1 413 ? 4.968 -16.464 7.101 1.00 88.25 413 ILE A CA 1
ATOM 3403 C C . ILE A 1 413 ? 5.510 -16.219 5.700 1.00 88.25 413 ILE A C 1
ATOM 3405 O O . ILE A 1 413 ? 4.756 -16.153 4.732 1.00 88.25 413 ILE A O 1
ATOM 3409 N N . PHE A 1 414 ? 6.830 -16.151 5.585 1.00 88.62 414 PHE A N 1
ATOM 3410 C CA . PHE A 1 414 ? 7.532 -16.080 4.313 1.00 88.62 414 PHE A CA 1
ATOM 3411 C C . PHE A 1 414 ? 7.965 -17.471 3.857 1.00 88.62 414 PHE A C 1
ATOM 3413 O O . PHE A 1 414 ? 8.589 -18.230 4.604 1.00 88.62 414 PHE A O 1
ATOM 3420 N N . THR A 1 415 ? 7.654 -17.808 2.607 1.00 89.06 415 THR A N 1
ATOM 3421 C CA . THR A 1 415 ? 8.056 -19.076 1.990 1.00 89.06 415 THR A CA 1
ATOM 3422 C C . THR A 1 415 ? 8.333 -18.901 0.498 1.00 89.06 415 THR A C 1
ATOM 3424 O O . THR A 1 415 ? 7.806 -17.987 -0.133 1.00 89.06 415 THR A O 1
ATOM 3427 N N . LEU A 1 416 ? 9.182 -19.752 -0.077 1.00 87.88 416 LEU A N 1
ATOM 3428 C CA . LEU A 1 416 ? 9.378 -19.845 -1.526 1.00 87.88 416 LEU A CA 1
ATOM 3429 C C . LEU A 1 416 ? 8.365 -20.823 -2.137 1.00 87.88 416 LEU A C 1
ATOM 3431 O O . LEU A 1 416 ? 7.874 -21.719 -1.447 1.00 87.88 416 LEU A O 1
ATOM 3435 N N . LYS A 1 417 ? 8.157 -20.754 -3.459 1.00 87.88 417 LYS A N 1
ATOM 3436 C CA . LYS A 1 417 ? 7.427 -21.757 -4.280 1.00 87.88 417 LYS A CA 1
ATOM 3437 C C . LYS A 1 417 ? 8.148 -23.113 -4.380 1.00 87.88 417 LYS A C 1
ATOM 3439 O O . LYS A 1 417 ? 8.312 -23.709 -5.448 1.00 87.88 417 LYS A O 1
ATOM 3444 N N . ASN A 1 418 ? 8.592 -23.630 -3.241 1.00 88.38 418 ASN A N 1
ATOM 3445 C CA . ASN A 1 418 ? 9.318 -24.875 -3.106 1.00 88.38 418 ASN A CA 1
ATOM 3446 C C . ASN A 1 418 ? 8.479 -25.908 -2.330 1.00 88.38 418 ASN A C 1
ATOM 3448 O O . ASN A 1 418 ? 8.047 -25.611 -1.214 1.00 88.38 418 ASN A O 1
ATOM 3452 N N . PRO A 1 419 ? 8.300 -27.137 -2.856 1.00 90.19 419 PRO A N 1
ATOM 3453 C CA . PRO A 1 419 ? 7.458 -28.148 -2.220 1.00 90.19 419 PRO A CA 1
ATOM 3454 C C . PRO A 1 419 ? 7.812 -28.459 -0.763 1.00 90.19 419 PRO A C 1
ATOM 3456 O O . PRO A 1 419 ? 6.904 -28.648 0.045 1.00 90.19 419 PRO A O 1
ATOM 3459 N N . SER A 1 420 ? 9.103 -28.496 -0.406 1.00 87.94 420 SER A N 1
ATOM 3460 C CA . SER A 1 420 ? 9.520 -28.840 0.959 1.00 87.94 420 SER A CA 1
ATOM 3461 C C . SER A 1 420 ? 9.224 -27.717 1.949 1.00 87.94 420 SER A C 1
ATOM 3463 O O . SER A 1 420 ? 8.787 -27.992 3.062 1.00 87.94 420 SER A O 1
ATOM 3465 N N . GLN A 1 421 ? 9.398 -26.456 1.546 1.00 88.81 421 GLN A N 1
ATOM 3466 C CA . GLN A 1 421 ? 9.075 -25.305 2.392 1.00 88.81 421 GLN A CA 1
ATOM 3467 C C . GLN A 1 421 ? 7.564 -25.153 2.571 1.00 88.81 421 GLN A C 1
ATOM 3469 O O . GLN A 1 421 ? 7.092 -25.036 3.701 1.00 88.81 421 GLN A O 1
ATOM 3474 N N . LEU A 1 422 ? 6.801 -25.255 1.478 1.00 90.94 422 LEU A N 1
ATOM 3475 C CA . LEU A 1 422 ? 5.337 -25.210 1.508 1.00 90.94 422 LEU A CA 1
ATOM 3476 C C . LEU A 1 422 ? 4.752 -26.326 2.382 1.00 90.94 422 LEU A C 1
ATOM 3478 O O . LEU A 1 422 ? 3.809 -26.088 3.134 1.00 90.94 422 LEU A O 1
ATOM 3482 N N . ALA A 1 423 ? 5.336 -27.529 2.350 1.00 88.94 423 ALA A N 1
ATOM 3483 C CA . ALA A 1 423 ? 4.921 -28.631 3.217 1.00 88.94 423 ALA A CA 1
ATOM 3484 C C . ALA A 1 423 ? 5.134 -28.321 4.709 1.00 88.94 423 ALA A C 1
ATOM 3486 O O . ALA A 1 423 ? 4.303 -28.707 5.531 1.00 88.94 423 ALA A O 1
ATOM 3487 N N . LYS A 1 424 ? 6.199 -27.590 5.075 1.00 88.00 424 LYS A N 1
ATOM 3488 C CA . LYS A 1 424 ? 6.410 -27.151 6.465 1.00 88.00 424 LYS A CA 1
ATOM 3489 C C . LYS A 1 424 ? 5.325 -26.174 6.911 1.00 88.00 424 LYS A C 1
ATOM 3491 O O . LYS A 1 424 ? 4.785 -26.348 7.999 1.00 88.00 424 LYS A O 1
ATOM 3496 N N . VAL A 1 425 ? 4.979 -25.200 6.065 1.00 88.94 425 VAL A N 1
ATOM 3497 C CA . VAL A 1 425 ? 3.892 -24.245 6.350 1.00 88.94 425 VAL A CA 1
ATOM 3498 C C . VAL A 1 425 ? 2.544 -24.966 6.429 1.00 88.94 425 VAL A C 1
ATOM 3500 O O . VAL A 1 425 ? 1.786 -24.741 7.363 1.00 88.94 425 VAL A O 1
ATOM 3503 N N . THR A 1 426 ? 2.281 -25.906 5.520 1.00 89.94 426 THR A N 1
ATOM 3504 C CA . THR A 1 426 ? 1.053 -26.721 5.524 1.00 89.94 426 THR A CA 1
ATOM 3505 C C . THR A 1 426 ? 0.925 -27.516 6.821 1.00 89.94 426 THR A C 1
ATOM 3507 O O . THR A 1 426 ? -0.099 -27.446 7.490 1.00 89.94 426 THR A O 1
ATOM 3510 N N . LYS A 1 427 ? 1.984 -28.234 7.225 1.00 85.94 427 LYS A N 1
ATOM 3511 C CA . LYS A 1 427 ? 2.005 -29.012 8.475 1.00 85.94 427 LYS A CA 1
ATOM 3512 C C . LYS A 1 427 ? 1.685 -28.133 9.685 1.00 85.94 427 LYS A C 1
ATOM 3514 O O . LYS A 1 427 ? 0.961 -28.543 10.587 1.00 85.94 427 LYS A O 1
ATOM 3519 N N . LEU A 1 428 ? 2.227 -26.926 9.680 1.00 80.88 428 LEU A N 1
ATOM 3520 C CA . LEU A 1 428 ? 2.046 -25.922 10.713 1.00 80.88 428 LEU A CA 1
ATOM 3521 C C . LEU A 1 428 ? 0.607 -25.398 10.766 1.00 80.88 428 LEU A C 1
ATOM 3523 O O . LEU A 1 428 ? 0.042 -25.397 11.854 1.00 80.88 428 LEU A O 1
ATOM 3527 N N . LEU A 1 429 ? -0.011 -25.060 9.629 1.00 81.00 429 LEU A N 1
ATOM 3528 C CA . LEU A 1 429 ? -1.408 -24.601 9.581 1.00 81.00 429 LEU A CA 1
ATOM 3529 C C . LEU A 1 429 ? -2.418 -25.725 9.846 1.00 81.00 429 LEU A C 1
ATOM 3531 O O . LEU A 1 429 ? -3.473 -25.477 10.416 1.00 81.00 429 LEU A O 1
ATOM 3535 N N . SER A 1 430 ? -2.069 -26.968 9.509 1.00 79.56 430 SER A N 1
ATOM 3536 C CA . SER A 1 430 ? -2.891 -28.155 9.784 1.00 79.56 430 SER A CA 1
ATOM 3537 C C . SER A 1 430 ? -2.857 -28.622 11.249 1.00 79.56 430 SER A C 1
ATOM 3539 O O . SER A 1 430 ? -3.503 -29.609 11.604 1.00 79.56 430 SER A O 1
ATOM 3541 N N . ASN A 1 431 ? -2.068 -27.969 12.112 1.00 72.31 431 ASN A N 1
ATOM 3542 C CA . ASN A 1 431 ? -1.923 -28.372 13.506 1.00 72.31 431 ASN A CA 1
ATOM 3543 C C . ASN A 1 431 ? -3.239 -28.164 14.270 1.00 72.31 431 ASN A C 1
ATOM 3545 O O . ASN A 1 431 ? -3.699 -27.037 14.414 1.00 72.31 431 ASN A O 1
ATOM 3549 N N . GLN A 1 432 ? -3.790 -29.240 14.838 1.00 52.75 432 GLN A N 1
ATOM 3550 C CA . GLN A 1 432 ? -5.075 -29.262 15.553 1.00 52.75 432 GLN A CA 1
ATOM 3551 C C . GLN A 1 432 ? -5.176 -28.290 16.746 1.00 52.75 432 GLN A C 1
ATOM 3553 O O . GLN A 1 432 ? -6.275 -28.041 17.233 1.00 52.75 432 GLN A O 1
ATOM 3558 N N . LYS A 1 433 ? -4.050 -27.744 17.235 1.00 56.44 433 LYS A N 1
ATOM 3559 C CA . LYS A 1 433 ? -4.039 -26.690 18.266 1.00 56.44 433 LYS A CA 1
ATOM 3560 C C . LYS A 1 433 ? -4.394 -25.297 17.730 1.00 56.44 433 LYS A C 1
ATOM 3562 O O . LYS A 1 433 ? -4.713 -24.421 18.533 1.00 56.44 433 LYS A O 1
ATOM 3567 N N . LEU A 1 434 ? -4.316 -25.068 16.418 1.00 61.66 434 LEU A N 1
ATOM 3568 C CA . LEU A 1 434 ? -4.915 -23.894 15.785 1.00 61.66 434 LEU A CA 1
ATOM 3569 C C . LEU A 1 434 ? -6.432 -24.110 15.799 1.00 61.66 434 LEU A C 1
ATOM 3571 O O . LEU A 1 434 ? -6.926 -25.096 15.256 1.00 61.66 434 LEU A O 1
ATOM 3575 N N . ASN A 1 435 ? -7.172 -23.223 16.467 1.00 53.38 435 ASN A N 1
ATOM 3576 C CA . ASN A 1 435 ? -8.635 -23.262 16.447 1.00 53.38 435 ASN A CA 1
ATOM 3577 C C . ASN A 1 435 ? -9.135 -23.279 14.992 1.00 53.38 435 ASN A C 1
ATOM 3579 O O . ASN A 1 435 ? -8.569 -22.600 14.139 1.00 53.38 435 ASN A O 1
ATOM 3583 N N . LYS A 1 436 ? -10.258 -23.959 14.722 1.00 53.97 436 LYS A N 1
ATOM 3584 C CA . LYS A 1 436 ? -10.933 -23.965 13.405 1.00 53.97 436 LYS A CA 1
ATOM 3585 C C . LYS A 1 436 ? -11.342 -22.571 12.876 1.00 53.97 436 LYS A C 1
ATOM 3587 O O . LYS A 1 436 ? -11.844 -22.486 11.766 1.00 53.97 436 LYS A O 1
ATOM 3592 N N . ASN A 1 437 ? -11.112 -21.503 13.642 1.00 62.53 437 ASN A N 1
ATOM 3593 C CA . ASN A 1 437 ? -11.531 -20.132 13.348 1.00 62.53 437 ASN A CA 1
ATOM 3594 C C . ASN A 1 437 ? -10.370 -19.201 12.938 1.00 62.53 437 ASN A C 1
ATOM 3596 O O . ASN A 1 437 ? -10.549 -17.990 12.950 1.00 62.53 437 ASN A O 1
ATOM 3600 N N . VAL A 1 438 ? -9.180 -19.727 12.625 1.00 77.44 438 VAL A N 1
ATOM 3601 C CA . VAL A 1 438 ? -8.030 -18.901 12.211 1.00 77.44 438 VAL A CA 1
ATOM 3602 C C . VAL A 1 438 ? -8.149 -18.548 10.727 1.00 77.44 438 VAL A C 1
ATOM 3604 O O . VAL A 1 438 ? -7.945 -19.410 9.869 1.00 77.44 438 VAL A O 1
ATOM 3607 N N . LYS A 1 439 ? -8.434 -17.278 10.419 1.00 86.56 439 LYS A N 1
ATOM 3608 C CA . LYS A 1 439 ? -8.523 -16.793 9.033 1.00 86.56 439 LYS A CA 1
ATOM 3609 C C . LYS A 1 439 ? -7.138 -16.539 8.454 1.00 86.56 439 LYS A C 1
ATOM 3611 O O . LYS A 1 439 ? -6.354 -15.749 8.996 1.00 86.56 439 LYS A O 1
ATOM 3616 N N . THR A 1 440 ? -6.855 -17.178 7.322 1.00 91.06 440 THR A N 1
ATOM 3617 C CA . THR A 1 440 ? -5.545 -17.109 6.667 1.00 91.06 440 THR A CA 1
ATOM 3618 C C . THR A 1 440 ? -5.631 -16.431 5.302 1.00 91.06 440 THR A C 1
ATOM 3620 O O . THR A 1 440 ? -6.408 -16.828 4.440 1.00 91.06 440 THR A O 1
ATOM 3623 N N . LEU A 1 441 ? -4.792 -15.425 5.065 1.00 95.81 441 LEU A N 1
ATOM 3624 C CA . LEU A 1 441 ? -4.589 -14.837 3.743 1.00 95.81 441 LEU A CA 1
ATOM 3625 C C . LEU A 1 441 ? -3.348 -15.461 3.108 1.00 95.81 441 LEU A C 1
ATOM 3627 O O . LEU A 1 441 ? -2.259 -15.371 3.668 1.00 95.81 441 LEU A O 1
ATOM 3631 N N . ILE A 1 442 ? -3.485 -16.080 1.942 1.00 95.94 442 ILE A N 1
ATOM 3632 C CA . ILE A 1 442 ? -2.364 -16.613 1.168 1.00 95.94 442 ILE A CA 1
ATOM 3633 C C . ILE A 1 442 ? -2.146 -15.700 -0.032 1.00 95.94 442 ILE A C 1
ATOM 3635 O O . ILE A 1 442 ? -3.025 -15.546 -0.876 1.00 95.94 442 ILE A O 1
ATOM 3639 N N . ILE A 1 443 ? -0.963 -15.103 -0.106 1.00 95.19 443 ILE A N 1
ATOM 3640 C CA . ILE A 1 443 ? -0.546 -14.204 -1.177 1.00 95.19 443 ILE A CA 1
ATOM 3641 C C . ILE A 1 443 ? 0.532 -14.910 -1.986 1.00 95.19 443 ILE A C 1
ATOM 3643 O O . ILE A 1 443 ? 1.624 -15.181 -1.487 1.00 95.19 443 ILE A O 1
ATOM 3647 N N . ASP A 1 444 ? 0.211 -15.205 -3.234 1.00 93.56 444 ASP A N 1
ATOM 3648 C CA . ASP A 1 444 ? 1.098 -15.814 -4.208 1.00 93.56 444 ASP A CA 1
ATOM 3649 C C . ASP A 1 444 ? 1.688 -14.735 -5.124 1.00 93.56 444 ASP A C 1
ATOM 3651 O O . ASP A 1 444 ? 1.048 -14.300 -6.084 1.00 93.56 444 ASP A O 1
ATOM 3655 N N . ASP A 1 445 ? 2.895 -14.273 -4.791 1.00 88.94 445 ASP A N 1
ATOM 3656 C CA . ASP A 1 445 ? 3.619 -13.259 -5.561 1.00 88.94 445 ASP A CA 1
ATOM 3657 C C . ASP A 1 445 ? 4.201 -13.866 -6.846 1.00 88.94 445 ASP A C 1
ATOM 3659 O O . ASP A 1 445 ? 4.728 -14.985 -6.850 1.00 88.94 445 ASP A O 1
ATOM 3663 N N . GLU A 1 446 ? 4.089 -13.128 -7.952 1.00 81.50 446 GLU A N 1
ATOM 3664 C CA . GLU A 1 446 ? 4.319 -13.625 -9.316 1.00 81.50 446 GLU A CA 1
ATOM 3665 C C . GLU A 1 446 ? 3.521 -14.918 -9.568 1.00 81.50 446 GLU A C 1
ATOM 3667 O O . GLU A 1 446 ? 4.085 -15.968 -9.889 1.00 81.50 446 GLU A O 1
ATOM 3672 N N . GLY A 1 447 ? 2.205 -14.884 -9.318 1.00 81.94 447 GLY A N 1
ATOM 3673 C CA . GLY A 1 447 ? 1.313 -16.059 -9.314 1.00 81.94 447 GLY A CA 1
ATOM 3674 C C . GLY A 1 447 ? 1.190 -16.826 -10.641 1.00 81.94 447 GLY A C 1
ATOM 3675 O O . GLY A 1 447 ? 0.657 -17.934 -10.683 1.00 81.94 447 GLY A O 1
ATOM 3676 N N . ASP A 1 448 ? 1.725 -16.272 -11.721 1.00 78.06 448 ASP A N 1
ATOM 3677 C CA . ASP A 1 448 ? 1.905 -16.917 -13.022 1.00 78.06 448 ASP A CA 1
ATOM 3678 C C . ASP A 1 448 ? 3.149 -17.830 -13.059 1.00 78.06 448 ASP A C 1
ATOM 3680 O O . ASP A 1 448 ? 3.236 -18.769 -13.854 1.00 78.06 448 ASP A O 1
ATOM 3684 N N . GLN A 1 449 ? 4.109 -17.618 -12.157 1.00 78.31 449 GLN A N 1
ATOM 3685 C CA . GLN A 1 449 ? 5.321 -18.418 -12.050 1.00 78.31 449 GLN A CA 1
ATOM 3686 C C . GLN A 1 449 ? 5.115 -19.634 -11.139 1.00 78.31 449 GLN A C 1
ATOM 3688 O O . GLN A 1 449 ? 4.944 -19.496 -9.933 1.00 78.31 449 GLN A O 1
ATOM 3693 N N . ALA A 1 450 ? 5.273 -20.843 -11.688 1.00 74.19 450 ALA A N 1
ATOM 3694 C CA . ALA A 1 450 ? 5.384 -22.131 -10.975 1.00 74.19 450 ALA A CA 1
ATOM 3695 C C . ALA A 1 450 ? 4.174 -22.595 -10.134 1.00 74.19 450 ALA A C 1
ATOM 3697 O O . ALA A 1 450 ? 4.104 -23.785 -9.810 1.00 74.19 450 ALA A O 1
ATOM 3698 N N . SER A 1 451 ? 3.230 -21.710 -9.810 1.00 81.44 451 SER A N 1
ATOM 3699 C CA . SER A 1 451 ? 2.011 -22.039 -9.065 1.00 81.44 451 SER A CA 1
ATOM 3700 C C . SER A 1 451 ? 1.009 -22.819 -9.907 1.00 81.44 451 SER A C 1
ATOM 3702 O O . SER A 1 451 ? 0.324 -23.710 -9.406 1.00 81.44 451 SER A O 1
ATOM 3704 N N . LEU A 1 452 ? 0.969 -22.526 -11.207 1.00 82.75 452 LEU A N 1
ATOM 3705 C CA . LEU A 1 452 ? 0.105 -23.184 -12.177 1.00 82.75 452 LEU A CA 1
ATOM 3706 C C . LEU A 1 452 ? 0.569 -24.615 -12.475 1.00 82.75 452 LEU A C 1
ATOM 3708 O O . LEU A 1 452 ? 1.759 -24.947 -12.403 1.00 82.75 452 LEU A O 1
ATOM 3712 N N . ASN A 1 453 ? -0.375 -25.489 -12.828 1.00 81.62 453 ASN A N 1
ATOM 3713 C CA . ASN A 1 453 ? -0.041 -26.869 -13.151 1.00 81.62 453 ASN A CA 1
ATOM 3714 C C . ASN A 1 453 ? 0.588 -26.990 -14.552 1.00 81.62 453 ASN A C 1
ATOM 3716 O O . ASN A 1 453 ? -0.101 -27.113 -15.561 1.00 81.62 453 ASN A O 1
ATOM 3720 N N . ILE A 1 454 ? 1.921 -27.013 -14.589 1.00 71.19 454 ILE A N 1
ATOM 3721 C CA . ILE A 1 454 ? 2.733 -27.102 -15.815 1.00 71.19 454 ILE A CA 1
ATOM 3722 C C . ILE A 1 454 ? 2.987 -28.536 -16.322 1.00 71.19 454 ILE A C 1
ATOM 3724 O O . ILE A 1 454 ? 3.751 -28.725 -17.272 1.00 71.19 454 ILE A O 1
ATOM 3728 N N . LYS A 1 455 ? 2.427 -29.577 -15.685 1.00 71.88 455 LYS A N 1
ATOM 3729 C CA . LYS A 1 455 ? 2.617 -30.960 -16.159 1.00 71.88 455 LYS A CA 1
ATOM 3730 C C . LYS A 1 455 ? 1.905 -31.147 -17.504 1.00 71.88 455 LYS A C 1
ATOM 3732 O O . LYS A 1 455 ? 0.697 -30.958 -17.601 1.00 71.88 455 LYS A O 1
ATOM 3737 N N . LYS A 1 456 ? 2.654 -31.570 -18.531 1.00 61.19 456 LYS A N 1
ATOM 3738 C CA . LYS A 1 456 ? 2.091 -31.953 -19.835 1.00 61.19 456 LYS A CA 1
ATOM 3739 C C . LYS A 1 456 ? 1.160 -33.157 -19.665 1.00 61.19 456 LYS A C 1
ATOM 3741 O O . LYS A 1 456 ? 1.577 -34.195 -19.150 1.00 61.19 456 LYS A O 1
ATOM 3746 N N . ILE A 1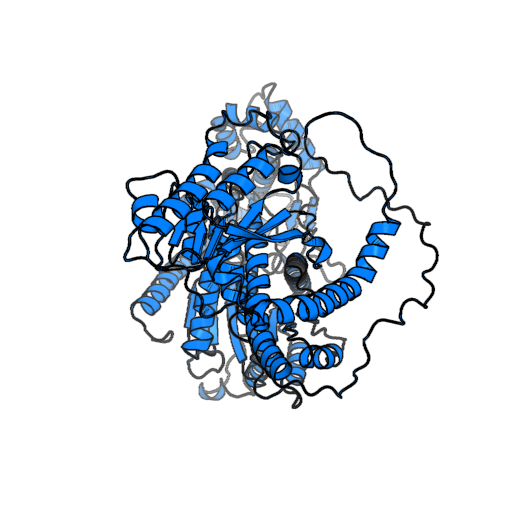 457 ? -0.080 -33.011 -20.116 1.00 58.62 457 ILE A N 1
ATOM 3747 C CA . ILE A 1 457 ? -1.094 -34.065 -20.099 1.00 58.62 457 ILE A CA 1
ATOM 3748 C C . ILE A 1 457 ? -0.719 -35.143 -21.125 1.00 58.62 457 ILE A C 1
ATOM 3750 O O . ILE A 1 457 ? -0.420 -34.820 -22.271 1.00 58.62 457 ILE A O 1
ATOM 3754 N N . LYS A 1 458 ? -0.738 -36.421 -20.726 1.00 53.34 458 LYS A N 1
ATOM 3755 C CA . LYS A 1 458 ? -0.558 -37.576 -21.633 1.00 53.34 458 LYS A CA 1
ATOM 3756 C C . LYS A 1 458 ? -1.830 -38.432 -21.813 1.00 53.34 458 LYS A C 1
ATOM 3758 O O . LYS A 1 458 ? -1.793 -39.381 -22.585 1.00 53.34 458 LYS A O 1
ATOM 3763 N N . LYS A 1 459 ? -2.929 -38.140 -21.103 1.00 53.34 459 LYS A N 1
ATOM 3764 C CA . LYS A 1 459 ? -4.199 -38.905 -21.101 1.00 53.34 459 LYS A CA 1
ATOM 3765 C C . LYS A 1 459 ? -5.426 -37.977 -21.088 1.00 53.34 459 LYS A C 1
ATOM 3767 O O . LYS A 1 459 ? -5.260 -36.766 -21.070 1.00 53.34 459 LYS A O 1
ATOM 3772 N N . ALA A 1 460 ? -6.638 -38.534 -21.149 1.00 56.94 460 ALA A N 1
ATOM 3773 C CA . ALA A 1 460 ? -7.898 -37.791 -21.228 1.00 56.94 460 ALA A CA 1
ATOM 3774 C C . ALA A 1 460 ? -8.018 -36.652 -20.189 1.00 56.94 460 ALA A C 1
ATOM 3776 O O . ALA A 1 460 ? -7.543 -36.755 -19.061 1.00 56.94 460 ALA A O 1
ATOM 3777 N N . LEU A 1 461 ? -8.697 -35.573 -20.588 1.00 56.81 461 LEU A N 1
ATOM 3778 C CA . LEU A 1 461 ? -8.853 -34.298 -19.866 1.00 56.81 461 LEU A CA 1
ATOM 3779 C C . LEU A 1 461 ? -9.285 -34.431 -18.391 1.00 56.81 461 LEU A C 1
ATOM 3781 O O . LEU A 1 461 ? -8.862 -33.623 -17.568 1.00 56.81 461 LEU A O 1
ATOM 3785 N N . GLY A 1 462 ? -10.089 -35.446 -18.052 1.00 57.28 462 GLY A N 1
ATOM 3786 C CA . GLY A 1 462 ? -10.552 -35.700 -16.680 1.00 57.28 462 GLY A CA 1
ATOM 3787 C C . GLY A 1 462 ? -9.427 -36.046 -15.698 1.00 57.28 462 GLY A C 1
ATOM 3788 O O . GLY A 1 462 ? -9.508 -35.708 -14.519 1.00 57.28 462 GLY A O 1
ATOM 3789 N N . ASP A 1 463 ? -8.322 -36.615 -16.185 1.00 59.59 463 ASP A N 1
ATOM 3790 C CA . ASP A 1 463 ? -7.181 -36.980 -15.343 1.00 59.59 463 ASP A CA 1
ATOM 3791 C C . ASP A 1 463 ? -6.318 -35.764 -14.955 1.00 59.59 463 ASP A C 1
ATOM 3793 O O . ASP A 1 463 ? -5.452 -35.898 -14.083 1.00 59.59 463 ASP A O 1
ATOM 3797 N N . TYR A 1 464 ? -6.506 -34.588 -15.577 1.00 62.69 464 TYR A N 1
ATOM 3798 C CA . TYR A 1 464 ? -5.681 -33.391 -15.335 1.00 62.69 464 TYR A CA 1
ATOM 3799 C C . TYR A 1 464 ? -5.757 -32.900 -13.886 1.00 62.69 464 TYR A C 1
ATOM 3801 O O . TYR A 1 464 ? -4.740 -32.510 -13.309 1.00 62.69 464 TYR A O 1
ATOM 3809 N N . TYR A 1 465 ? -6.946 -32.987 -13.287 1.00 63.56 465 TYR A N 1
ATOM 3810 C CA . TYR A 1 465 ? -7.213 -32.536 -11.919 1.00 63.56 465 TYR A CA 1
ATOM 3811 C C . TYR A 1 465 ? -6.829 -33.563 -10.853 1.00 63.56 465 TYR A C 1
ATOM 3813 O O . TYR A 1 465 ? -6.785 -33.232 -9.666 1.00 63.56 465 TYR A O 1
ATOM 3821 N N . SER A 1 466 ? -6.490 -34.791 -11.262 1.00 66.19 466 SER A N 1
ATOM 3822 C CA . SER A 1 466 ? -6.046 -35.829 -10.336 1.00 66.19 466 SER A CA 1
ATOM 3823 C C . SER A 1 466 ? -4.732 -35.441 -9.649 1.00 66.19 466 SER A C 1
ATOM 3825 O O . SER A 1 466 ? -3.822 -34.845 -10.236 1.00 66.19 466 SER A O 1
ATOM 3827 N N . SER A 1 467 ? -4.584 -35.846 -8.388 1.00 62.31 467 SER A N 1
ATOM 3828 C CA . SER A 1 467 ? -3.399 -35.545 -7.572 1.00 62.31 467 SER A CA 1
ATOM 3829 C C . SER A 1 467 ? -2.082 -36.116 -8.135 1.00 62.31 467 SER A C 1
ATOM 3831 O O . SER A 1 467 ? -1.004 -35.680 -7.714 1.00 62.31 467 SER A O 1
ATOM 3833 N N . ASN A 1 468 ? -2.152 -37.051 -9.092 1.00 66.19 468 ASN A N 1
ATOM 3834 C CA . ASN A 1 468 ? -1.009 -37.662 -9.780 1.00 66.19 468 ASN A CA 1
ATOM 3835 C C . ASN A 1 468 ? -0.513 -36.837 -10.986 1.00 66.19 468 ASN A C 1
ATOM 3837 O O . ASN A 1 468 ? 0.673 -36.899 -11.337 1.00 66.19 468 ASN A O 1
ATOM 3841 N N . ASN A 1 469 ? -1.366 -35.987 -11.566 1.00 74.62 469 ASN A N 1
ATOM 3842 C CA . ASN A 1 469 ? -1.054 -35.178 -12.752 1.00 74.62 469 ASN A CA 1
ATOM 3843 C C . ASN A 1 469 ? -0.752 -33.706 -12.451 1.00 74.62 469 ASN A C 1
ATOM 3845 O O . ASN A 1 469 ? -0.612 -32.898 -13.367 1.00 74.62 469 ASN A O 1
ATOM 3849 N N . ARG A 1 470 ? -0.536 -33.370 -11.176 1.00 81.88 470 ARG A N 1
ATOM 3850 C CA . ARG A 1 470 ? -0.080 -32.044 -10.743 1.00 81.88 470 ARG A CA 1
ATOM 3851 C C . ARG A 1 470 ? 1.441 -31.967 -10.599 1.00 81.88 470 ARG A C 1
ATOM 3853 O O . ARG A 1 470 ? 2.104 -32.964 -10.277 1.00 81.88 470 ARG A O 1
ATOM 3860 N N . SER A 1 471 ? 2.014 -30.794 -10.877 1.00 86.19 471 SER A N 1
ATOM 3861 C CA . SER A 1 471 ? 3.404 -30.488 -10.511 1.00 86.19 471 SER A CA 1
ATOM 3862 C C . SER A 1 471 ? 3.559 -30.531 -8.983 1.00 86.19 471 SER A C 1
ATOM 3864 O O . SER A 1 471 ? 2.596 -30.304 -8.249 1.00 86.19 471 SER A O 1
ATOM 3866 N N . ALA A 1 472 ? 4.760 -30.836 -8.481 1.00 87.81 472 ALA A N 1
ATOM 3867 C CA . ALA A 1 472 ? 4.985 -30.924 -7.035 1.00 87.81 472 ALA A CA 1
ATOM 3868 C C . ALA A 1 472 ? 4.669 -29.594 -6.327 1.00 87.81 472 ALA A C 1
ATOM 3870 O O . ALA A 1 472 ? 4.022 -29.593 -5.286 1.00 87.81 472 ALA A O 1
ATOM 3871 N N . THR A 1 473 ? 5.065 -28.466 -6.927 1.00 88.56 473 THR A N 1
ATOM 3872 C CA . THR A 1 473 ? 4.788 -27.125 -6.395 1.00 88.56 473 THR A CA 1
ATOM 3873 C C . THR A 1 473 ? 3.293 -26.814 -6.393 1.00 88.56 473 THR A C 1
ATOM 3875 O O . THR A 1 473 ? 2.777 -26.423 -5.351 1.00 88.56 473 THR A O 1
ATOM 3878 N N . ASN A 1 474 ? 2.580 -27.054 -7.502 1.00 91.38 474 ASN A N 1
ATOM 3879 C CA . ASN A 1 474 ? 1.130 -26.836 -7.577 1.00 91.38 474 ASN A CA 1
ATOM 3880 C C . ASN A 1 474 ? 0.382 -27.673 -6.525 1.00 91.38 474 ASN A C 1
ATOM 3882 O O . ASN A 1 474 ? -0.460 -27.149 -5.802 1.00 91.38 474 ASN A O 1
ATOM 3886 N N . LYS A 1 475 ? 0.752 -28.953 -6.371 1.00 90.38 475 LYS A N 1
ATOM 3887 C CA . LYS A 1 475 ? 0.182 -29.833 -5.341 1.00 90.38 475 LYS A CA 1
ATOM 3888 C C . LYS A 1 475 ? 0.438 -29.305 -3.926 1.00 90.38 475 LYS A C 1
ATOM 3890 O O . LYS A 1 475 ? -0.471 -29.318 -3.105 1.00 90.38 475 LYS A O 1
ATOM 3895 N N . SER A 1 476 ? 1.646 -28.823 -3.633 1.00 92.19 476 SER A N 1
ATOM 3896 C CA . SER A 1 476 ? 1.963 -28.246 -2.322 1.00 92.19 476 SER A CA 1
ATOM 3897 C C . SER A 1 476 ? 1.196 -26.951 -2.031 1.00 92.19 476 SER A C 1
ATOM 3899 O O . SER A 1 476 ? 0.800 -26.748 -0.889 1.00 92.19 476 SER A O 1
ATOM 3901 N N . ILE A 1 477 ? 0.961 -26.098 -3.034 1.00 93.00 477 ILE A N 1
ATOM 3902 C CA . ILE A 1 477 ? 0.153 -24.875 -2.877 1.00 93.00 477 ILE A CA 1
ATOM 3903 C C . ILE A 1 477 ? -1.309 -25.225 -2.591 1.00 93.00 477 ILE A C 1
ATOM 3905 O O . ILE A 1 477 ? -1.905 -24.655 -1.682 1.00 93.00 477 ILE A O 1
ATOM 3909 N N . LEU A 1 478 ? -1.870 -26.200 -3.310 1.00 91.69 478 LEU A N 1
ATOM 3910 C CA . LEU A 1 478 ? -3.229 -26.682 -3.055 1.00 91.69 478 LEU A CA 1
ATOM 3911 C C . LEU A 1 478 ? -3.378 -27.295 -1.668 1.00 91.69 478 LEU A C 1
ATOM 3913 O O . LEU A 1 478 ? -4.321 -26.974 -0.954 1.00 91.69 478 LEU A O 1
ATOM 3917 N N . ASN A 1 479 ? -2.422 -28.130 -1.261 1.00 91.75 479 ASN A N 1
ATOM 3918 C CA . ASN A 1 479 ? -2.414 -28.697 0.083 1.00 91.75 479 ASN A CA 1
ATOM 3919 C C . ASN A 1 479 ? -2.360 -27.599 1.153 1.00 91.75 479 ASN A C 1
ATOM 3921 O O . ASN A 1 479 ? -3.063 -27.703 2.150 1.00 91.75 479 ASN A O 1
ATOM 3925 N N . LEU A 1 480 ? -1.562 -26.548 0.938 1.00 91.50 480 LEU A N 1
ATOM 3926 C CA . LEU A 1 480 ? -1.499 -25.398 1.834 1.00 91.50 480 LEU A CA 1
ATOM 3927 C C . LEU A 1 480 ? -2.851 -24.675 1.908 1.00 91.50 480 LEU A C 1
ATOM 3929 O O . LEU A 1 480 ? -3.386 -24.522 3.005 1.00 91.50 480 LEU A O 1
ATOM 3933 N N . LYS A 1 481 ? -3.418 -24.286 0.759 1.00 91.75 481 LYS A N 1
ATOM 3934 C CA . LYS A 1 481 ? -4.721 -23.608 0.666 1.00 91.75 481 LYS A CA 1
ATOM 3935 C C . LYS A 1 481 ? -5.828 -24.407 1.354 1.00 91.75 481 LYS A C 1
ATOM 3937 O O . LYS A 1 481 ? -6.578 -23.864 2.155 1.00 91.75 481 LYS A O 1
ATOM 3942 N N . ASN A 1 482 ? -5.896 -25.706 1.086 1.00 89.62 482 ASN A N 1
ATOM 3943 C CA . ASN A 1 482 ? -6.969 -26.566 1.578 1.00 89.62 482 ASN A CA 1
ATOM 3944 C C . ASN A 1 482 ? -6.728 -27.068 3.020 1.00 89.62 482 ASN A C 1
ATOM 3946 O O . ASN A 1 482 ? -7.559 -27.797 3.556 1.00 89.62 482 ASN A O 1
ATOM 3950 N N . SER A 1 483 ? -5.606 -26.704 3.662 1.00 86.12 483 SER A N 1
ATOM 3951 C CA . SER A 1 483 ? -5.292 -27.123 5.041 1.00 86.12 483 SER A CA 1
ATOM 3952 C C . SER A 1 483 ? -5.922 -26.254 6.134 1.00 86.12 483 SER A C 1
ATOM 3954 O O . SER A 1 483 ? -5.930 -26.664 7.294 1.00 86.12 483 SER A O 1
ATOM 3956 N N . CYS A 1 484 ? -6.437 -25.072 5.788 1.00 84.12 484 CYS A N 1
ATOM 3957 C CA . CYS A 1 484 ? -7.034 -24.106 6.712 1.00 84.12 484 CYS A CA 1
ATOM 3958 C C . CYS A 1 484 ? -8.130 -23.282 6.013 1.00 84.12 484 CYS A C 1
ATOM 3960 O O . CYS A 1 484 ? -8.246 -23.326 4.788 1.00 84.12 484 CYS A O 1
ATOM 3962 N N . ASP A 1 485 ? -8.935 -22.528 6.774 1.00 85.75 485 ASP A N 1
ATOM 3963 C CA . ASP A 1 485 ? -9.839 -21.532 6.180 1.00 85.75 485 ASP A CA 1
ATOM 3964 C C . ASP A 1 485 ? -8.997 -20.383 5.620 1.00 85.75 485 ASP A C 1
ATOM 3966 O O . ASP A 1 485 ? -8.475 -19.533 6.355 1.00 85.75 485 ASP A O 1
ATOM 3970 N N . SER A 1 486 ? -8.780 -20.431 4.306 1.00 91.56 486 SER A N 1
ATOM 3971 C CA . SER A 1 486 ? -7.874 -19.528 3.622 1.00 91.56 486 SER A CA 1
ATOM 3972 C C . SER A 1 486 ? -8.494 -18.854 2.409 1.00 91.56 486 SER A C 1
ATOM 3974 O O . SER A 1 486 ? -9.325 -19.417 1.695 1.00 91.56 486 SER A O 1
ATOM 3976 N N . PHE A 1 487 ? -8.032 -17.631 2.173 1.00 95.50 487 PHE A N 1
ATOM 3977 C CA . PHE A 1 487 ? -8.294 -16.853 0.971 1.00 95.50 487 PHE A CA 1
ATOM 3978 C C . PHE A 1 487 ? -7.007 -16.787 0.157 1.00 95.50 487 PHE A C 1
ATOM 3980 O O . PHE A 1 487 ? -5.957 -16.427 0.692 1.00 95.50 487 PHE A O 1
ATOM 3987 N N . PHE A 1 488 ? -7.072 -17.147 -1.121 1.00 96.12 488 PHE A N 1
ATOM 3988 C CA . PHE A 1 488 ? -5.908 -17.255 -1.992 1.00 96.12 488 PHE A CA 1
ATOM 3989 C C . PHE A 1 488 ? -5.895 -16.136 -3.030 1.00 96.12 488 PHE A C 1
ATOM 3991 O O . PHE A 1 488 ? -6.836 -15.977 -3.804 1.00 96.12 488 PHE A O 1
ATOM 3998 N N . LEU A 1 489 ? -4.806 -15.375 -3.074 1.00 96.50 489 LEU A N 1
ATOM 3999 C CA . LEU A 1 489 ? -4.627 -14.272 -4.006 1.00 96.50 489 LEU A CA 1
ATOM 4000 C C . LEU A 1 489 ? -3.348 -14.439 -4.812 1.00 96.50 489 LEU A C 1
ATOM 4002 O O . LEU A 1 489 ? -2.252 -14.348 -4.261 1.00 96.50 489 LEU A O 1
ATOM 4006 N N . SER A 1 490 ? -3.482 -14.595 -6.125 1.00 94.38 490 SER A N 1
ATOM 4007 C CA . SER A 1 490 ? -2.349 -14.504 -7.046 1.00 94.38 490 SER A CA 1
ATOM 4008 C C . SER A 1 490 ? -2.099 -13.051 -7.425 1.00 94.38 490 SER A C 1
ATOM 4010 O O . SER A 1 490 ? -2.961 -12.405 -8.013 1.00 94.38 490 SER A O 1
ATOM 4012 N N . VAL A 1 491 ? -0.909 -12.535 -7.133 1.00 91.69 491 VAL A N 1
ATOM 4013 C CA . VAL A 1 491 ? -0.475 -11.191 -7.529 1.00 91.69 491 VAL A CA 1
ATOM 4014 C C . VAL A 1 491 ? 0.453 -11.323 -8.730 1.00 91.69 491 VAL A C 1
ATOM 4016 O O . VAL A 1 491 ? 1.477 -11.996 -8.646 1.00 91.69 491 VAL A O 1
ATOM 4019 N N . THR A 1 492 ? 0.118 -10.704 -9.864 1.00 88.38 492 THR A N 1
ATOM 4020 C CA . THR A 1 492 ? 0.943 -10.829 -11.078 1.00 88.38 492 THR A CA 1
ATOM 4021 C C . THR A 1 492 ? 0.799 -9.640 -12.038 1.00 88.38 492 THR A C 1
ATOM 4023 O O . THR A 1 492 ? -0.122 -8.823 -11.943 1.00 88.38 492 THR A O 1
ATOM 4026 N N . ALA A 1 493 ? 1.772 -9.496 -12.944 1.00 84.62 493 ALA A N 1
ATOM 4027 C CA . ALA A 1 493 ? 1.676 -8.640 -14.129 1.00 84.62 493 ALA A CA 1
ATOM 4028 C C . ALA A 1 493 ? 1.089 -9.351 -15.357 1.00 84.62 493 ALA A C 1
ATOM 4030 O O . ALA A 1 493 ? 0.820 -8.698 -16.358 1.00 84.62 493 ALA A O 1
ATOM 4031 N N . THR A 1 494 ? 0.940 -10.669 -15.295 1.00 85.31 494 THR A N 1
ATOM 4032 C CA . THR A 1 494 ? 0.696 -11.552 -16.440 1.00 85.31 494 THR A CA 1
ATOM 4033 C C . THR A 1 494 ? -0.388 -12.570 -16.068 1.00 85.31 494 THR A C 1
ATOM 4035 O O . THR A 1 494 ? -0.111 -13.760 -15.942 1.00 85.31 494 THR A O 1
ATOM 4038 N N . PRO A 1 495 ? -1.646 -12.125 -15.872 1.00 87.62 495 PRO A N 1
ATOM 4039 C CA . PRO A 1 495 ? -2.714 -12.949 -15.298 1.00 87.62 495 PRO A CA 1
ATOM 4040 C C . PRO A 1 495 ? -3.274 -14.003 -16.263 1.00 87.62 495 PRO A C 1
ATOM 4042 O O . PRO A 1 495 ? -4.083 -14.831 -15.851 1.00 87.62 495 PRO A O 1
ATOM 4045 N N . TYR A 1 496 ? -2.866 -13.990 -17.535 1.00 85.44 496 TYR A N 1
ATOM 4046 C CA . TYR A 1 496 ? -3.444 -14.805 -18.608 1.00 85.44 496 TYR A CA 1
ATOM 4047 C C . TYR A 1 496 ? -3.547 -16.286 -18.236 1.00 85.44 496 TYR A C 1
ATOM 4049 O O . TYR A 1 496 ? -4.607 -16.897 -18.332 1.00 85.44 496 TYR A O 1
ATOM 4057 N N . ALA A 1 497 ? -2.456 -16.860 -17.733 1.00 83.75 497 ALA A N 1
ATOM 4058 C CA . ALA A 1 497 ? -2.419 -18.274 -17.400 1.00 83.75 497 ALA A CA 1
ATOM 4059 C C . ALA A 1 497 ? -3.263 -18.611 -16.153 1.00 83.75 497 ALA A C 1
ATOM 4061 O O . ALA A 1 497 ? -3.806 -19.711 -16.078 1.00 83.75 497 ALA A O 1
ATOM 4062 N N . ASN A 1 498 ? -3.444 -17.669 -15.218 1.00 88.31 498 ASN A N 1
ATOM 4063 C CA . ASN A 1 498 ? -4.356 -17.822 -14.077 1.00 88.31 498 ASN A CA 1
ATOM 4064 C C . ASN A 1 498 ? -5.827 -17.827 -14.521 1.00 88.31 498 ASN A C 1
ATOM 4066 O O . ASN A 1 498 ? -6.654 -18.539 -13.954 1.00 88.31 498 ASN A O 1
ATOM 4070 N N . LEU A 1 499 ? -6.162 -17.058 -15.555 1.00 87.00 499 LEU A N 1
ATOM 4071 C CA . LEU A 1 499 ? -7.528 -16.976 -16.068 1.00 87.00 499 LEU A CA 1
ATOM 4072 C C . LEU A 1 499 ? -7.916 -18.149 -16.961 1.00 87.00 499 LEU A C 1
ATOM 4074 O O . LEU A 1 499 ? -9.084 -18.526 -16.977 1.00 87.00 499 LEU A O 1
ATOM 4078 N N . LEU A 1 500 ? -6.950 -18.772 -17.633 1.00 85.31 500 LEU A N 1
ATOM 4079 C CA . LEU A 1 500 ? -7.173 -19.974 -18.441 1.00 85.31 500 LEU A CA 1
ATOM 4080 C C . LEU A 1 500 ? -7.335 -21.256 -17.605 1.00 85.31 500 LEU A C 1
ATOM 4082 O O . LEU A 1 500 ? -7.653 -22.313 -18.152 1.00 85.31 500 LEU A O 1
ATOM 4086 N N . ILE A 1 501 ? -7.139 -21.185 -16.284 1.00 85.06 501 ILE A N 1
ATOM 4087 C CA . ILE A 1 501 ? -7.480 -22.286 -15.377 1.00 85.06 501 ILE A CA 1
ATOM 4088 C C . ILE A 1 501 ? -8.985 -22.562 -15.498 1.00 85.06 501 ILE A C 1
ATOM 4090 O O . ILE A 1 501 ? -9.786 -21.633 -15.423 1.00 85.06 501 ILE A O 1
ATOM 4094 N N . ARG A 1 502 ? -9.405 -23.816 -15.683 1.00 82.56 502 ARG A N 1
ATOM 4095 C CA . ARG A 1 502 ? -10.845 -24.121 -15.749 1.00 82.56 502 ARG A CA 1
ATOM 4096 C C . ARG A 1 502 ? -11.513 -24.005 -14.389 1.00 82.56 502 ARG A C 1
ATOM 4098 O O . ARG A 1 502 ? -10.860 -24.211 -13.371 1.00 82.56 502 ARG A O 1
ATOM 4105 N N . LYS A 1 503 ? -12.822 -23.758 -14.404 1.00 83.19 503 LYS A N 1
ATOM 4106 C CA . LYS A 1 503 ? -13.652 -23.529 -13.216 1.00 83.19 503 LYS A CA 1
ATOM 4107 C C . LYS A 1 503 ? -13.597 -24.671 -12.192 1.00 83.19 503 LYS A C 1
ATOM 4109 O O . LYS A 1 503 ? -13.830 -24.425 -11.018 1.00 83.19 503 LYS A O 1
ATOM 4114 N N . GLU A 1 504 ? -13.267 -25.890 -12.616 1.00 83.19 504 GLU A N 1
ATOM 4115 C CA . GLU A 1 504 ? -13.162 -27.065 -11.742 1.00 83.19 504 GLU A CA 1
ATOM 4116 C C . GLU A 1 504 ? -11.855 -27.125 -10.933 1.00 83.19 504 GLU A C 1
ATOM 4118 O O . GLU A 1 504 ? -11.734 -27.958 -10.036 1.00 83.19 504 GLU A O 1
ATOM 4123 N N . ASP A 1 505 ? -10.848 -26.302 -11.250 1.00 85.50 505 ASP A N 1
ATOM 4124 C CA . ASP A 1 505 ? -9.619 -26.256 -10.456 1.00 85.50 505 ASP A CA 1
ATOM 4125 C C . ASP A 1 505 ? -9.803 -25.394 -9.201 1.00 85.50 505 ASP A C 1
ATOM 4127 O O . ASP A 1 505 ? -10.264 -24.259 -9.280 1.00 85.50 505 ASP A O 1
ATOM 4131 N N . ASP A 1 506 ? -9.317 -25.880 -8.062 1.00 87.12 506 ASP A N 1
ATOM 4132 C CA . ASP A 1 506 ? -9.316 -25.170 -6.776 1.00 87.12 506 ASP A CA 1
ATOM 4133 C C . ASP A 1 506 ? -8.531 -23.838 -6.765 1.00 87.12 506 ASP A C 1
ATOM 4135 O O . ASP A 1 506 ? -8.641 -23.089 -5.787 1.00 87.12 506 ASP A O 1
ATOM 4139 N N . LEU A 1 507 ? -7.691 -23.571 -7.777 1.00 90.81 507 LEU A N 1
ATOM 4140 C CA . LEU A 1 507 ? -7.008 -22.284 -7.996 1.00 90.81 507 LEU A CA 1
ATOM 4141 C C . LEU A 1 507 ? -7.650 -21.442 -9.107 1.00 90.81 507 LEU A C 1
ATOM 4143 O O . LEU A 1 507 ? -7.100 -20.400 -9.470 1.00 90.81 507 LEU A O 1
ATOM 4147 N N . SER A 1 508 ? -8.782 -21.873 -9.667 1.00 91.44 508 SER A N 1
ATOM 4148 C CA . SER A 1 508 ? -9.547 -21.048 -10.594 1.00 91.44 508 SER A CA 1
ATOM 4149 C C . SER A 1 508 ? -10.016 -19.782 -9.878 1.00 91.44 508 SER A C 1
ATOM 4151 O O . SER A 1 508 ? -10.660 -19.888 -8.838 1.00 91.44 508 SER A O 1
ATOM 4153 N N . PRO A 1 509 ? -9.725 -18.586 -10.409 1.00 94.06 509 PRO A N 1
ATOM 4154 C CA . PRO A 1 509 ? -10.133 -17.356 -9.755 1.00 94.06 509 PRO A CA 1
ATOM 4155 C C . PRO A 1 509 ? -11.635 -17.103 -9.876 1.00 94.06 509 PRO A C 1
ATOM 4157 O O . PRO A 1 509 ? -12.218 -17.262 -10.950 1.00 94.06 509 PRO A O 1
ATOM 4160 N N . ASP A 1 510 ? -12.219 -16.634 -8.776 1.00 93.50 510 ASP A N 1
ATOM 4161 C CA . ASP A 1 510 ? -13.596 -16.145 -8.670 1.00 93.50 510 ASP A CA 1
ATOM 4162 C C . ASP A 1 510 ? -13.707 -14.687 -9.135 1.00 93.50 510 ASP A C 1
ATOM 4164 O O . ASP A 1 510 ? -14.755 -14.230 -9.595 1.00 93.50 510 ASP A O 1
ATOM 4168 N N . PHE A 1 511 ? -12.622 -13.923 -8.983 1.00 93.31 511 PHE A N 1
ATOM 4169 C CA . PHE A 1 511 ? -12.542 -12.530 -9.403 1.00 93.31 511 PHE A CA 1
ATOM 4170 C C . PHE A 1 511 ? -11.129 -12.123 -9.800 1.00 93.31 511 PHE A C 1
ATOM 4172 O O . PHE A 1 511 ? -10.126 -12.724 -9.411 1.00 93.31 511 PHE A O 1
ATOM 4179 N N . ILE A 1 512 ? -11.077 -11.031 -10.550 1.00 92.56 512 ILE A N 1
ATOM 4180 C CA . ILE A 1 512 ? -9.867 -10.287 -10.843 1.00 92.56 512 ILE A CA 1
ATOM 4181 C C . ILE A 1 512 ? -10.060 -8.846 -10.374 1.00 92.56 512 ILE A C 1
ATOM 4183 O O . ILE A 1 512 ? -11.153 -8.289 -10.484 1.00 92.56 512 ILE A O 1
ATOM 4187 N N . GLU A 1 513 ? -9.013 -8.252 -9.814 1.00 90.75 513 GLU A N 1
ATOM 4188 C CA . GLU A 1 513 ? -8.996 -6.841 -9.443 1.00 90.75 513 GLU A CA 1
ATOM 4189 C C . GLU A 1 513 ? -7.772 -6.163 -10.054 1.00 90.75 513 GLU A C 1
ATOM 4191 O O . GLU A 1 513 ? -6.637 -6.623 -9.891 1.00 90.75 513 GLU A O 1
ATOM 4196 N N . MET A 1 514 ? -8.007 -5.063 -10.769 1.00 88.12 514 MET A N 1
ATOM 4197 C CA . MET A 1 514 ? -6.940 -4.293 -11.394 1.00 88.12 514 MET A CA 1
ATOM 4198 C C . MET A 1 514 ? -6.374 -3.271 -10.422 1.00 88.12 514 MET A C 1
ATOM 4200 O O . MET A 1 514 ? -7.103 -2.459 -9.860 1.00 88.12 514 MET A O 1
ATOM 4204 N N . ILE A 1 515 ? -5.051 -3.254 -10.290 1.00 83.81 515 ILE A N 1
ATOM 4205 C CA . ILE A 1 515 ? -4.359 -2.207 -9.550 1.00 83.81 515 ILE A CA 1
ATOM 4206 C C . ILE A 1 515 ? -3.847 -1.146 -10.533 1.00 83.81 515 ILE A C 1
ATOM 4208 O O . ILE A 1 515 ? -2.930 -1.433 -11.318 1.00 83.81 515 ILE A O 1
ATOM 4212 N N . PRO A 1 516 ? -4.353 0.097 -10.465 1.00 73.94 516 PRO A N 1
ATOM 4213 C CA . PRO A 1 516 ? -3.774 1.226 -11.184 1.00 73.94 516 PRO A CA 1
ATOM 4214 C C . PRO A 1 516 ? -2.322 1.508 -10.771 1.00 73.94 516 PRO A C 1
ATOM 4216 O O . PRO A 1 516 ? -1.928 1.368 -9.612 1.00 73.94 516 PRO A O 1
ATOM 4219 N N . ALA A 1 517 ? -1.509 1.959 -11.727 1.00 71.31 517 ALA A N 1
ATOM 4220 C CA . ALA A 1 517 ? -0.220 2.559 -11.402 1.00 71.31 517 ALA A CA 1
ATOM 4221 C C . ALA A 1 517 ? -0.465 3.952 -10.802 1.00 71.31 517 ALA A C 1
ATOM 4223 O O . ALA A 1 517 ? -1.187 4.755 -11.389 1.00 71.31 517 ALA A O 1
ATOM 4224 N N . GLY A 1 518 ? 0.114 4.228 -9.635 1.00 64.88 518 GLY A N 1
ATOM 4225 C CA . GLY A 1 518 ? 0.011 5.532 -8.986 1.00 64.88 518 GLY A CA 1
ATOM 4226 C C . GLY A 1 518 ? 0.775 6.642 -9.725 1.00 64.88 518 GLY A C 1
ATOM 4227 O O . GLY A 1 518 ? 1.486 6.390 -10.693 1.00 64.88 518 GLY A O 1
ATOM 4228 N N . LYS A 1 519 ? 0.667 7.887 -9.255 1.00 64.62 519 LYS A N 1
ATOM 4229 C CA . LYS A 1 519 ? 1.467 9.058 -9.662 1.00 64.62 519 LYS A CA 1
ATOM 4230 C C . LYS A 1 519 ? 2.336 9.544 -8.496 1.00 64.62 519 LYS A C 1
ATOM 4232 O O . LYS A 1 519 ? 1.839 10.306 -7.669 1.00 64.62 519 LYS A O 1
ATOM 4237 N N . PRO A 1 520 ? 3.561 9.040 -8.301 1.00 62.72 520 PRO A N 1
ATOM 4238 C CA . PRO A 1 520 ? 4.318 9.320 -7.086 1.00 62.72 520 PRO A CA 1
ATOM 4239 C C . PRO A 1 520 ? 4.691 10.802 -6.957 1.00 62.72 520 PRO A C 1
ATOM 4241 O O . PRO A 1 520 ? 5.121 11.431 -7.921 1.00 62.72 520 PRO A O 1
ATOM 4244 N N . ASN A 1 521 ? 4.610 11.342 -5.735 1.00 55.47 521 ASN A N 1
ATOM 4245 C CA . ASN A 1 521 ? 4.893 12.759 -5.428 1.00 55.47 521 ASN A CA 1
ATOM 4246 C C . ASN A 1 521 ? 6.364 13.176 -5.617 1.00 55.47 521 ASN A C 1
ATOM 4248 O O . ASN A 1 521 ? 6.725 14.328 -5.401 1.00 55.47 521 ASN A O 1
ATOM 4252 N N . ASN A 1 522 ? 7.233 12.254 -6.027 1.00 63.06 522 ASN A N 1
ATOM 4253 C CA . ASN A 1 522 ? 8.654 12.504 -6.242 1.00 63.06 522 ASN A CA 1
ATOM 4254 C C . ASN A 1 522 ? 8.983 12.962 -7.674 1.00 63.06 522 ASN A C 1
ATOM 4256 O O . ASN A 1 522 ? 10.155 12.954 -8.037 1.00 63.06 522 ASN A O 1
ATOM 4260 N N . GLY A 1 523 ? 7.990 13.328 -8.494 1.00 65.56 523 GLY A N 1
ATOM 4261 C CA . GLY A 1 523 ? 8.201 13.760 -9.882 1.00 65.56 523 GLY A CA 1
ATOM 4262 C C . GLY A 1 523 ? 8.517 12.617 -10.854 1.00 65.56 523 GLY A C 1
ATOM 4263 O O . GLY A 1 523 ? 9.069 12.853 -11.931 1.00 65.56 523 GLY A O 1
ATOM 4264 N N . LYS A 1 524 ? 8.215 11.366 -10.478 1.00 72.06 524 LYS A N 1
ATOM 4265 C CA . LYS A 1 524 ? 8.269 10.217 -11.388 1.00 72.06 524 LYS A CA 1
ATOM 4266 C C . LYS A 1 524 ? 6.890 9.947 -11.990 1.00 72.06 524 LYS A C 1
ATOM 4268 O O . LYS A 1 524 ? 5.881 9.988 -11.294 1.00 72.06 524 LYS A O 1
ATOM 4273 N N . LYS A 1 525 ? 6.859 9.576 -13.265 1.00 77.81 525 LYS A N 1
ATOM 4274 C CA . LYS A 1 525 ? 5.683 9.043 -13.959 1.00 77.81 525 LYS A CA 1
ATOM 4275 C C . LYS A 1 525 ? 5.881 7.543 -14.173 1.00 77.81 525 LYS A C 1
ATOM 4277 O O . LYS A 1 525 ? 6.999 7.088 -14.418 1.00 77.81 525 LYS A O 1
ATOM 4282 N N . TYR A 1 526 ? 4.814 6.760 -14.047 1.00 84.19 526 TYR A N 1
ATOM 4283 C CA . TYR A 1 526 ? 4.844 5.376 -14.507 1.00 84.19 526 TYR A CA 1
ATOM 4284 C C . TYR A 1 526 ? 4.911 5.351 -16.037 1.00 84.19 526 TYR A C 1
ATOM 4286 O O . TYR A 1 526 ? 4.063 5.954 -16.687 1.00 84.19 526 TYR A O 1
ATOM 4294 N N . VAL A 1 527 ? 5.898 4.651 -16.587 1.00 83.62 527 VAL A N 1
ATOM 4295 C CA . VAL A 1 527 ? 6.070 4.443 -18.027 1.00 83.62 527 VAL A CA 1
ATOM 4296 C C . VAL A 1 527 ? 5.735 2.990 -18.337 1.00 83.62 527 VAL A C 1
ATOM 4298 O O . VAL A 1 527 ? 6.362 2.082 -17.788 1.00 83.62 527 VAL A O 1
ATOM 4301 N N . GLY A 1 528 ? 4.709 2.769 -19.155 1.00 86.69 528 GLY A N 1
ATOM 4302 C CA . GLY A 1 528 ? 4.244 1.448 -19.576 1.00 86.69 528 GLY A CA 1
ATOM 4303 C C . GLY A 1 528 ? 4.401 1.204 -21.073 1.00 86.69 528 GLY A C 1
ATOM 4304 O O . GLY A 1 528 ? 5.093 1.939 -21.772 1.00 86.69 528 GLY A O 1
ATOM 4305 N N . ILE A 1 529 ? 3.732 0.159 -21.562 1.00 87.94 529 ILE A N 1
ATOM 4306 C CA . ILE A 1 529 ? 3.829 -0.278 -22.957 1.00 87.94 529 ILE A CA 1
ATOM 4307 C C . ILE A 1 529 ? 3.351 0.790 -23.951 1.00 87.94 529 ILE A C 1
ATOM 4309 O O . ILE A 1 529 ? 4.072 1.088 -24.897 1.00 87.94 529 ILE A O 1
ATOM 4313 N N . ASN A 1 530 ? 2.225 1.453 -23.669 1.00 87.81 530 ASN A N 1
ATOM 4314 C CA . ASN A 1 530 ? 1.702 2.539 -24.505 1.00 87.81 530 ASN A CA 1
ATOM 4315 C C . ASN A 1 530 ? 2.622 3.760 -24.512 1.00 87.81 530 ASN A C 1
ATOM 4317 O O . ASN A 1 530 ? 2.935 4.277 -25.580 1.00 87.81 530 ASN A O 1
ATOM 4321 N N . ASP A 1 531 ? 3.139 4.162 -23.345 1.00 87.88 531 ASP A N 1
ATOM 4322 C CA . ASP A 1 531 ? 4.066 5.293 -23.274 1.00 87.88 531 ASP A CA 1
ATOM 4323 C C . ASP A 1 531 ? 5.308 5.043 -24.150 1.00 87.88 531 ASP A C 1
ATOM 4325 O O . ASP A 1 531 ? 5.822 5.963 -24.774 1.00 87.88 531 ASP A O 1
ATOM 4329 N N . VAL A 1 532 ? 5.807 3.804 -24.203 1.00 86.94 532 VAL A N 1
ATOM 4330 C CA . VAL A 1 532 ? 7.061 3.467 -24.895 1.00 86.94 532 VAL A CA 1
ATOM 4331 C C . VAL A 1 532 ? 6.869 3.211 -26.383 1.00 86.94 532 VAL A C 1
ATOM 4333 O O . VAL A 1 532 ? 7.656 3.712 -27.178 1.00 86.94 532 VAL A O 1
ATOM 4336 N N . PHE A 1 533 ? 5.868 2.416 -26.755 1.00 88.56 533 PHE A N 1
ATOM 4337 C CA . PHE A 1 533 ? 5.706 1.907 -28.119 1.00 88.56 533 PHE A CA 1
ATO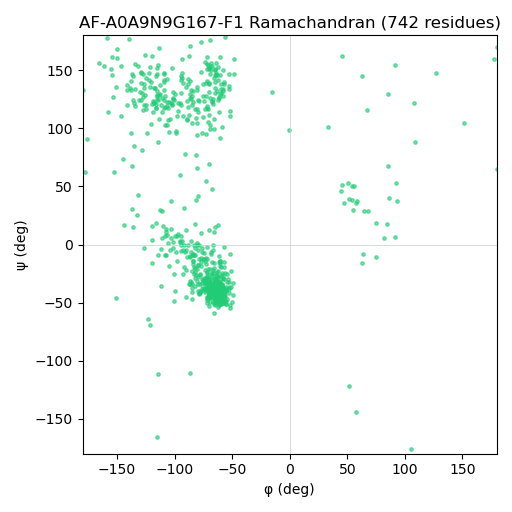M 4338 C C . PHE A 1 533 ? 4.654 2.662 -28.939 1.00 88.56 533 PHE A C 1
ATOM 4340 O O . PHE A 1 533 ? 4.500 2.381 -30.127 1.00 88.56 533 PHE A O 1
ATOM 4347 N N . VAL A 1 534 ? 3.972 3.639 -28.331 1.00 87.06 534 VAL A N 1
ATOM 4348 C CA . VAL A 1 534 ? 3.051 4.557 -29.013 1.00 87.06 534 VAL A CA 1
ATOM 4349 C C . VAL A 1 534 ? 3.517 5.995 -28.802 1.00 87.06 534 VAL A C 1
ATOM 4351 O O . VAL A 1 534 ? 4.041 6.608 -29.728 1.00 87.06 534 VAL A O 1
ATOM 4354 N N . ASP A 1 535 ? 3.420 6.508 -27.574 1.00 85.88 535 ASP A N 1
ATOM 4355 C CA . ASP A 1 535 ? 3.577 7.946 -27.308 1.00 85.88 535 ASP A CA 1
ATOM 4356 C C . ASP A 1 535 ? 5.018 8.440 -27.505 1.00 85.88 535 ASP A C 1
ATOM 4358 O O . ASP A 1 535 ? 5.258 9.562 -27.957 1.00 85.88 535 ASP A O 1
ATOM 4362 N N . LEU A 1 536 ? 5.999 7.613 -27.134 1.00 81.44 536 LEU A N 1
ATOM 4363 C CA . LEU A 1 536 ? 7.420 7.962 -27.157 1.00 81.44 536 LEU A CA 1
ATOM 4364 C C . LEU A 1 536 ? 8.241 7.048 -28.075 1.00 81.44 536 LEU A C 1
ATOM 4366 O O . LEU A 1 536 ? 9.470 7.065 -27.979 1.00 81.44 536 LEU A O 1
ATOM 4370 N N . ARG A 1 537 ? 7.605 6.286 -28.977 1.00 85.25 537 ARG A N 1
ATOM 4371 C CA . ARG A 1 537 ? 8.285 5.303 -29.842 1.00 85.25 537 ARG A CA 1
ATOM 4372 C C . ARG A 1 537 ? 9.467 5.912 -30.586 1.00 85.25 537 ARG A C 1
ATOM 4374 O O . ARG A 1 537 ? 10.590 5.440 -30.444 1.00 85.25 537 ARG A O 1
ATOM 4381 N N . GLU A 1 538 ? 9.233 6.997 -31.322 1.00 78.44 538 GLU A N 1
ATOM 4382 C CA . GLU A 1 538 ? 10.265 7.670 -32.128 1.00 78.44 538 GLU A CA 1
ATOM 4383 C C . GLU A 1 538 ? 11.419 8.210 -31.269 1.00 78.44 538 GLU A C 1
ATOM 4385 O O . GLU A 1 538 ? 12.585 8.230 -31.674 1.00 78.44 538 GLU A O 1
ATOM 4390 N N . LYS A 1 539 ? 11.113 8.606 -30.030 1.00 75.25 539 LYS A N 1
ATOM 4391 C CA . LYS A 1 539 ? 12.092 9.159 -29.090 1.00 75.25 539 LYS A CA 1
ATOM 4392 C C . LYS A 1 539 ? 12.930 8.069 -28.425 1.00 75.25 539 LYS A C 1
ATOM 4394 O O . LYS A 1 539 ? 14.132 8.261 -28.245 1.00 75.25 539 LYS A O 1
ATOM 4399 N N . LEU A 1 540 ? 12.311 6.947 -28.060 1.00 78.62 540 LEU A N 1
ATOM 4400 C CA . LEU A 1 540 ? 12.923 5.920 -27.220 1.00 78.62 540 LEU A CA 1
ATOM 4401 C C . LEU A 1 540 ? 13.460 4.729 -28.012 1.00 78.62 540 LEU A C 1
ATOM 4403 O O . LEU A 1 540 ? 14.524 4.233 -27.663 1.00 78.62 540 LEU A O 1
ATOM 4407 N N . VAL A 1 541 ? 12.762 4.253 -29.041 1.00 83.69 541 VAL A N 1
ATOM 4408 C CA . VAL A 1 541 ? 13.067 2.975 -29.705 1.00 83.69 541 VAL A CA 1
ATOM 4409 C C . VAL A 1 541 ? 14.054 3.168 -30.857 1.00 83.69 541 VAL A C 1
ATOM 4411 O O . VAL A 1 541 ? 13.950 4.108 -31.646 1.00 83.69 541 VAL A O 1
ATOM 4414 N N . ARG A 1 542 ? 15.045 2.283 -30.947 1.00 85.69 542 ARG A N 1
ATOM 4415 C CA . ARG A 1 542 ? 16.037 2.178 -32.021 1.00 85.69 542 ARG A CA 1
ATOM 4416 C C . ARG A 1 542 ? 16.090 0.721 -32.468 1.00 85.69 542 ARG A C 1
ATOM 4418 O O . ARG A 1 542 ? 16.293 -0.163 -31.637 1.00 85.69 542 ARG A O 1
ATOM 4425 N N . ILE A 1 543 ? 15.883 0.478 -33.757 1.00 87.75 543 ILE A N 1
ATOM 4426 C CA . ILE A 1 543 ? 15.937 -0.875 -34.306 1.00 87.75 543 ILE A CA 1
ATOM 4427 C C . ILE A 1 543 ? 17.387 -1.240 -34.611 1.00 87.75 543 ILE A C 1
ATOM 4429 O O . ILE A 1 543 ? 18.130 -0.435 -35.167 1.00 87.75 543 ILE A O 1
ATOM 4433 N N . ILE A 1 544 ? 17.794 -2.426 -34.163 1.00 84.62 544 ILE A N 1
ATOM 4434 C CA . ILE A 1 544 ? 19.086 -3.027 -34.489 1.00 84.62 544 ILE A CA 1
ATOM 4435 C C . ILE A 1 544 ? 18.916 -3.771 -35.810 1.00 84.62 544 ILE A C 1
ATOM 4437 O O . ILE A 1 544 ? 18.033 -4.628 -35.920 1.00 84.62 544 ILE A O 1
ATOM 4441 N N . GLU A 1 545 ? 19.760 -3.442 -36.784 1.00 86.81 545 GLU A N 1
ATOM 4442 C CA . GLU A 1 545 ? 19.766 -4.095 -38.091 1.00 86.81 545 GLU A CA 1
ATOM 4443 C C . GLU A 1 545 ? 20.135 -5.576 -37.961 1.00 86.81 545 GLU A C 1
ATOM 4445 O O . GLU A 1 545 ? 20.903 -5.980 -37.081 1.00 86.81 545 GLU A O 1
ATOM 4450 N N . LYS A 1 546 ? 19.578 -6.408 -38.840 1.00 83.19 546 LYS A N 1
ATOM 4451 C CA . LYS A 1 546 ? 19.722 -7.865 -38.740 1.00 83.19 546 LYS A CA 1
ATOM 4452 C C . LYS A 1 546 ? 21.180 -8.305 -38.877 1.00 83.19 546 LYS A C 1
ATOM 4454 O O . LYS A 1 546 ? 21.628 -9.173 -38.132 1.00 83.19 546 LYS A O 1
ATOM 4459 N N . GLU A 1 547 ? 21.929 -7.655 -39.757 1.00 83.75 547 GLU A N 1
ATOM 4460 C CA . GLU A 1 547 ? 23.344 -7.927 -40.004 1.00 83.75 547 GLU A CA 1
ATOM 4461 C C . GLU A 1 547 ? 24.177 -7.717 -38.732 1.00 83.75 547 GLU A C 1
ATOM 4463 O O . GLU A 1 547 ? 25.101 -8.477 -38.456 1.00 83.75 547 GLU A O 1
ATOM 4468 N N . GLU A 1 548 ? 23.825 -6.720 -37.915 1.00 81.12 548 GLU A N 1
ATOM 4469 C CA . GLU A 1 548 ? 24.491 -6.452 -36.639 1.00 81.12 548 GLU A CA 1
ATOM 4470 C C . GLU A 1 548 ? 24.159 -7.484 -35.560 1.00 81.12 548 GLU A C 1
ATOM 4472 O O . GLU A 1 548 ? 24.998 -7.783 -34.708 1.00 81.12 548 GLU A O 1
ATOM 4477 N N . ILE A 1 549 ? 22.948 -8.042 -35.592 1.00 76.31 549 ILE A N 1
ATOM 4478 C CA . ILE A 1 549 ? 22.549 -9.141 -34.705 1.00 76.31 549 ILE A CA 1
ATOM 4479 C C . ILE A 1 549 ? 23.315 -10.409 -35.083 1.00 76.31 549 ILE A C 1
ATOM 4481 O O . ILE A 1 549 ? 23.844 -11.087 -34.201 1.00 76.31 549 ILE A O 1
ATOM 4485 N N . ASP A 1 550 ? 23.441 -10.691 -36.380 1.00 74.75 550 ASP A N 1
ATOM 4486 C CA . ASP A 1 550 ? 24.171 -11.854 -36.887 1.00 74.75 550 ASP A CA 1
ATOM 4487 C C . ASP A 1 550 ? 25.664 -11.804 -36.496 1.00 74.75 550 ASP A C 1
ATOM 4489 O O . ASP A 1 550 ? 26.250 -12.842 -36.171 1.00 74.75 550 ASP A O 1
ATOM 4493 N N . LEU A 1 551 ? 26.264 -10.604 -36.405 1.00 70.38 551 LEU A N 1
ATOM 4494 C CA . LEU A 1 551 ? 27.620 -10.411 -35.860 1.00 70.38 551 LEU A CA 1
ATOM 4495 C C . LEU A 1 551 ? 27.750 -10.872 -34.398 1.00 70.38 551 LEU A C 1
ATOM 4497 O O . LEU A 1 551 ? 28.811 -11.349 -33.996 1.00 70.38 551 LEU A O 1
ATOM 4501 N N . LEU A 1 552 ? 26.688 -10.746 -33.597 1.00 65.06 552 LEU A N 1
ATOM 4502 C CA . LEU A 1 552 ? 26.669 -11.156 -32.187 1.00 65.06 552 LEU A CA 1
ATOM 4503 C C . LEU A 1 552 ? 26.391 -12.657 -32.008 1.00 65.06 552 LEU A C 1
ATOM 4505 O O . LEU A 1 552 ? 26.697 -13.221 -30.954 1.00 65.06 552 LEU A O 1
ATOM 4509 N N . ASP A 1 553 ? 25.823 -13.310 -33.023 1.00 60.19 553 ASP A N 1
ATOM 4510 C CA . ASP A 1 553 ? 25.297 -14.674 -32.944 1.00 60.19 553 ASP A CA 1
ATOM 4511 C C . ASP A 1 553 ? 26.282 -15.774 -33.388 1.00 60.19 553 ASP A C 1
ATOM 4513 O O . ASP A 1 553 ? 25.983 -16.966 -33.230 1.00 60.19 553 ASP A O 1
ATOM 4517 N N . GLY A 1 554 ? 27.460 -15.382 -33.896 1.00 53.25 554 GLY A N 1
ATOM 4518 C CA . GLY A 1 554 ? 28.415 -16.244 -34.605 1.00 53.25 554 GLY A CA 1
ATOM 4519 C C . GLY A 1 554 ? 29.399 -17.073 -33.768 1.00 53.25 554 GLY A C 1
ATOM 4520 O O . GLY A 1 554 ? 30.104 -17.902 -34.334 1.00 53.25 554 GLY A O 1
ATOM 4521 N N . GLY A 1 555 ? 29.493 -16.898 -32.444 1.00 51.44 555 GLY A N 1
ATOM 4522 C CA . GLY A 1 555 ? 30.368 -17.711 -31.568 1.00 51.44 555 GLY A CA 1
ATOM 4523 C C . GLY A 1 555 ? 31.886 -17.610 -31.826 1.00 51.44 555 GLY A C 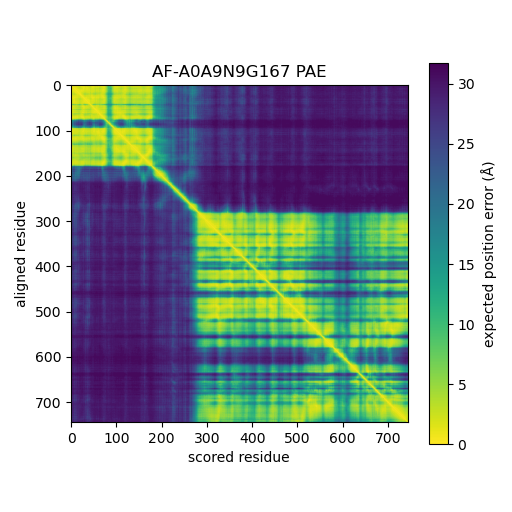1
ATOM 4524 O O . GLY A 1 555 ? 32.677 -18.113 -31.029 1.00 51.44 555 GLY A O 1
ATOM 4525 N N . THR A 1 556 ? 32.304 -16.947 -32.900 1.00 50.16 556 THR A N 1
ATOM 4526 C CA . THR A 1 556 ? 33.680 -16.551 -33.196 1.00 50.16 556 THR A CA 1
ATOM 4527 C C . THR A 1 556 ? 33.966 -15.191 -32.574 1.00 50.16 556 THR A C 1
ATOM 4529 O O . THR A 1 556 ? 33.125 -14.301 -32.656 1.00 50.16 556 THR A O 1
ATOM 4532 N N . GLU A 1 557 ? 35.147 -15.004 -31.981 1.00 52.75 557 GLU A N 1
ATOM 4533 C CA . GLU A 1 557 ? 35.624 -13.689 -31.534 1.00 52.75 557 GLU A CA 1
ATOM 4534 C C . GLU A 1 557 ? 35.719 -12.732 -32.734 1.00 52.75 557 GLU A C 1
ATOM 4536 O O . GLU A 1 557 ? 36.728 -12.670 -33.438 1.00 52.75 557 GLU A O 1
ATOM 4541 N N . THR A 1 558 ? 34.649 -11.989 -33.008 1.00 56.12 558 THR A N 1
ATOM 4542 C CA . THR A 1 558 ? 34.665 -10.927 -34.009 1.00 56.12 558 THR A CA 1
ATOM 4543 C C . THR A 1 558 ? 35.333 -9.701 -33.394 1.00 56.12 558 THR A C 1
ATOM 4545 O O . THR A 1 558 ? 34.882 -9.177 -32.379 1.00 56.12 558 THR A O 1
ATOM 4548 N N . LYS A 1 559 ? 36.401 -9.191 -34.020 1.00 59.94 559 LYS A N 1
ATOM 4549 C CA . LYS A 1 559 ? 37.021 -7.903 -33.636 1.00 59.94 559 LYS A CA 1
ATOM 4550 C C . LYS A 1 559 ? 36.168 -6.680 -34.009 1.00 59.94 559 LYS A C 1
ATOM 4552 O O . LYS A 1 559 ? 36.575 -5.555 -33.744 1.00 59.94 559 LYS A O 1
ATOM 4557 N N . ILE A 1 560 ? 35.023 -6.897 -34.654 1.00 71.12 560 ILE A N 1
ATOM 4558 C CA . ILE A 1 560 ? 34.109 -5.852 -35.108 1.00 71.12 560 ILE A CA 1
ATOM 4559 C C . ILE A 1 560 ? 33.041 -5.663 -34.033 1.00 71.12 560 ILE A C 1
ATOM 4561 O O . ILE A 1 560 ? 32.326 -6.604 -33.692 1.00 71.12 560 ILE A O 1
ATOM 4565 N N . ILE A 1 561 ? 32.961 -4.449 -33.494 1.00 71.75 561 ILE A N 1
ATOM 4566 C CA . ILE A 1 561 ? 31.912 -4.032 -32.563 1.00 71.75 561 ILE A CA 1
ATOM 4567 C C . ILE A 1 561 ? 30.736 -3.528 -33.411 1.00 71.75 561 ILE A C 1
ATOM 4569 O O . ILE A 1 561 ? 30.962 -2.657 -34.252 1.00 71.75 561 ILE A O 1
ATOM 4573 N N . PRO A 1 562 ? 29.503 -4.040 -33.226 1.00 76.81 562 PRO A N 1
ATOM 4574 C CA . PRO A 1 562 ? 28.338 -3.498 -33.918 1.00 76.81 562 PRO A CA 1
ATOM 4575 C C . PRO A 1 562 ? 28.151 -2.005 -33.629 1.00 76.81 562 PRO A C 1
ATOM 4577 O O . PRO A 1 562 ? 28.265 -1.568 -32.479 1.00 76.81 562 PRO A O 1
ATOM 4580 N N . LEU A 1 563 ? 27.813 -1.231 -34.655 1.00 77.19 563 LEU A N 1
ATOM 4581 C CA . LEU A 1 563 ? 27.596 0.209 -34.560 1.00 77.19 563 LEU A CA 1
ATOM 4582 C C . LEU A 1 563 ? 26.407 0.533 -33.645 1.00 77.19 563 LEU A C 1
ATOM 4584 O O . LEU A 1 563 ? 26.455 1.513 -32.900 1.00 77.19 563 LEU A O 1
ATOM 4588 N N . SER A 1 564 ? 25.358 -0.294 -33.627 1.00 76.44 564 SER A N 1
ATOM 4589 C CA . SER A 1 564 ? 24.277 -0.174 -32.632 1.00 76.44 564 SER A CA 1
ATOM 4590 C C . SER A 1 564 ? 24.770 -0.305 -31.192 1.00 76.44 564 SER A C 1
ATOM 4592 O O . SER A 1 564 ? 24.327 0.455 -30.330 1.00 76.44 564 SER A O 1
ATOM 4594 N N . LEU A 1 565 ? 25.699 -1.226 -30.913 1.00 76.44 565 LEU A N 1
ATOM 4595 C CA . LEU A 1 565 ? 26.261 -1.405 -29.573 1.00 76.44 565 LEU A CA 1
ATOM 4596 C C . LEU A 1 565 ? 27.124 -0.204 -29.173 1.00 76.44 565 LEU A C 1
ATOM 4598 O O . LEU A 1 565 ? 27.002 0.289 -28.051 1.00 76.44 565 LEU A O 1
ATOM 4602 N N . GLU A 1 566 ? 27.945 0.299 -30.093 1.00 74.75 566 GLU A N 1
ATOM 4603 C CA . GLU A 1 566 ? 28.731 1.519 -29.890 1.00 74.75 566 GLU A CA 1
ATOM 4604 C C . GLU A 1 566 ? 27.823 2.719 -29.584 1.00 74.75 566 GLU A C 1
ATOM 4606 O O . GLU A 1 566 ? 27.982 3.387 -28.560 1.00 74.75 566 GLU A O 1
ATOM 4611 N N . ARG A 1 567 ? 26.786 2.932 -30.402 1.00 72.62 567 ARG A N 1
ATOM 4612 C CA . ARG A 1 567 ? 25.792 3.997 -30.196 1.00 72.62 567 ARG A CA 1
ATOM 4613 C C . ARG A 1 567 ? 25.028 3.835 -28.881 1.00 72.62 567 ARG A C 1
ATOM 4615 O O . ARG A 1 567 ? 24.743 4.833 -28.217 1.00 72.62 567 ARG A O 1
ATOM 4622 N N . ALA A 1 568 ? 24.714 2.605 -28.474 1.00 75.94 568 ALA A N 1
ATOM 4623 C CA . ALA A 1 568 ? 24.066 2.324 -27.196 1.00 75.94 568 ALA A CA 1
ATOM 4624 C C . ALA A 1 568 ? 24.959 2.701 -26.002 1.00 75.94 568 ALA A C 1
ATOM 4626 O O . ALA A 1 568 ? 24.484 3.335 -25.056 1.00 75.94 568 ALA A O 1
ATOM 4627 N N . ILE A 1 569 ? 26.251 2.368 -26.051 1.00 75.31 569 ILE A N 1
ATOM 4628 C CA . ILE A 1 569 ? 27.220 2.737 -25.007 1.00 75.31 569 ILE A CA 1
ATOM 4629 C C . ILE A 1 569 ? 27.404 4.260 -24.958 1.00 75.31 569 ILE A C 1
ATOM 4631 O O . ILE A 1 569 ? 27.357 4.844 -23.872 1.00 75.31 569 ILE A O 1
ATOM 4635 N N . SER A 1 570 ? 27.517 4.924 -26.109 1.00 71.62 570 SER A N 1
ATOM 4636 C CA . SER A 1 570 ? 27.616 6.388 -26.186 1.00 71.62 570 SER A CA 1
ATOM 4637 C C . SER A 1 570 ? 26.385 7.081 -25.598 1.00 71.62 570 SER A C 1
ATOM 4639 O O . SER A 1 570 ? 26.519 7.986 -24.772 1.00 71.62 570 SER A O 1
ATOM 4641 N N . ALA A 1 571 ? 25.177 6.618 -25.939 1.00 71.00 571 ALA A N 1
ATOM 4642 C CA . ALA A 1 571 ? 23.936 7.136 -25.362 1.00 71.00 571 ALA A CA 1
ATOM 4643 C C . ALA A 1 571 ? 23.864 6.912 -23.839 1.00 71.00 571 ALA A C 1
ATOM 4645 O O . ALA A 1 571 ? 23.353 7.760 -23.104 1.00 71.00 571 ALA A O 1
ATOM 4646 N N . PHE A 1 572 ? 24.406 5.794 -23.347 1.00 74.56 572 PHE A N 1
ATOM 4647 C CA . PHE A 1 572 ? 24.450 5.487 -21.921 1.00 74.56 572 PHE A CA 1
ATOM 4648 C C . PHE A 1 572 ? 25.352 6.461 -21.159 1.00 74.56 572 PHE A C 1
ATOM 4650 O O . PHE A 1 572 ? 24.908 7.039 -20.162 1.00 74.56 572 PHE A O 1
ATOM 4657 N N . LEU A 1 573 ? 26.575 6.671 -21.653 1.00 71.81 573 LEU A N 1
ATOM 4658 C CA . LEU A 1 573 ? 27.553 7.594 -21.073 1.00 71.81 573 LEU A CA 1
ATOM 4659 C C . LEU A 1 573 ? 27.063 9.048 -21.132 1.00 71.81 573 LEU A C 1
ATOM 4661 O O . LEU A 1 573 ? 27.158 9.780 -20.152 1.00 71.81 573 LEU A O 1
ATOM 4665 N N . LEU A 1 574 ? 26.446 9.463 -22.239 1.00 68.44 574 LEU A N 1
ATOM 4666 C CA . LEU A 1 574 ? 25.857 10.799 -22.342 1.00 68.44 574 LEU A CA 1
ATOM 4667 C C . LEU A 1 574 ? 24.693 10.982 -21.355 1.00 68.44 574 LEU A C 1
ATOM 4669 O O . LEU A 1 574 ? 24.604 11.990 -20.650 1.00 68.44 574 LEU A O 1
ATOM 4673 N N . GLY A 1 575 ? 23.817 9.979 -21.261 1.00 69.06 575 GLY A N 1
ATOM 4674 C CA . GLY A 1 575 ? 22.719 9.977 -20.301 1.00 69.06 575 GLY A CA 1
ATOM 4675 C C . GLY A 1 575 ? 23.206 10.048 -18.852 1.00 69.06 575 GLY A C 1
ATOM 4676 O O . GLY A 1 575 ? 22.541 10.663 -18.018 1.00 69.06 575 GLY A O 1
ATOM 4677 N N . SER A 1 576 ? 24.368 9.481 -18.524 1.00 70.75 576 SER A N 1
ATOM 4678 C CA . SER A 1 576 ? 24.915 9.579 -17.168 1.00 70.75 576 SER A CA 1
ATOM 4679 C C . SER A 1 576 ? 25.456 10.974 -16.840 1.00 70.75 576 SER A C 1
ATOM 4681 O O . SER A 1 576 ? 25.199 11.468 -15.742 1.00 70.75 576 SER A O 1
ATOM 4683 N N . VAL A 1 577 ? 26.084 11.656 -17.804 1.00 69.00 577 VAL A N 1
ATOM 4684 C CA . VAL A 1 577 ? 26.528 13.057 -17.663 1.00 69.00 577 VAL A CA 1
ATOM 4685 C C . VAL A 1 577 ? 25.334 13.994 -17.436 1.00 69.00 577 VAL A C 1
ATOM 4687 O O . VAL A 1 577 ? 25.332 14.794 -16.501 1.00 69.00 577 VAL A O 1
ATOM 4690 N N . ILE A 1 578 ? 24.265 13.854 -18.228 1.00 61.25 578 ILE A N 1
ATOM 4691 C CA . ILE A 1 578 ? 23.060 14.706 -18.129 1.00 61.25 578 ILE A CA 1
ATOM 4692 C C . ILE A 1 578 ? 22.321 14.509 -16.793 1.00 61.25 578 ILE A C 1
ATOM 4694 O O . ILE A 1 578 ? 21.668 15.419 -16.273 1.00 61.25 578 ILE A O 1
ATOM 4698 N N . THR A 1 579 ? 22.407 13.312 -16.213 1.00 61.41 579 THR A N 1
ATOM 4699 C CA . THR A 1 579 ? 21.645 12.947 -15.009 1.00 61.41 579 THR A CA 1
ATOM 4700 C C . THR A 1 579 ? 22.343 13.296 -13.698 1.00 61.41 579 THR A C 1
ATOM 4702 O O . THR A 1 579 ? 21.755 13.122 -12.622 1.00 61.41 579 THR A O 1
ATOM 4705 N N . GLU A 1 580 ? 23.544 13.868 -13.774 1.00 64.38 580 GLU A N 1
ATOM 4706 C CA . GLU A 1 580 ? 24.330 14.299 -12.627 1.00 64.38 580 GLU A CA 1
ATOM 4707 C C . GLU A 1 580 ? 23.656 15.422 -11.818 1.00 64.38 580 GLU A C 1
ATOM 4709 O O . GLU A 1 580 ? 22.779 16.159 -12.275 1.00 64.38 580 GLU A O 1
ATOM 4714 N N . LYS A 1 581 ? 24.015 15.536 -10.537 1.00 53.75 581 LYS A N 1
ATOM 4715 C CA . LYS A 1 581 ? 23.437 16.514 -9.605 1.00 53.75 581 LYS A CA 1
ATOM 4716 C C . LYS A 1 581 ? 24.008 17.930 -9.747 1.00 53.75 581 LYS A C 1
ATOM 4718 O O . LYS A 1 581 ? 23.471 18.817 -9.092 1.00 53.75 581 LYS A O 1
ATOM 4723 N N . ASP A 1 582 ? 25.010 18.163 -10.593 1.00 53.12 582 ASP A N 1
ATOM 4724 C CA . ASP A 1 582 ? 25.610 19.491 -10.749 1.00 53.12 582 ASP A CA 1
ATOM 4725 C C . ASP A 1 582 ? 24.644 20.470 -11.446 1.00 53.12 582 ASP A C 1
ATOM 4727 O O . ASP A 1 582 ? 24.297 20.335 -12.622 1.00 53.12 582 ASP A O 1
ATOM 4731 N N . ASN A 1 583 ? 24.170 21.460 -10.688 1.00 50.25 583 ASN A N 1
ATOM 4732 C CA . ASN A 1 583 ? 23.223 22.466 -11.165 1.00 50.25 583 ASN A CA 1
ATOM 4733 C C . ASN A 1 583 ? 23.859 23.470 -12.143 1.00 50.25 583 ASN A C 1
ATOM 4735 O O . ASN A 1 583 ? 23.134 24.029 -12.965 1.00 50.25 583 ASN A O 1
ATOM 4739 N N . ASN A 1 584 ? 25.181 23.682 -12.099 1.00 48.38 584 ASN A N 1
ATOM 4740 C CA . ASN A 1 584 ? 25.875 24.559 -13.049 1.00 48.38 584 ASN A CA 1
ATOM 4741 C C . ASN A 1 584 ? 25.989 23.901 -14.425 1.00 48.38 584 ASN A C 1
ATOM 4743 O O . ASN A 1 584 ? 25.733 24.555 -15.437 1.00 48.38 584 ASN A O 1
ATOM 4747 N N . LEU A 1 585 ? 26.289 22.599 -14.454 1.00 53.88 585 LEU A N 1
ATOM 4748 C CA . LEU A 1 585 ? 26.324 21.818 -15.690 1.00 53.88 585 LEU A CA 1
ATOM 4749 C C . LEU A 1 585 ? 24.932 21.772 -16.340 1.00 53.88 585 LEU A C 1
ATOM 4751 O O . LEU A 1 585 ? 24.795 22.047 -17.528 1.00 53.88 585 LEU A O 1
ATOM 4755 N N . LYS A 1 586 ? 23.873 21.552 -15.548 1.00 53.31 586 LYS A N 1
ATOM 4756 C CA . LYS A 1 586 ? 22.478 21.584 -16.029 1.00 53.31 586 LYS A CA 1
ATOM 4757 C C . LYS A 1 586 ? 22.068 22.914 -16.639 1.00 53.31 586 LYS A C 1
ATOM 4759 O O . LYS A 1 586 ? 21.404 22.922 -17.668 1.00 53.31 586 LYS A O 1
ATOM 4764 N N . LYS A 1 587 ? 22.447 24.028 -16.010 1.00 53.12 587 LYS A N 1
ATOM 4765 C CA . LYS A 1 587 ? 22.107 25.368 -16.499 1.00 53.12 587 LYS A CA 1
ATOM 4766 C C . LYS A 1 587 ? 22.786 25.655 -17.843 1.00 53.12 587 LYS A C 1
ATOM 4768 O O . LYS A 1 587 ? 22.160 26.210 -18.731 1.00 53.12 587 LYS A O 1
ATOM 4773 N N . GLN A 1 588 ? 24.025 25.194 -18.022 1.00 53.41 588 GLN A N 1
ATOM 4774 C CA . GLN A 1 588 ? 24.765 25.334 -19.282 1.00 53.41 588 GLN A CA 1
ATOM 4775 C C . GLN A 1 588 ? 24.295 24.372 -20.392 1.00 53.41 588 GLN A C 1
ATOM 4777 O O . GLN A 1 588 ? 24.377 24.725 -21.569 1.00 53.41 588 GLN A O 1
ATOM 4782 N N . ILE A 1 589 ? 23.806 23.181 -20.022 1.00 52.16 589 ILE A N 1
ATOM 4783 C CA . ILE A 1 589 ? 23.186 22.185 -20.917 1.00 52.16 589 ILE A CA 1
ATOM 4784 C C . ILE A 1 589 ? 21.818 22.679 -21.417 1.00 52.16 589 ILE A C 1
ATOM 4786 O O . ILE A 1 589 ? 21.542 22.571 -22.608 1.00 52.16 589 ILE A O 1
ATOM 4790 N N . ALA A 1 590 ? 20.992 23.266 -20.541 1.00 50.62 590 ALA A N 1
ATOM 4791 C CA . ALA A 1 590 ? 19.670 23.802 -20.888 1.00 50.62 590 ALA A CA 1
ATOM 4792 C C . ALA A 1 590 ? 19.738 24.949 -21.915 1.00 50.62 590 ALA A C 1
ATOM 4794 O O . ALA A 1 590 ? 18.926 25.003 -22.831 1.00 50.62 590 ALA A O 1
ATOM 4795 N N . ASP A 1 591 ? 20.767 25.800 -21.845 1.00 47.12 591 ASP A N 1
ATOM 4796 C CA . ASP A 1 591 ? 21.010 26.872 -22.826 1.00 47.12 591 ASP A CA 1
ATOM 4797 C C . ASP A 1 591 ? 21.378 26.354 -24.241 1.00 47.12 591 ASP A C 1
ATOM 4799 O O . ASP A 1 591 ? 21.584 27.145 -25.162 1.00 47.12 591 ASP A O 1
ATOM 4803 N N . ASN A 1 592 ? 21.531 25.038 -24.429 1.00 51.53 592 ASN A N 1
ATOM 4804 C CA . ASN A 1 592 ? 21.834 24.395 -25.712 1.00 51.53 592 ASN A CA 1
ATOM 4805 C C . ASN A 1 592 ? 20.995 23.121 -25.928 1.00 51.53 592 ASN A C 1
ATOM 4807 O O . ASN A 1 592 ? 21.467 22.196 -26.590 1.00 51.53 592 ASN A O 1
ATOM 4811 N N . GLU A 1 593 ? 19.775 23.060 -25.380 1.00 41.91 593 GLU A N 1
ATOM 4812 C CA . GLU A 1 593 ? 18.890 21.884 -25.457 1.00 41.91 593 GLU A CA 1
ATOM 4813 C C . GLU A 1 593 ? 18.740 21.343 -26.890 1.00 41.91 593 GLU A C 1
ATOM 4815 O O . GLU A 1 593 ? 18.917 20.145 -27.110 1.00 41.91 593 GLU A O 1
ATOM 4820 N N . ASP A 1 594 ? 18.567 22.226 -27.879 1.00 43.62 594 ASP A N 1
ATOM 4821 C CA . ASP A 1 594 ? 18.473 21.852 -29.299 1.00 43.62 594 ASP A CA 1
ATOM 4822 C C . ASP A 1 594 ? 19.765 21.207 -29.832 1.00 43.62 594 ASP A C 1
ATOM 4824 O O . ASP A 1 594 ? 19.726 20.209 -30.549 1.00 43.62 594 ASP A O 1
ATOM 4828 N N . LYS A 1 595 ? 20.939 21.693 -29.406 1.00 47.72 595 LYS A N 1
ATOM 4829 C CA . LYS A 1 595 ? 22.231 21.110 -29.810 1.00 47.72 595 LYS A CA 1
ATOM 4830 C C . LYS A 1 595 ? 22.523 19.796 -29.106 1.00 47.72 595 LYS A C 1
ATOM 4832 O O . LYS A 1 595 ? 23.247 18.983 -29.663 1.00 47.72 595 LYS A O 1
ATOM 4837 N N . LEU A 1 596 ? 22.009 19.593 -27.894 1.00 44.91 596 LEU A N 1
ATOM 4838 C CA . LEU A 1 596 ? 22.114 18.326 -27.171 1.00 44.91 596 LEU A CA 1
ATOM 4839 C C . LEU A 1 596 ? 21.187 17.265 -27.760 1.00 44.91 596 LEU A C 1
ATOM 4841 O O . LEU A 1 596 ? 21.552 16.093 -27.773 1.00 44.91 596 LEU A O 1
ATOM 4845 N N . ILE A 1 597 ? 20.020 17.662 -28.266 1.00 42.59 597 ILE A N 1
ATOM 4846 C CA . ILE A 1 597 ? 19.123 16.794 -29.035 1.00 42.59 597 ILE A CA 1
ATOM 4847 C C . ILE A 1 597 ? 19.792 16.389 -30.361 1.00 42.59 597 ILE A C 1
ATOM 4849 O O . ILE A 1 597 ? 19.805 15.197 -30.675 1.00 42.59 597 ILE A O 1
ATOM 4853 N N . ASP A 1 598 ? 20.456 17.316 -31.060 1.00 43.81 598 ASP A N 1
ATOM 4854 C CA . ASP A 1 598 ? 21.307 17.004 -32.223 1.00 43.81 598 ASP A CA 1
ATOM 4855 C C . ASP A 1 598 ? 22.478 16.072 -31.851 1.00 43.81 598 ASP A C 1
ATOM 4857 O O . ASP A 1 598 ? 22.729 15.068 -32.518 1.00 43.81 598 ASP A O 1
ATOM 4861 N N . PHE A 1 599 ? 23.134 16.324 -30.715 1.00 45.47 599 PHE A N 1
ATOM 4862 C CA . PHE A 1 599 ? 24.198 15.481 -30.150 1.00 45.47 599 PHE A CA 1
ATOM 4863 C C . PHE A 1 599 ? 23.705 14.063 -29.805 1.00 45.47 599 PHE A C 1
ATOM 4865 O O . PHE A 1 599 ? 24.427 13.083 -29.979 1.00 45.47 599 PHE A O 1
ATOM 4872 N N . CYS A 1 600 ? 22.453 13.939 -29.349 1.00 46.00 600 CYS A N 1
ATOM 4873 C CA . CYS A 1 600 ? 21.781 12.667 -29.074 1.00 46.00 600 CYS A CA 1
ATOM 4874 C C . CYS A 1 600 ? 21.372 11.914 -30.351 1.00 46.00 600 CYS A C 1
ATOM 4876 O O . CYS A 1 600 ? 21.162 10.699 -30.287 1.00 46.00 600 CYS A O 1
ATOM 4878 N N . ASN A 1 601 ? 21.231 12.610 -31.483 1.00 44.22 601 ASN A N 1
ATOM 4879 C CA . ASN A 1 601 ? 20.883 12.021 -32.776 1.00 44.22 601 ASN A CA 1
ATOM 4880 C C . ASN A 1 601 ? 22.123 11.592 -33.585 1.00 44.22 601 ASN A C 1
ATOM 4882 O O . ASN A 1 601 ? 22.013 10.695 -34.419 1.00 44.22 601 ASN A O 1
ATOM 4886 N N . LEU A 1 602 ? 23.306 12.158 -33.308 1.00 44.06 602 LEU A N 1
ATOM 4887 C CA . LEU A 1 602 ? 24.535 11.981 -34.105 1.00 44.06 602 LEU A CA 1
ATOM 4888 C C . LEU A 1 602 ? 25.773 11.634 -33.252 1.00 44.06 602 LEU A C 1
ATOM 4890 O O . LEU A 1 602 ? 26.872 12.142 -33.471 1.00 44.06 602 LEU A O 1
ATOM 4894 N N . GLY A 1 603 ? 25.609 10.744 -32.273 1.00 47.91 603 GLY A N 1
ATOM 4895 C CA . GLY A 1 603 ? 26.577 10.496 -31.193 1.00 47.91 603 GLY A CA 1
ATOM 4896 C C . GLY A 1 603 ? 27.956 9.908 -31.547 1.00 47.91 603 GLY A C 1
ATOM 4897 O O . GLY A 1 603 ? 28.638 9.450 -30.638 1.00 47.91 603 GLY A O 1
ATOM 4898 N N . TYR A 1 604 ? 28.400 9.899 -32.807 1.00 41.19 604 TYR A N 1
ATOM 4899 C CA . TYR A 1 604 ? 29.774 9.486 -33.143 1.00 41.19 604 TYR A CA 1
ATOM 4900 C C . TYR A 1 604 ? 30.341 10.168 -34.402 1.00 41.19 604 TYR A C 1
ATOM 4902 O O . TYR A 1 604 ? 31.450 10.705 -34.378 1.00 41.19 604 TYR A O 1
ATOM 4910 N N . GLU A 1 605 ? 29.573 10.232 -35.494 1.00 38.12 605 GLU A N 1
ATOM 4911 C CA . GLU A 1 605 ? 30.072 10.763 -36.775 1.00 38.12 605 GLU A CA 1
ATOM 4912 C C . GLU A 1 605 ? 30.143 12.296 -36.856 1.00 38.12 605 GLU A C 1
ATOM 4914 O O . GLU A 1 605 ? 30.961 12.821 -37.610 1.00 38.12 605 GLU A O 1
ATOM 4919 N N . GLU A 1 606 ? 29.331 13.040 -36.098 1.00 36.66 606 GLU A N 1
ATOM 4920 C CA . GLU A 1 606 ? 29.428 14.509 -36.080 1.00 36.66 606 GLU A CA 1
ATOM 4921 C C . GLU A 1 606 ? 30.467 15.031 -35.087 1.00 36.66 606 GLU A C 1
ATOM 4923 O O . GLU A 1 606 ? 31.114 16.047 -35.348 1.00 36.66 606 GLU A O 1
ATOM 4928 N N . LEU A 1 607 ? 30.671 14.327 -33.972 1.00 37.34 607 LEU A N 1
ATOM 4929 C CA . LEU A 1 607 ? 31.652 14.685 -32.942 1.00 37.34 607 LEU A CA 1
ATOM 4930 C C . LEU A 1 607 ? 33.093 14.647 -33.457 1.00 37.34 607 LEU A C 1
ATOM 4932 O O . LEU A 1 607 ? 33.925 15.447 -33.041 1.00 37.34 607 LEU A O 1
ATOM 4936 N N . THR A 1 608 ? 33.368 13.750 -34.399 1.00 37.09 608 THR A N 1
ATOM 4937 C CA . THR A 1 608 ? 34.669 13.626 -35.066 1.00 37.09 608 THR A CA 1
ATOM 4938 C C . THR A 1 608 ? 34.836 14.597 -36.243 1.00 37.09 608 THR A C 1
ATOM 4940 O O . THR A 1 608 ? 35.965 14.850 -36.660 1.00 37.09 608 THR A O 1
ATOM 4943 N N . LYS A 1 609 ? 33.745 15.189 -36.762 1.00 37.94 609 LYS A N 1
ATOM 4944 C CA . LYS A 1 609 ? 33.752 16.105 -37.924 1.00 37.94 609 LYS A CA 1
ATOM 4945 C C . LYS A 1 609 ? 33.575 17.592 -37.569 1.00 37.94 609 LYS A C 1
ATOM 4947 O O . LYS A 1 609 ? 33.916 18.446 -38.388 1.00 37.94 609 LYS A O 1
ATOM 4952 N N . ARG A 1 610 ? 33.071 17.946 -36.378 1.00 37.97 610 ARG A N 1
ATOM 4953 C CA . ARG A 1 610 ? 32.936 19.348 -35.923 1.00 37.97 610 ARG A CA 1
ATOM 4954 C C . ARG A 1 610 ? 34.212 19.873 -35.254 1.00 37.97 610 ARG A C 1
ATOM 4956 O O . ARG A 1 610 ? 34.832 19.201 -34.438 1.00 37.97 610 ARG A O 1
ATOM 4963 N N . LYS A 1 611 ? 34.555 21.142 -35.516 1.00 39.91 611 LYS A N 1
ATOM 4964 C CA . LYS A 1 611 ? 35.502 21.898 -34.675 1.00 39.91 611 LYS A CA 1
ATOM 4965 C C . LYS A 1 611 ? 34.834 22.213 -33.335 1.00 39.91 611 LYS A C 1
ATOM 4967 O O . LYS A 1 611 ? 33.964 23.078 -33.269 1.00 39.91 611 LYS A O 1
ATOM 4972 N N . LEU A 1 612 ? 35.252 21.501 -32.296 1.00 41.47 612 LEU A N 1
ATOM 4973 C CA . LEU A 1 612 ? 34.773 21.648 -30.923 1.00 41.47 612 LEU A CA 1
ATOM 4974 C C . LEU A 1 612 ? 35.144 23.027 -30.348 1.00 41.47 612 LEU A C 1
ATOM 4976 O O . LEU A 1 612 ? 36.272 23.504 -30.502 1.00 41.47 612 LEU A O 1
ATOM 4980 N N . GLY A 1 613 ? 34.189 23.682 -29.689 1.00 50.41 613 GLY A N 1
ATOM 4981 C CA . GLY A 1 613 ? 34.393 24.947 -28.985 1.00 50.41 613 GLY A CA 1
ATOM 4982 C C . GLY A 1 613 ? 34.874 24.752 -27.542 1.00 50.41 613 GLY A C 1
ATOM 4983 O O . GLY A 1 613 ? 34.820 23.663 -26.979 1.00 50.41 613 GLY A O 1
ATOM 4984 N N . LYS A 1 614 ? 35.277 25.842 -26.869 1.00 45.88 614 LYS A N 1
ATOM 4985 C CA . LYS A 1 614 ? 35.736 25.813 -25.458 1.00 45.88 614 LYS A CA 1
ATOM 4986 C C . LYS A 1 614 ? 34.736 25.184 -24.467 1.00 45.88 614 LYS A C 1
ATOM 4988 O O . LYS A 1 614 ? 35.166 24.714 -23.421 1.00 45.88 614 LYS A O 1
ATOM 4993 N N . LYS A 1 615 ? 33.429 25.199 -24.765 1.00 47.34 615 LYS A N 1
ATOM 4994 C CA . LYS A 1 615 ? 32.380 24.584 -23.928 1.00 47.34 615 LYS A CA 1
ATOM 4995 C C . LYS A 1 615 ? 32.273 23.065 -24.132 1.00 47.34 615 LYS A C 1
ATOM 4997 O O . LYS A 1 615 ? 32.005 22.356 -23.168 1.00 47.34 615 LYS A O 1
ATOM 5002 N N . ASP A 1 616 ? 32.571 22.569 -25.333 1.00 52.78 616 ASP A N 1
ATOM 5003 C CA . ASP A 1 616 ? 32.546 21.135 -25.647 1.00 52.78 616 ASP A CA 1
ATOM 5004 C C . ASP A 1 616 ? 33.694 20.387 -24.945 1.00 52.78 616 ASP A C 1
ATOM 5006 O O . ASP A 1 616 ? 33.523 19.251 -24.514 1.00 52.78 616 ASP A O 1
ATOM 5010 N N . ASN A 1 617 ? 34.824 21.065 -24.699 1.00 58.00 617 ASN A N 1
ATOM 5011 C CA . ASN A 1 617 ? 35.942 20.524 -23.913 1.00 58.00 617 ASN A CA 1
ATOM 5012 C C . ASN A 1 617 ? 35.561 20.134 -22.475 1.00 58.00 617 ASN A C 1
ATOM 5014 O O . ASN A 1 617 ? 36.185 19.243 -21.904 1.00 58.00 617 ASN A O 1
ATOM 5018 N N . LEU A 1 618 ? 34.564 20.787 -21.865 1.00 57.53 618 LEU A N 1
ATOM 5019 C CA . LEU A 1 618 ? 34.131 20.451 -20.504 1.00 57.53 618 LEU A CA 1
ATOM 5020 C C . LEU A 1 618 ? 33.261 19.184 -20.489 1.00 57.53 618 LEU A C 1
ATOM 5022 O O . LEU A 1 618 ? 33.421 18.343 -19.609 1.00 57.53 618 LEU A O 1
ATOM 5026 N N . ILE A 1 619 ? 32.380 19.036 -21.487 1.00 60.00 619 ILE A N 1
ATOM 5027 C CA . ILE A 1 619 ? 31.547 17.838 -21.681 1.00 60.00 619 ILE A CA 1
ATOM 5028 C C . ILE A 1 619 ? 32.436 16.637 -22.006 1.00 60.00 619 ILE A C 1
ATOM 5030 O O . ILE A 1 619 ? 32.252 15.577 -21.418 1.00 60.00 619 ILE A O 1
ATOM 5034 N N . LEU A 1 620 ? 33.432 16.817 -22.880 1.00 62.91 620 LEU A N 1
ATOM 5035 C CA . LEU A 1 620 ? 34.411 15.780 -23.213 1.00 62.91 620 LEU A CA 1
ATOM 5036 C C . LEU A 1 620 ? 35.212 15.333 -21.990 1.00 62.91 620 LEU A C 1
ATOM 5038 O O . LEU A 1 620 ? 35.338 14.139 -21.758 1.00 62.91 620 LEU A O 1
ATOM 5042 N N . LYS A 1 621 ? 35.666 16.271 -21.154 1.00 65.44 621 LYS A N 1
ATOM 5043 C CA . LYS A 1 621 ? 36.379 15.943 -19.913 1.00 65.44 621 LYS A CA 1
ATOM 5044 C C . LYS A 1 621 ? 35.515 15.147 -18.926 1.00 65.44 621 LYS A C 1
ATOM 5046 O O . LYS A 1 621 ? 36.010 14.242 -18.258 1.00 65.44 621 LYS A O 1
ATOM 5051 N N . GLU A 1 622 ? 34.227 15.472 -18.816 1.00 66.31 622 GLU A N 1
ATOM 5052 C CA . GLU A 1 622 ? 33.312 14.701 -17.965 1.00 66.31 622 GLU A CA 1
ATOM 5053 C C . GLU A 1 622 ? 32.996 13.330 -18.581 1.00 66.31 622 GLU A C 1
ATOM 5055 O O . GLU A 1 622 ? 32.872 12.344 -17.858 1.00 66.31 622 GLU A O 1
ATOM 5060 N N . PHE A 1 623 ? 32.927 13.244 -19.910 1.00 68.69 623 PHE A N 1
ATOM 5061 C CA . PHE A 1 623 ? 32.766 11.988 -20.638 1.00 68.69 623 PHE A CA 1
ATOM 5062 C C . PHE A 1 623 ? 33.965 11.051 -20.430 1.00 68.69 623 PHE A C 1
ATOM 5064 O O . PHE A 1 623 ? 33.765 9.890 -20.083 1.00 68.69 623 PHE A O 1
ATOM 5071 N N . GLU A 1 624 ? 35.195 11.563 -20.549 1.00 67.94 624 GLU A N 1
ATOM 5072 C CA . GLU A 1 624 ? 36.439 10.840 -20.236 1.00 67.94 624 GLU A CA 1
ATOM 5073 C C . GLU A 1 624 ? 36.415 10.306 -18.801 1.00 67.94 624 GLU A C 1
ATOM 5075 O O . GLU A 1 624 ? 36.583 9.110 -18.570 1.00 67.94 624 GLU A O 1
ATOM 5080 N N . LYS A 1 625 ? 36.058 11.160 -17.837 1.00 70.31 625 LYS A N 1
ATOM 5081 C CA . LYS A 1 625 ? 35.890 10.748 -16.440 1.00 70.31 625 LYS A CA 1
ATOM 5082 C C . LYS A 1 625 ? 34.830 9.650 -16.268 1.00 70.31 625 LYS A C 1
ATOM 5084 O O . LYS A 1 625 ? 34.996 8.759 -15.438 1.00 70.31 625 LYS A O 1
ATOM 5089 N N . ARG A 1 626 ? 33.731 9.674 -17.035 1.00 71.38 626 ARG A N 1
ATOM 5090 C CA . ARG A 1 626 ? 32.695 8.622 -16.968 1.00 71.38 626 ARG A CA 1
ATOM 5091 C C . ARG A 1 626 ? 33.148 7.303 -17.562 1.00 71.38 626 ARG A C 1
ATOM 5093 O O . ARG A 1 626 ? 32.717 6.262 -17.067 1.00 71.38 626 ARG A O 1
ATOM 5100 N N . ILE A 1 627 ? 33.988 7.347 -18.589 1.00 73.06 627 ILE A N 1
ATOM 5101 C CA . ILE A 1 627 ? 34.644 6.159 -19.130 1.00 73.06 627 ILE A CA 1
ATOM 5102 C C . ILE A 1 627 ? 35.554 5.547 -18.060 1.00 73.06 627 ILE A C 1
ATOM 5104 O O . ILE A 1 627 ? 35.461 4.344 -17.824 1.00 73.06 627 ILE A O 1
ATOM 5108 N N . ASP A 1 628 ? 36.342 6.361 -17.352 1.00 71.38 628 ASP A N 1
ATOM 5109 C CA . ASP A 1 628 ? 37.238 5.884 -16.287 1.00 71.38 628 ASP A CA 1
ATOM 5110 C C . ASP A 1 628 ? 36.480 5.249 -15.103 1.00 71.38 628 ASP A C 1
ATOM 5112 O O . ASP A 1 628 ? 36.961 4.314 -14.463 1.00 71.38 628 ASP A O 1
ATOM 5116 N N . GLU A 1 629 ? 35.266 5.725 -14.816 1.00 74.56 629 GLU A N 1
ATOM 5117 C CA . GLU A 1 629 ? 34.391 5.194 -13.760 1.00 74.56 629 GLU A CA 1
ATOM 5118 C C . GLU A 1 629 ? 33.529 3.992 -14.212 1.00 74.56 629 GLU A C 1
ATOM 5120 O O . GLU A 1 629 ? 32.821 3.386 -13.395 1.00 74.56 629 GLU A O 1
ATOM 5125 N N . LEU A 1 630 ? 33.550 3.637 -15.503 1.00 76.06 630 LEU A N 1
ATOM 5126 C CA . LEU A 1 630 ? 32.669 2.626 -16.084 1.00 76.06 630 LEU A CA 1
ATOM 5127 C C . LEU A 1 630 ? 32.991 1.223 -15.559 1.00 76.06 630 LEU A C 1
ATOM 5129 O O . LEU A 1 630 ? 34.081 0.688 -15.740 1.00 76.06 630 LEU A O 1
ATOM 5133 N N . SER A 1 631 ? 31.993 0.567 -14.968 1.00 75.44 631 SER A N 1
ATOM 5134 C CA . SER A 1 631 ? 32.125 -0.815 -14.493 1.00 75.44 631 SER A CA 1
ATOM 5135 C C . SER A 1 631 ? 31.229 -1.778 -15.275 1.00 75.44 631 SER A C 1
ATOM 5137 O O . SER A 1 631 ? 30.005 -1.620 -15.298 1.00 75.44 631 SER A O 1
ATOM 5139 N N . VAL A 1 632 ? 31.820 -2.821 -15.866 1.00 76.38 632 VAL A N 1
ATOM 5140 C CA . VAL A 1 632 ? 31.093 -3.865 -16.612 1.00 76.38 632 VAL A CA 1
ATOM 5141 C C . VAL A 1 632 ? 30.929 -5.126 -15.761 1.00 76.38 632 VAL A C 1
ATOM 5143 O O . VAL A 1 632 ? 31.900 -5.719 -15.286 1.00 76.38 632 VAL A O 1
ATOM 5146 N N . PHE A 1 633 ? 29.685 -5.576 -15.595 1.00 71.94 633 PHE A N 1
ATOM 5147 C CA . PHE A 1 633 ? 29.338 -6.778 -14.841 1.00 71.94 633 PHE A CA 1
ATOM 5148 C C . PHE A 1 633 ? 28.659 -7.806 -15.742 1.00 71.94 633 PHE A C 1
ATOM 5150 O O . PHE A 1 633 ? 27.522 -7.625 -16.172 1.00 71.94 633 PHE A O 1
ATOM 5157 N N . VAL A 1 634 ? 29.331 -8.935 -15.956 1.00 69.62 634 VAL A N 1
ATOM 5158 C CA . VAL A 1 634 ? 28.737 -10.110 -16.599 1.00 69.62 634 VAL A CA 1
ATOM 5159 C C . VAL A 1 634 ? 28.070 -10.968 -15.524 1.00 69.62 634 VAL A C 1
ATOM 5161 O O . VAL A 1 634 ? 28.746 -11.553 -14.677 1.00 69.62 634 VAL A O 1
ATOM 5164 N N . ILE A 1 635 ? 26.740 -11.031 -15.540 1.00 65.94 635 ILE A N 1
ATOM 5165 C CA . ILE A 1 635 ? 25.929 -11.711 -14.512 1.00 65.94 635 ILE A CA 1
ATOM 5166 C C . ILE A 1 635 ? 25.748 -13.209 -14.833 1.00 65.94 635 ILE A C 1
ATOM 5168 O O . ILE A 1 635 ? 25.360 -13.995 -13.974 1.00 65.94 635 ILE A O 1
ATOM 5172 N N . ASN A 1 636 ? 26.121 -13.640 -16.043 1.00 59.28 636 ASN A N 1
ATOM 5173 C CA . ASN A 1 636 ? 25.867 -14.988 -16.562 1.00 59.28 636 ASN A CA 1
ATOM 5174 C C . ASN A 1 636 ? 27.105 -15.901 -16.731 1.00 59.28 636 ASN A C 1
ATOM 5176 O O . ASN A 1 636 ? 27.092 -16.801 -17.569 1.00 59.28 636 ASN A O 1
ATOM 5180 N N . ALA A 1 637 ? 28.168 -15.737 -15.940 1.00 43.50 637 ALA A N 1
ATOM 5181 C CA . ALA A 1 637 ? 29.389 -16.538 -16.101 1.00 43.50 637 ALA A CA 1
ATOM 5182 C C . ALA A 1 637 ? 29.491 -17.727 -15.111 1.00 43.50 637 ALA A C 1
ATOM 5184 O O . ALA A 1 637 ? 29.902 -17.546 -13.973 1.00 43.50 637 ALA A O 1
ATOM 5185 N N . THR A 1 638 ? 29.111 -18.926 -15.591 1.00 44.19 638 THR A N 1
ATOM 5186 C CA . THR A 1 638 ? 29.517 -20.313 -15.211 1.00 44.19 638 THR A CA 1
ATOM 5187 C C . THR A 1 638 ? 29.613 -20.758 -13.725 1.00 44.19 638 THR A C 1
ATOM 5189 O O . THR A 1 638 ? 29.669 -19.990 -12.772 1.00 44.19 638 THR A O 1
ATOM 5192 N N . LYS A 1 639 ? 29.627 -22.091 -13.510 1.00 40.00 639 LYS A N 1
ATOM 5193 C CA . LYS A 1 639 ? 29.582 -22.812 -12.209 1.00 40.00 639 LYS A CA 1
ATOM 5194 C C . LYS A 1 639 ? 30.615 -22.385 -11.137 1.00 40.00 639 LYS A C 1
ATOM 5196 O O . LYS A 1 639 ? 30.510 -22.869 -10.014 1.00 40.00 639 LYS A O 1
ATOM 5201 N N . LYS A 1 640 ? 31.594 -21.523 -11.441 1.00 37.19 640 LYS A N 1
ATOM 5202 C CA . LYS A 1 640 ? 32.707 -21.157 -10.540 1.00 37.19 640 LYS A CA 1
ATOM 5203 C C . LYS A 1 640 ? 32.698 -19.721 -9.999 1.00 37.19 640 LYS A C 1
ATOM 5205 O O . LYS A 1 640 ? 33.611 -19.366 -9.264 1.00 37.19 640 LYS A O 1
ATOM 5210 N N . GLY A 1 641 ? 31.673 -18.912 -10.253 1.00 39.81 641 GLY A N 1
ATOM 5211 C CA . GLY A 1 641 ? 31.609 -17.603 -9.600 1.00 39.81 641 GLY A CA 1
ATOM 5212 C C . GLY A 1 641 ? 30.341 -16.833 -9.905 1.00 39.81 641 GLY A C 1
ATOM 5213 O O . GLY A 1 641 ? 30.309 -16.036 -10.835 1.00 39.81 641 GLY A O 1
ATOM 5214 N N . ARG A 1 642 ? 29.308 -17.001 -9.071 1.00 44.31 642 ARG A N 1
ATOM 5215 C CA . ARG A 1 642 ? 28.203 -16.034 -9.016 1.00 44.31 642 ARG A CA 1
ATOM 5216 C C . ARG A 1 642 ? 28.789 -14.667 -8.648 1.00 44.31 642 ARG A C 1
ATOM 5218 O O . ARG A 1 642 ? 29.056 -14.416 -7.474 1.00 44.31 642 ARG A O 1
ATOM 5225 N N . ARG A 1 643 ? 28.984 -13.767 -9.615 1.00 47.22 643 ARG A N 1
ATOM 5226 C CA . ARG A 1 643 ? 29.156 -12.345 -9.290 1.00 47.22 643 ARG A CA 1
ATOM 5227 C C . ARG A 1 643 ? 27.796 -11.831 -8.821 1.00 47.22 643 ARG A C 1
ATOM 5229 O O . ARG A 1 643 ? 26.823 -11.886 -9.568 1.00 47.22 643 ARG A O 1
ATOM 5236 N N . ARG A 1 644 ? 27.711 -11.406 -7.556 1.00 55.75 644 ARG A N 1
ATOM 5237 C CA . ARG A 1 644 ? 26.496 -10.791 -7.000 1.00 55.75 644 ARG A CA 1
ATOM 5238 C C . ARG A 1 644 ? 26.164 -9.540 -7.807 1.00 55.75 644 ARG A C 1
ATOM 5240 O O . ARG A 1 644 ? 27.060 -8.760 -8.128 1.00 55.75 644 ARG A O 1
ATOM 5247 N N . VAL A 1 645 ? 24.881 -9.343 -8.100 1.00 56.31 645 VAL A N 1
ATOM 5248 C CA . VAL A 1 645 ? 24.394 -8.089 -8.680 1.00 56.31 645 VAL A CA 1
ATOM 5249 C C . VAL A 1 645 ? 24.779 -6.953 -7.724 1.00 56.31 645 VAL A C 1
ATOM 5251 O O . VAL A 1 645 ? 24.498 -7.053 -6.525 1.00 56.31 645 VAL A O 1
ATOM 5254 N N . PRO A 1 646 ? 25.437 -5.886 -8.201 1.00 54.03 646 PRO A N 1
ATOM 5255 C CA . PRO A 1 646 ? 25.779 -4.754 -7.352 1.00 54.03 646 PRO A CA 1
ATOM 5256 C C . PRO A 1 646 ? 24.527 -4.139 -6.706 1.00 54.03 646 PRO A C 1
ATOM 5258 O O . PRO A 1 646 ? 23.535 -3.895 -7.394 1.00 54.03 646 PRO A O 1
ATOM 5261 N N . LYS A 1 647 ? 24.563 -3.847 -5.395 1.00 52.31 647 LYS A N 1
ATOM 5262 C CA . LYS A 1 647 ? 23.440 -3.194 -4.692 1.00 52.31 647 LYS A CA 1
ATOM 5263 C C . LYS A 1 647 ? 23.089 -1.854 -5.358 1.00 52.31 647 LYS A C 1
ATOM 5265 O O . LYS A 1 647 ? 23.984 -1.092 -5.738 1.00 52.31 647 LYS A O 1
ATOM 5270 N N . ALA A 1 648 ? 21.794 -1.550 -5.467 1.00 46.81 648 ALA A N 1
ATOM 5271 C CA . ALA A 1 648 ? 21.300 -0.278 -5.995 1.00 46.81 648 ALA A CA 1
ATOM 5272 C C . ALA A 1 648 ? 21.941 0.924 -5.266 1.00 46.81 648 ALA A C 1
ATOM 5274 O O . ALA A 1 648 ? 22.052 0.916 -4.044 1.00 46.81 648 ALA A O 1
ATOM 5275 N N . GLY A 1 649 ? 22.355 1.955 -6.015 1.00 47.44 649 GLY A N 1
ATOM 5276 C CA . GLY A 1 649 ? 22.858 3.221 -5.455 1.00 47.44 649 GLY A CA 1
ATOM 5277 C C . GLY A 1 649 ? 24.371 3.329 -5.217 1.00 47.44 649 GLY A C 1
ATOM 5278 O O . GLY A 1 649 ? 24.812 4.329 -4.668 1.00 47.44 649 GLY A O 1
ATOM 5279 N N . THR A 1 650 ? 25.186 2.356 -5.640 1.00 43.69 650 THR A N 1
ATOM 5280 C CA . THR A 1 650 ? 26.648 2.357 -5.397 1.00 43.69 650 THR A CA 1
ATOM 5281 C C . THR A 1 650 ? 27.495 3.011 -6.517 1.00 43.69 650 THR A C 1
ATOM 5283 O O . THR A 1 650 ? 28.635 2.614 -6.733 1.00 43.69 650 THR A O 1
ATOM 5286 N N . GLY A 1 651 ? 26.960 4.021 -7.214 1.00 50.84 651 GLY A N 1
ATOM 5287 C CA . GLY A 1 651 ? 27.678 4.841 -8.213 1.00 50.84 651 GLY A CA 1
ATOM 5288 C C . GLY A 1 651 ? 26.977 4.915 -9.586 1.00 50.84 651 GLY A C 1
ATOM 5289 O O . GLY A 1 651 ? 26.300 3.950 -9.958 1.00 50.84 651 GLY A O 1
ATOM 5290 N N . PRO A 1 652 ? 27.080 6.041 -10.322 1.00 55.50 652 PRO A N 1
ATOM 5291 C CA . PRO A 1 652 ? 26.660 6.131 -11.726 1.00 55.50 652 PRO A CA 1
ATOM 5292 C C . PRO A 1 652 ? 27.645 5.331 -12.608 1.00 55.50 652 PRO A C 1
ATOM 5294 O O . PRO A 1 652 ? 28.790 5.169 -12.219 1.00 55.50 652 PRO A O 1
ATOM 5297 N N . ASN A 1 653 ? 27.230 4.830 -13.779 1.00 69.75 653 ASN A N 1
ATOM 5298 C CA . ASN A 1 653 ? 28.085 4.152 -14.789 1.00 69.75 653 ASN A CA 1
ATOM 5299 C C . ASN A 1 653 ? 28.335 2.640 -14.592 1.00 69.75 653 ASN A C 1
ATOM 5301 O O . ASN A 1 653 ? 29.453 2.180 -14.360 1.00 69.75 653 ASN A O 1
ATOM 5305 N N . ARG A 1 654 ? 27.281 1.824 -14.747 1.00 75.56 654 ARG A N 1
ATOM 5306 C CA . ARG A 1 654 ? 27.388 0.356 -14.770 1.00 75.56 654 ARG A CA 1
ATOM 5307 C C . ARG A 1 654 ? 26.714 -0.255 -15.982 1.00 75.56 654 ARG A C 1
ATOM 5309 O O . ARG A 1 654 ? 25.533 -0.002 -16.206 1.00 75.56 654 ARG A O 1
ATOM 5316 N N . ILE A 1 655 ? 27.431 -1.137 -16.669 1.00 77.06 655 ILE A N 1
ATOM 5317 C CA . ILE A 1 655 ? 26.886 -1.971 -17.741 1.00 77.06 655 ILE A CA 1
ATOM 5318 C C . ILE A 1 655 ? 26.686 -3.377 -17.188 1.00 77.06 655 ILE A C 1
ATOM 5320 O O . ILE A 1 655 ? 27.623 -4.003 -16.693 1.00 77.06 655 ILE A O 1
ATOM 5324 N N . LEU A 1 656 ? 25.450 -3.867 -17.251 1.00 76.69 656 LEU A N 1
ATOM 5325 C CA . LEU A 1 656 ? 25.103 -5.225 -16.854 1.00 76.69 656 LEU A CA 1
ATOM 5326 C C . LEU A 1 656 ? 24.874 -6.063 -18.111 1.00 76.69 656 LEU A C 1
ATOM 5328 O O . LEU A 1 656 ? 24.016 -5.727 -18.921 1.00 76.69 656 LEU A O 1
ATOM 5332 N N . ILE A 1 657 ? 25.617 -7.158 -18.251 1.00 75.69 657 ILE A N 1
ATOM 5333 C CA . ILE A 1 657 ? 25.518 -8.080 -19.386 1.00 75.69 657 ILE A CA 1
ATOM 5334 C C . ILE A 1 657 ? 25.038 -9.437 -18.874 1.00 75.69 657 ILE A C 1
ATOM 5336 O O . ILE A 1 657 ? 25.627 -10.029 -17.965 1.00 75.69 657 ILE A O 1
ATOM 5340 N N . GLY A 1 658 ? 23.959 -9.953 -19.452 1.00 70.44 658 GLY A N 1
ATOM 5341 C CA . GLY A 1 658 ? 23.369 -11.224 -19.045 1.00 70.44 658 GLY A CA 1
ATOM 5342 C C . GLY A 1 658 ? 22.134 -11.590 -19.862 1.00 70.44 658 GLY A C 1
ATOM 5343 O O . GLY A 1 658 ? 21.623 -10.784 -20.625 1.00 70.44 658 GLY A O 1
ATOM 5344 N N . SER A 1 659 ? 21.672 -12.827 -19.687 1.00 65.31 659 SER A N 1
ATOM 5345 C CA . SER A 1 659 ? 20.431 -13.362 -20.260 1.00 65.31 659 SER A CA 1
ATOM 5346 C C . SER A 1 659 ? 19.433 -13.683 -19.139 1.00 65.31 659 SER A C 1
ATOM 5348 O O . SER A 1 659 ? 19.012 -12.790 -18.412 1.00 65.31 659 SER A O 1
ATOM 5350 N N . LYS A 1 660 ? 19.132 -14.960 -18.883 1.00 58.22 660 LYS A N 1
ATOM 5351 C CA . LYS A 1 660 ? 18.053 -15.415 -17.994 1.00 58.22 660 LYS A CA 1
ATOM 5352 C C . LYS A 1 660 ? 18.080 -14.848 -16.564 1.00 58.22 660 LYS A C 1
ATOM 5354 O O . LYS A 1 660 ? 17.016 -14.686 -15.976 1.00 58.22 660 LYS A O 1
ATOM 5359 N N . LEU A 1 661 ? 19.256 -14.562 -15.991 1.00 59.44 661 LEU A N 1
ATOM 5360 C CA . LEU A 1 661 ? 19.352 -13.956 -14.654 1.00 59.44 661 LEU A CA 1
ATOM 5361 C C . LEU A 1 661 ? 18.982 -12.464 -14.647 1.00 59.44 661 LEU A C 1
ATOM 5363 O O . LEU A 1 661 ? 18.426 -12.007 -13.658 1.00 59.44 661 LEU A O 1
ATOM 5367 N N . LEU A 1 662 ? 19.236 -11.724 -15.733 1.00 61.28 662 LEU A N 1
ATOM 5368 C CA . LEU A 1 662 ? 18.761 -10.343 -15.905 1.00 61.28 662 LEU A CA 1
ATOM 5369 C C . LEU A 1 662 ? 17.280 -10.284 -16.312 1.00 61.28 662 LEU A C 1
ATOM 5371 O O . LEU A 1 662 ? 16.590 -9.312 -15.997 1.00 61.28 662 LEU A O 1
ATOM 5375 N N . ASP A 1 663 ? 16.774 -11.343 -16.948 1.00 55.94 663 ASP A N 1
ATOM 5376 C CA . ASP A 1 663 ? 15.393 -11.416 -17.427 1.00 55.94 663 ASP A CA 1
ATOM 5377 C C . ASP A 1 663 ? 14.353 -11.404 -16.292 1.00 55.94 663 ASP A C 1
ATOM 5379 O O . ASP A 1 663 ? 13.285 -10.808 -16.444 1.00 55.94 663 ASP A O 1
ATOM 5383 N N . ARG A 1 664 ? 14.632 -12.029 -15.134 1.00 54.91 664 ARG A N 1
ATOM 5384 C CA . ARG A 1 664 ? 13.667 -12.173 -14.022 1.00 54.91 664 ARG A CA 1
ATOM 5385 C C . ARG A 1 664 ? 14.291 -11.935 -12.642 1.00 54.91 664 ARG A C 1
ATOM 5387 O O . ARG A 1 664 ? 15.300 -12.534 -12.296 1.00 54.91 664 ARG A O 1
ATOM 5394 N N . GLY A 1 665 ? 13.616 -11.136 -11.810 1.00 49.25 665 GLY A N 1
ATOM 5395 C CA . GLY A 1 665 ? 13.846 -11.100 -10.360 1.00 49.25 665 GLY A CA 1
ATOM 5396 C C . GLY A 1 665 ? 14.984 -10.209 -9.853 1.00 49.25 665 GLY A C 1
ATOM 5397 O O . GLY A 1 665 ? 15.392 -10.375 -8.709 1.00 49.25 665 GLY A O 1
ATOM 5398 N N . ILE A 1 666 ? 15.478 -9.259 -10.655 1.00 52.59 666 ILE A N 1
ATOM 5399 C CA . ILE A 1 666 ? 16.417 -8.228 -10.191 1.00 52.59 666 ILE A CA 1
ATOM 5400 C C . ILE A 1 666 ? 15.753 -6.853 -10.315 1.00 52.59 666 ILE A C 1
ATOM 5402 O O . ILE A 1 666 ? 15.438 -6.394 -11.416 1.00 52.59 666 ILE A O 1
ATOM 5406 N N . SER A 1 667 ? 15.559 -6.176 -9.180 1.00 52.12 667 SER A N 1
ATOM 5407 C CA . SER A 1 667 ? 15.144 -4.770 -9.158 1.00 52.12 667 SER A CA 1
ATOM 5408 C C . SER A 1 667 ? 16.352 -3.876 -9.398 1.00 52.12 667 SER A C 1
ATOM 5410 O O . SER A 1 667 ? 17.195 -3.680 -8.522 1.00 52.12 667 SER A O 1
ATOM 5412 N N . LEU A 1 668 ? 16.431 -3.336 -10.605 1.00 57.28 668 LEU A N 1
ATOM 5413 C CA . LEU A 1 668 ? 17.489 -2.439 -11.028 1.00 57.28 668 LEU A CA 1
ATOM 5414 C C . LEU A 1 668 ? 16.990 -0.996 -10.940 1.00 57.28 668 LEU A C 1
ATOM 5416 O O . LEU A 1 668 ? 15.941 -0.667 -11.483 1.00 57.28 668 LEU A O 1
ATOM 5420 N N . ASN A 1 669 ? 17.751 -0.117 -10.287 1.00 52.72 669 ASN A N 1
ATOM 5421 C CA . ASN A 1 669 ? 17.456 1.323 -10.236 1.00 52.72 669 ASN A CA 1
ATOM 5422 C C . ASN A 1 669 ? 17.942 2.033 -11.524 1.00 52.72 669 ASN A C 1
ATOM 5424 O O . ASN A 1 669 ? 18.529 3.109 -11.477 1.00 52.72 669 ASN A O 1
ATOM 5428 N N . LEU A 1 670 ? 17.782 1.354 -12.660 1.00 55.22 670 LEU A N 1
ATOM 5429 C CA . LEU A 1 670 ? 18.495 1.552 -13.926 1.00 55.22 670 LEU A CA 1
ATOM 5430 C C . LEU A 1 670 ? 17.494 1.901 -15.050 1.00 55.22 670 LEU A C 1
ATOM 5432 O O . LEU A 1 670 ? 16.303 1.636 -14.905 1.00 55.22 670 LEU A O 1
ATOM 5436 N N . THR A 1 671 ? 17.842 2.455 -16.212 1.00 54.72 671 THR A N 1
ATOM 5437 C CA . THR A 1 671 ? 19.087 2.920 -16.856 1.00 54.72 671 THR A CA 1
ATOM 5438 C C . THR A 1 671 ? 18.624 3.762 -18.052 1.00 54.72 671 THR A C 1
ATOM 5440 O O . THR A 1 671 ? 17.523 3.547 -18.556 1.00 54.72 671 THR A O 1
ATOM 5443 N N . SER A 1 672 ? 19.441 4.693 -18.536 1.00 57.94 672 SER A N 1
ATOM 5444 C CA . SER A 1 672 ? 19.179 5.433 -19.777 1.00 57.94 672 SER A CA 1
ATOM 5445 C C . SER A 1 672 ? 19.203 4.544 -21.026 1.00 57.94 672 SER A C 1
ATOM 5447 O O . SER A 1 672 ? 18.635 4.931 -22.029 1.00 57.94 672 SER A O 1
ATOM 5449 N N . VAL A 1 673 ? 19.819 3.355 -21.025 1.00 59.03 673 VAL A N 1
ATOM 5450 C CA . VAL A 1 673 ? 19.916 2.539 -22.249 1.00 59.03 673 VAL A CA 1
ATOM 5451 C C . VAL A 1 673 ? 19.660 1.058 -21.998 1.00 59.03 673 VAL A C 1
ATOM 5453 O O . VAL A 1 673 ? 20.098 0.510 -20.983 1.00 59.03 673 VAL A O 1
ATOM 5456 N N . TYR A 1 674 ? 18.952 0.421 -22.934 1.00 66.00 674 TYR A N 1
ATOM 5457 C CA . TYR A 1 674 ? 18.681 -1.015 -22.970 1.00 66.00 674 TYR A CA 1
ATOM 5458 C C . TYR A 1 674 ? 19.035 -1.566 -24.350 1.00 66.00 674 TYR A C 1
ATOM 5460 O O . TYR A 1 674 ? 18.719 -0.933 -25.351 1.00 66.00 674 TYR A O 1
ATOM 5468 N N . VAL A 1 675 ? 19.655 -2.745 -24.392 1.00 65.81 675 VAL A N 1
ATOM 5469 C CA . VAL A 1 675 ? 19.919 -3.501 -25.623 1.00 65.81 675 VAL A CA 1
ATOM 5470 C C . VAL A 1 675 ? 19.315 -4.887 -25.436 1.00 65.81 675 VAL A C 1
ATOM 5472 O O . VAL A 1 675 ? 19.682 -5.590 -24.492 1.00 65.81 675 VAL A O 1
ATOM 5475 N N . THR A 1 676 ? 18.368 -5.280 -26.286 1.00 66.50 676 THR A N 1
ATOM 5476 C CA . THR A 1 676 ? 17.806 -6.634 -26.257 1.00 66.50 676 THR A CA 1
ATOM 5477 C C . THR A 1 676 ? 17.609 -7.187 -27.661 1.00 66.50 676 THR A C 1
ATOM 5479 O O . THR A 1 676 ? 17.105 -6.527 -28.565 1.00 66.50 676 THR A O 1
ATOM 5482 N N . ILE A 1 677 ? 18.029 -8.437 -27.811 1.00 67.50 677 ILE A N 1
ATOM 5483 C CA . ILE A 1 677 ? 17.849 -9.250 -29.006 1.00 67.50 677 ILE A CA 1
ATOM 5484 C C . ILE A 1 677 ? 16.946 -10.427 -28.654 1.00 67.50 677 ILE A C 1
ATOM 5486 O O . ILE A 1 677 ? 16.895 -10.865 -27.493 1.00 67.50 677 ILE A O 1
ATOM 5490 N N . ARG A 1 678 ? 16.209 -10.931 -29.644 1.00 68.44 678 ARG A N 1
ATOM 5491 C CA . ARG A 1 678 ? 15.311 -12.064 -29.432 1.00 68.44 678 ARG A CA 1
ATOM 5492 C C . ARG A 1 678 ? 16.101 -13.310 -29.034 1.00 68.44 678 ARG A C 1
ATOM 5494 O O . ARG A 1 678 ? 17.221 -13.540 -29.479 1.00 68.44 678 ARG A O 1
ATOM 5501 N N . ALA A 1 679 ? 15.513 -14.137 -28.175 1.00 62.69 679 ALA A N 1
ATOM 5502 C CA . ALA A 1 679 ? 16.090 -15.442 -27.884 1.00 62.69 679 ALA A CA 1
ATOM 5503 C C . ALA A 1 679 ? 15.909 -16.370 -29.098 1.00 62.69 679 ALA A C 1
ATOM 5505 O O . ALA A 1 679 ? 14.831 -16.397 -29.681 1.00 62.69 679 ALA A O 1
ATOM 5506 N N . LYS A 1 680 ? 16.916 -17.200 -29.411 1.00 61.53 680 LYS A N 1
ATOM 5507 C CA . LYS A 1 680 ? 16.850 -18.194 -30.507 1.00 61.53 680 LYS A CA 1
ATOM 5508 C C . LYS A 1 680 ? 15.694 -19.202 -30.387 1.00 61.53 680 LYS A C 1
ATOM 5510 O O . LYS A 1 680 ? 15.322 -19.826 -31.370 1.00 61.53 680 LYS A O 1
ATOM 5515 N N . ASN A 1 681 ? 15.130 -19.371 -29.189 1.00 60.53 681 ASN A N 1
ATOM 5516 C CA . ASN A 1 681 ? 13.995 -20.257 -28.933 1.00 60.53 681 ASN A CA 1
ATOM 5517 C C . ASN A 1 681 ? 12.738 -19.436 -28.634 1.00 60.53 681 ASN A C 1
ATOM 5519 O O . ASN A 1 681 ? 12.830 -18.409 -27.961 1.00 60.53 681 ASN A O 1
ATOM 5523 N N . THR A 1 682 ? 11.566 -19.950 -29.024 1.00 58.50 682 THR A N 1
ATOM 5524 C CA . THR A 1 682 ? 10.260 -19.359 -28.693 1.00 58.50 682 THR A CA 1
ATOM 5525 C C . THR A 1 682 ? 10.143 -19.111 -27.191 1.00 58.50 682 THR A C 1
ATOM 5527 O O . THR A 1 682 ? 10.136 -20.052 -26.388 1.00 58.50 682 THR A O 1
ATOM 5530 N N . THR A 1 683 ? 10.056 -17.843 -26.808 1.00 62.16 683 THR A N 1
ATOM 5531 C CA . THR A 1 683 ? 9.774 -17.426 -25.436 1.00 62.16 683 THR A CA 1
ATOM 5532 C C . THR A 1 683 ? 8.284 -17.229 -25.245 1.00 62.16 683 THR A C 1
ATOM 5534 O O . THR A 1 683 ? 7.604 -16.683 -26.105 1.00 62.16 683 THR A O 1
ATOM 5537 N N . ALA A 1 684 ? 7.775 -17.679 -24.103 1.00 70.12 684 ALA A N 1
ATOM 5538 C CA . ALA A 1 684 ? 6.393 -17.427 -23.742 1.00 70.12 684 ALA A CA 1
ATOM 5539 C C . ALA A 1 684 ? 6.160 -15.917 -23.542 1.00 70.12 684 ALA A C 1
ATOM 5541 O O . ALA A 1 684 ? 7.052 -15.198 -23.078 1.00 70.12 684 ALA A O 1
ATOM 5542 N N . VAL A 1 685 ? 4.965 -15.452 -23.907 1.00 71.62 685 VAL A N 1
ATOM 5543 C CA . VAL A 1 685 ? 4.578 -14.031 -23.932 1.00 71.62 685 VAL A CA 1
ATOM 5544 C C . VAL A 1 685 ? 4.774 -13.357 -22.568 1.00 71.62 685 VAL A C 1
ATOM 5546 O O . VAL A 1 685 ? 5.270 -12.235 -22.496 1.00 71.62 685 VAL A O 1
ATOM 5549 N N . ASP A 1 686 ? 4.489 -14.070 -21.473 1.00 70.38 686 ASP A N 1
ATOM 5550 C CA . ASP A 1 686 ? 4.745 -13.625 -20.095 1.00 70.38 686 ASP A CA 1
ATOM 5551 C C . ASP A 1 686 ? 6.224 -13.283 -19.865 1.00 70.38 686 ASP A C 1
ATOM 5553 O O . ASP A 1 686 ? 6.566 -12.280 -19.239 1.00 70.38 686 ASP A O 1
ATOM 5557 N N . THR A 1 687 ? 7.114 -14.110 -20.415 1.00 73.56 687 THR A N 1
ATOM 5558 C CA . THR A 1 687 ? 8.562 -13.955 -20.296 1.00 73.56 687 THR A CA 1
ATOM 5559 C C . THR A 1 687 ? 9.027 -12.734 -21.062 1.00 73.56 687 THR A C 1
ATOM 5561 O O . THR A 1 687 ? 9.822 -11.965 -20.527 1.00 73.56 687 THR A O 1
ATOM 5564 N N . THR A 1 688 ? 8.535 -12.552 -22.288 1.00 76.00 688 THR A N 1
ATOM 5565 C CA . THR A 1 688 ? 8.840 -11.369 -23.092 1.00 76.00 688 THR A CA 1
ATOM 5566 C C . THR A 1 688 ? 8.342 -10.118 -22.385 1.00 76.00 688 THR A C 1
ATOM 5568 O O . THR A 1 688 ? 9.137 -9.222 -22.136 1.00 76.00 688 THR A O 1
ATOM 5571 N N . TYR A 1 689 ? 7.089 -10.091 -21.928 1.00 76.50 689 TYR A N 1
ATOM 5572 C CA . TYR A 1 689 ? 6.533 -8.919 -21.260 1.00 76.50 689 TYR A CA 1
ATOM 5573 C C . TYR A 1 689 ? 7.306 -8.557 -19.979 1.00 76.50 689 TYR A C 1
ATOM 5575 O O . TYR A 1 689 ? 7.732 -7.416 -19.814 1.00 76.50 689 TYR A O 1
ATOM 5583 N N . GLN A 1 690 ? 7.604 -9.529 -19.106 1.00 71.88 690 GLN A N 1
ATOM 5584 C CA . GLN A 1 690 ? 8.358 -9.295 -17.862 1.00 71.88 690 GLN A CA 1
ATOM 5585 C C . GLN A 1 690 ? 9.824 -8.865 -18.071 1.00 71.88 690 GLN A C 1
ATOM 5587 O O . GLN A 1 690 ? 10.447 -8.355 -17.128 1.00 71.88 690 GLN A O 1
ATOM 5592 N N . ARG A 1 691 ? 10.383 -9.039 -19.279 1.00 73.81 691 ARG A N 1
ATOM 5593 C CA . ARG A 1 691 ? 11.722 -8.542 -19.644 1.00 73.81 691 ARG A CA 1
ATOM 5594 C C . ARG A 1 691 ? 11.760 -7.037 -19.883 1.00 73.81 691 ARG A C 1
ATOM 5596 O O . ARG A 1 691 ? 12.858 -6.481 -19.889 1.00 73.81 691 ARG A O 1
ATOM 5603 N N . ALA A 1 692 ? 10.614 -6.365 -20.004 1.00 76.19 692 ALA A N 1
ATOM 5604 C CA . ALA A 1 692 ? 10.536 -4.916 -20.172 1.00 76.19 692 ALA A CA 1
ATOM 5605 C C . ALA A 1 692 ? 10.928 -4.155 -18.894 1.00 76.19 692 ALA A C 1
ATOM 5607 O O . ALA A 1 692 ? 10.121 -3.498 -18.234 1.00 76.19 692 ALA A O 1
ATOM 5608 N N . ARG A 1 693 ? 12.217 -4.204 -18.543 1.00 73.88 693 ARG A N 1
ATOM 5609 C CA . ARG A 1 693 ? 12.813 -3.451 -17.427 1.00 73.88 693 ARG A CA 1
ATOM 5610 C C . ARG A 1 693 ? 12.849 -1.947 -17.685 1.00 73.88 693 ARG A C 1
ATOM 5612 O O . ARG A 1 693 ? 13.232 -1.204 -16.785 1.00 73.88 693 ARG A O 1
ATOM 5619 N N . TRP A 1 694 ? 12.475 -1.520 -18.891 1.00 75.94 694 TRP A N 1
ATOM 5620 C CA . TRP A 1 694 ? 12.239 -0.132 -19.273 1.00 75.94 694 TRP A CA 1
ATOM 5621 C C . TRP A 1 694 ? 10.829 0.369 -18.916 1.00 75.94 694 TRP A C 1
ATOM 5623 O O . TRP A 1 694 ? 10.600 1.577 -18.949 1.00 75.94 694 TRP A O 1
ATOM 5633 N N . PHE A 1 695 ? 9.906 -0.497 -18.486 1.00 80.94 695 PHE A N 1
ATOM 5634 C CA . PHE A 1 695 ? 8.674 -0.050 -17.827 1.00 80.94 695 PHE A CA 1
ATOM 5635 C C . PHE A 1 695 ? 8.941 0.355 -16.369 1.00 80.94 695 PHE A C 1
ATOM 5637 O O . PHE A 1 695 ? 10.066 0.234 -15.882 1.00 80.94 695 PHE A O 1
ATOM 5644 N N . GLY A 1 696 ? 7.936 0.898 -15.679 1.00 78.00 696 GLY A N 1
ATOM 5645 C CA . GLY A 1 696 ? 8.030 1.295 -14.269 1.00 78.00 696 GLY A CA 1
ATOM 5646 C C . GLY A 1 696 ? 8.130 2.806 -14.033 1.00 78.00 696 GLY A C 1
ATOM 5647 O O . GLY A 1 696 ? 8.024 3.617 -14.950 1.00 78.00 696 GLY A O 1
ATOM 5648 N N . TYR A 1 697 ? 8.304 3.204 -12.769 1.00 77.88 697 TYR A N 1
ATOM 5649 C CA . TYR A 1 697 ? 8.376 4.617 -12.374 1.00 77.88 697 TYR A CA 1
ATOM 5650 C C . TYR A 1 697 ? 9.698 5.277 -12.776 1.00 77.88 697 TYR A C 1
ATOM 5652 O O . TYR A 1 697 ? 10.755 4.944 -12.231 1.00 77.88 697 TYR A O 1
ATOM 5660 N N . ARG A 1 698 ? 9.629 6.284 -13.651 1.00 75.62 698 ARG A N 1
ATOM 5661 C CA . ARG A 1 698 ? 10.784 7.035 -14.166 1.00 75.62 698 ARG A CA 1
ATOM 5662 C C . ARG A 1 698 ? 10.598 8.531 -13.990 1.00 75.62 698 ARG A C 1
ATOM 5664 O O . ARG A 1 698 ? 9.488 9.041 -14.072 1.00 75.62 698 ARG A O 1
ATOM 5671 N N . TYR A 1 699 ? 11.695 9.243 -13.756 1.00 72.69 699 TYR A N 1
ATOM 5672 C CA . TYR A 1 699 ? 11.670 10.700 -13.838 1.00 72.69 699 TYR A CA 1
ATOM 5673 C C . TYR A 1 699 ? 11.502 11.114 -15.295 1.00 72.69 699 TYR A C 1
ATOM 5675 O O . TYR A 1 699 ? 12.174 10.562 -16.161 1.00 72.69 699 TYR A O 1
ATOM 5683 N N . GLU A 1 700 ? 10.679 12.121 -15.550 1.00 68.94 700 GLU A N 1
ATOM 5684 C CA . GLU A 1 700 ? 10.430 12.620 -16.906 1.00 68.94 700 GLU A CA 1
ATOM 5685 C C . GLU A 1 700 ? 11.724 13.057 -17.612 1.00 68.94 700 GLU A C 1
ATOM 5687 O O . GLU A 1 700 ? 11.998 12.637 -18.731 1.00 68.94 700 GLU A O 1
ATOM 5692 N N . LYS A 1 701 ? 12.619 13.742 -16.890 1.00 63.34 701 LYS A N 1
ATOM 5693 C CA . LYS A 1 701 ? 13.971 14.100 -17.361 1.00 63.34 701 LYS A CA 1
ATOM 5694 C C . LYS A 1 701 ? 14.871 12.915 -17.742 1.00 63.34 701 LYS A C 1
ATOM 5696 O O . LYS A 1 701 ? 15.886 13.118 -18.389 1.00 63.34 701 LYS A O 1
ATOM 5701 N N . LEU A 1 702 ? 14.574 11.696 -17.281 1.00 65.56 702 LEU A N 1
ATOM 5702 C CA . LEU A 1 702 ? 15.321 10.504 -17.699 1.00 65.56 702 LEU A CA 1
ATOM 5703 C C . LEU A 1 702 ? 14.822 9.983 -19.044 1.00 65.56 702 LEU A C 1
ATOM 5705 O O . LEU A 1 702 ? 15.576 9.313 -19.741 1.00 65.56 702 LEU A O 1
ATOM 5709 N N . LEU A 1 703 ? 13.578 10.285 -19.424 1.00 68.94 703 LEU A N 1
ATOM 5710 C CA . LEU A 1 703 ? 12.995 9.817 -20.679 1.00 68.94 703 LEU A CA 1
ATOM 5711 C C . LEU A 1 703 ? 13.627 10.499 -21.890 1.00 68.94 703 LEU A C 1
ATOM 5713 O O . LEU A 1 703 ? 13.825 9.837 -22.902 1.00 68.94 703 LEU A O 1
ATOM 5717 N N . SER A 1 704 ? 14.038 11.765 -21.776 1.00 63.47 704 SER A N 1
ATOM 5718 C CA . SER A 1 704 ? 14.740 12.476 -22.858 1.00 63.47 704 SER A CA 1
ATOM 5719 C C . SER A 1 704 ? 16.044 11.784 -23.275 1.00 63.47 704 SER A C 1
ATOM 5721 O O . SER A 1 704 ? 16.382 11.745 -24.460 1.00 63.47 704 SER A O 1
ATOM 5723 N N . VAL A 1 705 ? 16.732 11.159 -22.318 1.00 63.12 705 VAL A N 1
ATOM 5724 C CA . VAL A 1 705 ? 17.999 10.439 -22.525 1.00 63.12 705 VAL A CA 1
ATOM 5725 C C . VAL A 1 705 ? 17.832 8.920 -22.585 1.00 63.12 705 VAL A C 1
ATOM 5727 O O . VAL A 1 705 ? 18.825 8.207 -22.699 1.00 63.12 705 VAL A O 1
ATOM 5730 N N . THR A 1 706 ? 16.601 8.403 -22.491 1.00 73.81 706 THR A N 1
ATOM 5731 C CA . THR A 1 706 ? 16.367 6.956 -22.528 1.00 73.81 706 THR A CA 1
ATOM 5732 C C . THR A 1 706 ? 16.385 6.433 -23.969 1.00 73.81 706 THR A C 1
ATOM 5734 O O . THR A 1 706 ? 15.733 7.020 -24.830 1.00 73.81 706 THR A O 1
ATOM 5737 N N . ARG A 1 707 ? 17.092 5.333 -24.256 1.00 77.81 707 ARG A N 1
ATOM 5738 C CA . ARG A 1 707 ? 17.121 4.653 -25.564 1.00 77.81 707 ARG A CA 1
ATOM 5739 C C . ARG A 1 707 ? 16.971 3.136 -25.413 1.00 77.81 707 ARG A C 1
ATOM 5741 O O . ARG A 1 707 ? 17.631 2.512 -24.586 1.00 77.81 707 ARG A O 1
ATOM 5748 N N . LEU A 1 708 ? 16.107 2.541 -26.224 1.00 82.31 708 LEU A N 1
ATOM 5749 C CA . LEU A 1 708 ? 15.824 1.111 -26.293 1.00 82.31 708 LEU A CA 1
ATOM 5750 C C . LEU A 1 708 ? 16.291 0.598 -27.648 1.00 82.31 708 LEU A C 1
ATOM 5752 O O . LEU A 1 708 ? 15.669 0.894 -28.660 1.00 82.31 708 LEU A O 1
ATOM 5756 N N . TRP A 1 709 ? 17.377 -0.159 -27.659 1.00 82.62 709 TRP A N 1
ATOM 5757 C CA . TRP A 1 709 ? 17.895 -0.834 -28.839 1.00 82.62 709 TRP A CA 1
ATOM 5758 C C . TRP A 1 709 ? 17.312 -2.243 -28.893 1.00 82.62 709 TRP A C 1
ATOM 5760 O O . TRP A 1 709 ? 17.611 -3.074 -28.030 1.00 82.62 709 TRP A O 1
ATOM 5770 N N . LEU A 1 710 ? 16.437 -2.485 -29.865 1.00 85.12 710 LEU A N 1
ATOM 5771 C CA . LEU A 1 710 ? 15.645 -3.709 -29.995 1.00 85.12 710 LEU A CA 1
ATOM 5772 C C . LEU A 1 710 ? 15.792 -4.267 -31.415 1.00 85.12 710 LEU A C 1
ATOM 5774 O O . LEU A 1 710 ? 15.871 -3.503 -32.368 1.00 85.12 710 LEU A O 1
ATOM 5778 N N . SER A 1 711 ? 15.753 -5.584 -31.598 1.00 86.06 711 SER A N 1
ATOM 5779 C CA . SER A 1 711 ? 15.496 -6.159 -32.931 1.00 86.06 711 SER A CA 1
ATOM 5780 C C . SER A 1 711 ? 14.041 -5.910 -33.361 1.00 86.06 711 SER A C 1
ATOM 5782 O O . SER A 1 711 ? 13.165 -5.904 -32.490 1.00 86.06 711 SER A O 1
ATOM 5784 N N . GLN A 1 712 ? 13.752 -5.831 -34.667 1.00 87.56 712 GLN A N 1
ATOM 5785 C CA . GLN A 1 712 ? 12.379 -5.647 -35.178 1.00 87.56 712 GLN A CA 1
ATOM 5786 C C . GLN A 1 712 ? 11.391 -6.687 -34.626 1.00 87.56 712 GLN A C 1
ATOM 5788 O O . GLN A 1 712 ? 10.265 -6.359 -34.270 1.00 87.56 712 GLN A O 1
ATOM 5793 N N . GLU A 1 713 ? 11.830 -7.937 -34.475 1.00 85.44 713 GLU A N 1
ATOM 5794 C CA . GLU A 1 713 ? 10.997 -9.010 -33.924 1.00 85.44 713 GLU A CA 1
ATOM 5795 C C . GLU A 1 713 ? 10.576 -8.757 -32.469 1.00 85.44 713 GLU A C 1
ATOM 5797 O O . GLU A 1 713 ? 9.451 -9.059 -32.092 1.00 85.44 713 GLU A O 1
ATOM 5802 N N . VAL A 1 714 ? 11.459 -8.171 -31.653 1.00 83.81 714 VAL A N 1
ATOM 5803 C CA . VAL A 1 714 ? 11.154 -7.842 -30.251 1.00 83.81 714 VAL A CA 1
ATOM 5804 C C . VAL A 1 714 ? 10.159 -6.690 -30.187 1.00 83.81 714 VAL A C 1
ATOM 5806 O O . VAL A 1 714 ? 9.256 -6.725 -29.359 1.00 83.81 714 VAL A O 1
ATOM 5809 N N . GLU A 1 715 ? 10.294 -5.679 -31.049 1.00 88.38 715 GLU A N 1
ATOM 5810 C CA . GLU A 1 715 ? 9.294 -4.610 -31.138 1.00 88.38 715 GLU A CA 1
ATOM 5811 C C . GLU A 1 715 ? 7.917 -5.167 -31.526 1.00 88.38 715 GLU A C 1
ATOM 5813 O O . GLU A 1 715 ? 6.931 -4.835 -30.869 1.00 88.38 715 GLU A O 1
ATOM 5818 N N . ASN A 1 716 ? 7.862 -6.048 -32.529 1.00 88.94 716 ASN A N 1
ATOM 5819 C CA . ASN A 1 716 ? 6.619 -6.690 -32.957 1.00 88.94 716 ASN A CA 1
ATOM 5820 C C . ASN A 1 716 ? 5.989 -7.505 -31.816 1.00 88.94 716 ASN A C 1
ATOM 5822 O O . ASN A 1 716 ? 4.805 -7.328 -31.539 1.00 88.94 716 ASN A O 1
ATOM 5826 N N . ASP A 1 717 ? 6.787 -8.301 -31.089 1.00 87.12 717 ASP A N 1
ATOM 5827 C CA . ASP A 1 717 ? 6.314 -9.050 -29.917 1.00 87.12 717 ASP A CA 1
ATOM 5828 C C . ASP A 1 717 ? 5.660 -8.097 -28.880 1.00 87.12 717 ASP A C 1
ATOM 5830 O O . ASP A 1 717 ? 4.628 -8.424 -28.294 1.00 87.12 717 ASP A O 1
ATOM 5834 N N . TYR A 1 718 ? 6.216 -6.897 -28.648 1.00 88.62 718 TYR A N 1
ATOM 5835 C CA . TYR A 1 718 ? 5.608 -5.912 -27.737 1.00 88.62 718 TYR A CA 1
ATOM 5836 C C . TYR A 1 718 ? 4.362 -5.226 -28.307 1.00 88.62 718 TYR A C 1
ATOM 5838 O O . TYR A 1 718 ? 3.456 -4.927 -27.532 1.00 88.62 718 TYR A O 1
ATOM 5846 N N . GLN A 1 719 ? 4.274 -4.985 -29.616 1.00 88.00 719 GLN A N 1
ATOM 5847 C CA . GLN A 1 719 ? 3.042 -4.462 -30.223 1.00 88.00 719 GLN A CA 1
ATOM 5848 C C . GLN A 1 719 ? 1.889 -5.468 -30.088 1.00 88.00 719 GLN A C 1
ATOM 5850 O O . GLN A 1 719 ? 0.794 -5.087 -29.685 1.00 88.00 719 GLN A O 1
ATOM 5855 N N . GLU A 1 720 ? 2.150 -6.762 -30.290 1.00 88.56 720 GLU A N 1
ATOM 5856 C CA . GLU A 1 720 ? 1.148 -7.812 -30.054 1.00 88.56 720 GLU A CA 1
ATOM 5857 C C . GLU A 1 720 ? 0.733 -7.874 -28.575 1.00 88.56 720 GLU A C 1
ATOM 5859 O O . GLU A 1 720 ? -0.455 -7.905 -28.246 1.00 88.56 720 GLU A O 1
ATOM 5864 N N . ILE A 1 721 ? 1.702 -7.818 -27.651 1.00 87.88 721 ILE A N 1
ATOM 5865 C CA . ILE A 1 721 ? 1.416 -7.790 -26.207 1.00 87.88 721 ILE A CA 1
ATOM 5866 C C . ILE A 1 721 ? 0.567 -6.574 -25.825 1.00 87.88 721 ILE A C 1
ATOM 5868 O O . ILE A 1 721 ? -0.294 -6.682 -24.951 1.00 87.88 721 ILE A O 1
ATOM 5872 N N . LYS A 1 722 ? 0.811 -5.420 -26.451 1.00 89.00 722 LYS A N 1
ATOM 5873 C CA . LYS A 1 722 ? 0.058 -4.187 -26.216 1.00 89.00 722 LYS A CA 1
ATOM 5874 C C . LYS A 1 722 ? -1.414 -4.377 -26.570 1.00 89.00 722 LYS A C 1
ATOM 5876 O O . LYS A 1 722 ? -2.265 -4.107 -25.725 1.00 89.00 722 LYS A O 1
ATOM 5881 N N . GLU A 1 723 ? -1.703 -4.861 -27.775 1.00 86.81 723 GLU A N 1
ATOM 5882 C CA . GLU A 1 723 ? -3.078 -5.115 -28.222 1.00 86.81 723 GLU A CA 1
ATOM 5883 C C . GLU A 1 723 ? -3.786 -6.104 -27.290 1.00 86.81 723 GLU A C 1
ATOM 5885 O O . GLU A 1 723 ? -4.901 -5.846 -26.830 1.00 86.81 723 GLU A O 1
ATOM 5890 N N . MET A 1 724 ? -3.098 -7.189 -26.920 1.00 85.94 724 MET A N 1
ATOM 5891 C CA . MET A 1 724 ? -3.614 -8.155 -25.950 1.00 85.94 724 MET A CA 1
ATOM 5892 C C . MET A 1 724 ? -3.905 -7.519 -24.584 1.00 85.94 724 MET A C 1
ATOM 5894 O O . MET A 1 724 ? -4.945 -7.803 -23.993 1.00 85.94 724 MET A O 1
ATOM 5898 N N . GLU A 1 725 ? -3.012 -6.670 -24.061 1.00 84.75 725 GLU A N 1
ATOM 5899 C CA . GLU A 1 725 ? -3.208 -6.007 -22.766 1.00 84.75 725 GLU A CA 1
ATOM 5900 C C . GLU A 1 725 ? -4.384 -5.017 -22.804 1.00 84.75 725 GLU A C 1
ATOM 5902 O O . GLU A 1 725 ? -5.142 -4.936 -21.835 1.00 84.75 725 GLU A O 1
ATOM 5907 N N . GLU A 1 726 ? -4.548 -4.266 -23.895 1.00 85.31 726 GLU A N 1
ATOM 5908 C CA . GLU A 1 726 ? -5.640 -3.301 -24.059 1.00 85.31 726 GLU A CA 1
ATOM 5909 C C . GLU A 1 726 ? -7.002 -3.991 -24.103 1.00 85.31 726 GLU A C 1
ATOM 5911 O O . GLU A 1 726 ? -7.882 -3.628 -23.317 1.00 85.31 726 GLU A O 1
ATOM 5916 N N . ILE A 1 727 ? -7.146 -5.019 -24.946 1.00 86.56 727 ILE A N 1
ATOM 5917 C CA . ILE A 1 727 ? -8.365 -5.839 -25.024 1.00 86.56 727 ILE A CA 1
ATOM 5918 C C . ILE A 1 727 ? -8.665 -6.435 -23.650 1.00 86.56 727 ILE A C 1
ATOM 5920 O O . ILE A 1 727 ? -9.758 -6.282 -23.110 1.00 86.56 727 ILE A O 1
ATOM 5924 N N . PHE A 1 728 ? -7.651 -7.026 -23.021 1.00 86.00 728 PHE A N 1
ATOM 5925 C CA . PHE A 1 728 ? -7.815 -7.677 -21.733 1.00 86.00 728 PHE A CA 1
ATOM 5926 C C . PHE A 1 728 ? -8.288 -6.721 -20.628 1.00 86.00 728 PHE A C 1
ATOM 5928 O O . PHE A 1 728 ? -9.158 -7.059 -19.825 1.00 86.00 728 PHE A O 1
ATOM 5935 N N . ARG A 1 729 ? -7.737 -5.504 -20.566 1.00 85.31 729 ARG A N 1
ATOM 5936 C CA . ARG A 1 729 ? -8.179 -4.495 -19.590 1.00 85.31 729 ARG A CA 1
ATOM 5937 C C . ARG A 1 729 ? -9.620 -4.056 -19.837 1.00 85.31 729 ARG A C 1
ATOM 5939 O O . ARG A 1 729 ? -10.351 -3.870 -18.865 1.00 85.31 729 ARG A O 1
ATOM 5946 N N . GLN A 1 730 ? -10.021 -3.918 -21.099 1.00 87.19 730 GLN A N 1
ATOM 5947 C CA . GLN A 1 730 ? -11.403 -3.599 -21.466 1.00 87.19 730 GLN A CA 1
ATOM 5948 C C . GLN A 1 730 ? -12.363 -4.713 -21.039 1.00 87.19 730 GLN A C 1
ATOM 5950 O O . GLN A 1 730 ? -13.393 -4.417 -20.434 1.00 87.19 730 GLN A O 1
ATOM 5955 N N . ASP A 1 731 ? -12.000 -5.978 -21.256 1.00 87.69 731 ASP A N 1
ATOM 5956 C CA . ASP A 1 731 ? -12.813 -7.127 -20.843 1.00 87.69 731 ASP A CA 1
ATOM 5957 C C . ASP A 1 731 ? -13.020 -7.155 -19.326 1.00 87.69 731 ASP A C 1
ATOM 5959 O O . ASP A 1 731 ? -14.148 -7.303 -18.853 1.00 87.69 731 ASP A O 1
ATOM 5963 N N . VAL A 1 732 ? -11.965 -6.917 -18.539 1.00 86.38 732 VAL A N 1
ATOM 5964 C CA . VAL A 1 732 ? -12.084 -6.842 -17.072 1.00 86.38 732 VAL A CA 1
ATOM 5965 C C . VAL A 1 732 ? -13.027 -5.713 -16.635 1.00 86.38 732 VAL A C 1
ATOM 5967 O O . VAL A 1 732 ? -13.824 -5.900 -15.713 1.00 86.38 732 VAL A O 1
ATOM 5970 N N . GLU A 1 733 ? -12.985 -4.553 -17.295 1.00 86.06 733 GLU A N 1
ATOM 5971 C CA . GLU A 1 733 ? -13.937 -3.469 -17.020 1.00 86.06 733 GLU A CA 1
ATOM 5972 C C . GLU A 1 733 ? -15.376 -3.834 -17.399 1.00 86.06 733 GLU A C 1
ATOM 5974 O O . GLU A 1 733 ? -16.312 -3.457 -16.689 1.00 86.06 733 GLU A O 1
ATOM 5979 N N . ILE A 1 734 ? -15.571 -4.551 -18.509 1.00 87.00 734 ILE A N 1
ATOM 5980 C CA . ILE A 1 734 ? -16.890 -5.018 -18.953 1.00 87.00 734 ILE A CA 1
ATOM 5981 C C . ILE A 1 734 ? -17.460 -6.023 -17.951 1.00 87.00 734 ILE A C 1
ATOM 5983 O O . ILE A 1 734 ? -18.630 -5.893 -17.584 1.00 87.00 734 ILE A O 1
ATOM 5987 N N . ILE A 1 735 ? -16.646 -6.969 -17.471 1.00 85.56 735 ILE A N 1
ATOM 5988 C CA . ILE A 1 735 ? -17.033 -7.956 -16.454 1.00 85.56 735 ILE A CA 1
ATOM 5989 C C . ILE A 1 735 ? -17.513 -7.250 -15.178 1.00 85.56 735 ILE A C 1
ATOM 5991 O O . ILE A 1 735 ? -18.607 -7.550 -14.697 1.00 85.56 735 ILE A O 1
ATOM 5995 N N . ASP A 1 736 ? -16.759 -6.265 -14.668 1.00 81.31 736 ASP A N 1
ATOM 5996 C CA . ASP A 1 736 ? -17.130 -5.516 -13.451 1.00 81.31 736 ASP A CA 1
ATOM 5997 C C . ASP A 1 736 ? -18.411 -4.680 -13.684 1.00 81.31 736 ASP A C 1
ATOM 5999 O O . ASP A 1 736 ? -19.332 -4.707 -12.865 1.00 81.31 736 ASP A O 1
ATOM 6003 N N . LYS A 1 737 ? -18.534 -3.995 -14.838 1.00 85.12 737 LYS A N 1
ATOM 6004 C CA . LYS A 1 737 ? -19.715 -3.171 -15.190 1.00 85.12 737 LYS A CA 1
ATOM 6005 C C . LYS A 1 737 ? -20.989 -3.994 -15.373 1.00 85.12 737 LYS A C 1
ATOM 6007 O O . LYS A 1 737 ? -22.063 -3.556 -14.963 1.00 85.12 737 LYS A O 1
ATOM 6012 N N . ARG A 1 738 ? -20.889 -5.161 -16.013 1.00 87.00 738 ARG A N 1
ATOM 6013 C CA . ARG A 1 738 ? -22.029 -6.047 -16.305 1.00 87.00 738 ARG A CA 1
ATOM 6014 C C . ARG A 1 738 ? -22.295 -7.073 -15.204 1.00 87.00 738 ARG A C 1
ATOM 6016 O O . ARG A 1 738 ? -23.292 -7.782 -15.294 1.00 87.00 738 ARG A O 1
ATOM 6023 N N . LYS A 1 739 ? -21.448 -7.129 -14.168 1.00 82.19 739 LYS A N 1
ATOM 6024 C CA . LYS A 1 739 ? -21.499 -8.118 -13.077 1.00 82.19 739 LYS A CA 1
ATOM 6025 C C . LYS A 1 739 ? -21.500 -9.565 -13.591 1.00 82.19 739 LYS A C 1
ATOM 6027 O O . LYS A 1 739 ? -22.214 -10.411 -13.055 1.00 82.19 739 LYS A O 1
ATOM 6032 N N . LEU A 1 740 ? -20.725 -9.829 -14.642 1.00 85.50 740 LEU A N 1
ATOM 6033 C CA . LEU A 1 740 ? -20.543 -11.179 -15.179 1.00 85.50 740 LEU A CA 1
ATOM 6034 C C . LEU A 1 740 ? -19.649 -12.001 -14.244 1.00 85.50 740 LEU A C 1
ATOM 6036 O O . LEU A 1 740 ? -18.871 -11.437 -13.465 1.00 85.50 740 LEU A O 1
ATOM 6040 N N . SER A 1 741 ? -19.751 -13.333 -14.301 1.00 84.19 741 SER A N 1
ATOM 6041 C CA . SER A 1 741 ? -18.726 -14.155 -13.658 1.00 84.19 741 SER A CA 1
ATOM 6042 C C . SER A 1 741 ? -17.426 -14.041 -14.453 1.00 84.19 741 SER A C 1
ATOM 6044 O O . SER A 1 741 ? -17.450 -13.826 -15.655 1.00 84.19 741 SER A O 1
ATOM 6046 N N . LEU A 1 742 ? -16.272 -14.194 -13.802 1.00 86.88 742 LEU A N 1
ATOM 6047 C CA . LEU A 1 742 ? -14.970 -14.057 -14.472 1.00 86.88 742 LEU A CA 1
ATOM 6048 C C . LEU A 1 742 ? -14.749 -15.066 -15.617 1.00 86.88 742 LEU A C 1
ATOM 6050 O O . LEU A 1 742 ? -13.823 -14.906 -16.407 1.00 86.88 742 LEU A O 1
ATOM 6054 N N . LYS A 1 743 ? -15.529 -16.151 -15.646 1.00 84.38 743 LYS A N 1
ATOM 6055 C CA . LYS A 1 743 ? -15.418 -17.215 -16.649 1.00 84.38 743 LYS A CA 1
ATOM 6056 C C . LYS A 1 743 ? -16.424 -17.080 -17.790 1.00 84.38 743 LYS A C 1
ATOM 6058 O O . LYS A 1 743 ? -16.239 -17.787 -18.778 1.00 84.38 743 LYS A O 1
ATOM 6063 N N . ASP A 1 744 ? -17.447 -16.244 -17.621 1.00 74.31 744 ASP A N 1
ATOM 6064 C CA . ASP A 1 744 ? -18.385 -15.875 -18.686 1.00 74.31 744 ASP A CA 1
ATOM 6065 C C . ASP A 1 744 ? -17.791 -14.721 -19.499 1.00 74.31 744 ASP A C 1
ATOM 6067 O O . ASP A 1 744 ? -17.978 -14.730 -20.736 1.00 74.31 744 ASP A O 1
#

Mean predicted aligned error: 20.03 Å

Radius of gyration: 34.27 Å; Cα contacts (8 Å, |Δi|>4): 956; chains: 1; bounding box: 73×84×89 Å

Secondary structure (DSSP, 8-state):
-EEET-TTTHHHHHHHHH-TT----EEE---HHHHHHHHHHS-S--EES-TT-IIIIIHHHT-TT---SEEEE----TTT-TTS---GGGSGGGGHHHHHHHHHHHHHHH-SS---EEEEEEEGGGGGGGGGHHHHHHHHHHHHTTEEEEEEEEE-GGGGT-S----EEEEEEEEGGGTT-HHHHHHHHHHHHHHHHHHHHHHHHHHHHHHHT------------------TTS-----------S----------------HHHHHHHHHHHHHHHHHHHHHHHHHHHHHHHHHH-HHHHHHHHHHHHHHHHHHHTS---EEEEEE-TTS-HHHHHHHHHHHHHHHS---EEEEEE-S-HHHHHHHHHHHHHHHHHTT-TTTEEEEE--SSS----HHHHHHHHHH--EEEEEEES-HHHHHHHHHHHT-TTS-TT--EEEEEETTTSSSS--PPP-S-GGGGGSTTSS-HHHHHHHHHHTTSSEEEEEEES-THHHHTS-TTSTT--SEEEEE-----TTTEEEE-HHIIIIITHHHHEEEEPHHHHHHHHS-S--SPPPHHHHHHHHHHHHHHHHTSS-HHHHHHHHTTHHHHHHHHHSTTTTTTTS---TTHHHHHHHHHHHHHT-EEEES---TT--PPPPPTTS-S-EEEE-SHHHHSS------SEEEE---SS---HHHHHHT-TT-EEEEHHHHTT-EEEEEHHHHHHHHHHHHHHHHHHHHHHHHHHHT--TT-

Nearest PDB structures (foldseek):
  9fmd-assembly1_V  TM=4.672E-01  e=1.813E-03  Homo sapiens
  6hyt-assembly1_A  TM=4.840E-01  e=1.059E-02  Homo sapiens
  7w59-assembly1_Y  TM=4.840E-01  e=1.059E-02  Homo sapiens
  6hyt-assembly4_D  TM=4.737E-01  e=1.250E-02  Homo sapiens
  7jpq-assembly1_C  TM=2.594E-01  e=2.902E-01  Homo sapiens

Foldseek 3Di:
DEEECCQLNPVVVVCCVVPVPDDHQEYEAQDPVSVVNNCVVPPDHHYYHDLPPVPPNLCVLQPQVRDDQEYEDAADCQCQDPVHPVPPPPDPSNCVLVSVLVSQQSNCVSYPDGRFKYKYKDAPRCCPGPVNPRVVVSQVSVVVSQKHWPDKDWDAVVLVVDPDGGTMIMTMIGHPVNVPPPVVVVVCVVVCVVVVVVSCVVCVVVVVVVVVPPDDDDDDDDDDDDDDDDDPPPPPDDDDDDDDPPPPPDDDDPPDPPPDDDPVVVVVCVVCVVVVLQVVLVLLLVLLLVVCCVWFRNVLSVQLLVLLVVVVCCCPVVVFQAEEEAEAFQLPLLSNVLSNVSCCLRPPVAAEEEEAAEPDPVLLVVSVVVSVVSCVSSVNPLQEDEWELDPPDATDCVVVVVSCVPPSRHYYYYYYLDLRSLVRLLVVLLPPVPPLPHEYEYEYEQCVPNLDFPQDDPDDPVCCQPLVSGDSSVNSVVSSSVSGNYGYYYYHNCCVRLCPPDPPHPNNGQAYGYRDRGRGPPQWDFQHLCNDLPVCVVQAEDADDPVQVVVVVPPDPDPDHRPLNVLQLLLFLLLLQCPDPDPVSVVVCVVPVVVVLVCNVCVPVVVVVDDDDPVVVVVVVSSVVLVVVAEEAEQDDDPPDRPDDDDEPPDRHYHYHYDPVLQDSDDHPDDQGEADEDDPDDDDLSSLSSSPSVGYIDRPSSSNSHYYYYHPVSSVSSVVVVVVVVVVVVVSVVCVVVVPGSND

pLDDT: mean 70.28, std 20.86, range [20.09, 97.88]

Sequence (744 aa):
FVDLFSGIGGFHQAIKQIFPKSECIAAVEKDAFCKETYLLNYESMNFYGDITDEDKTQVYLTNSNIEYDLITAGFPCTPFSKAGKMLGVNHPEGKLFDSVVKIIRDYNNNHKIPIKLIILENVTYLVKHNKKATWEKMKEDLKKENYEIFKQGIYNPLDLGILQNRSRLFVGFIHNDFKKNKRIRNFDERLRGEIIRELKEISKPFKKISQEHRKPNLLNKSGYFLALDVDARKFASSDFFPPVSEDINKTLFLEDDSSTDFPILAKYRQVLENEEKIKDSQYFSRQLRKVYNEEIGVDNSKMLFENSKKILKKLIEEDKKVGVIFGKIQSGKTYNYISLFINAFTNYDFDICVIINGNNDDLYQQNKEVIERKINSIGAAENYQILEAKRDQGLDFLPWFTHAKRKNNKLIIFTLKNPSQLAKVTKLLSNQKLNKNVKTLIIDDEGDQASLNIKKIKKALGDYYSSNNRSATNKSILNLKNSCDSFFLSVTATPYANLLIRKEDDLSPDFIEMIPAGKPNNGKKYVGINDVFVDLREKLVRIIEKEEIDLLDGGTETKIIPLSLERAISAFLLGSVITEKDNNLKKQIADNEDKLIDFCNLGYEELTKRKLGKKDNLILKEFEKRIDELSVFVINATKKGRRRVPKAGTGPNRILIGSKLLDRGISLNLTSVYVTIRAKNTTAVDTTYQRARWFGYRYEKLLSVTRLWLSQEVENDYQEIKEMEEIFRQDVEIIDKRKLSLKD

Solvent-accessible surface area (backbone atoms only — not comparable to full-atom values): 42889 Å² total; per-residue (Å²): 46,34,34,36,52,28,54,66,36,67,64,57,54,52,48,40,69,78,36,71,88,60,55,73,66,32,38,25,33,65,51,67,67,31,44,53,54,28,45,77,77,50,70,95,62,52,76,36,43,52,73,80,36,60,90,55,40,39,48,53,66,32,29,74,90,55,85,56,52,34,41,38,33,52,52,77,52,74,50,60,41,95,91,44,90,64,64,42,86,80,38,80,66,53,48,54,61,56,45,53,53,47,47,53,50,48,26,40,72,52,33,96,67,57,56,45,34,38,38,38,39,41,56,62,50,46,68,56,32,76,87,26,49,57,42,52,48,56,54,49,57,44,39,75,71,46,31,42,79,79,44,73,48,78,48,36,44,48,68,72,77,38,99,44,95,54,63,29,27,40,39,33,32,34,25,61,90,67,68,76,53,70,74,58,65,68,50,54,56,56,50,46,54,51,53,52,49,53,42,49,61,70,36,47,67,56,50,52,59,57,55,76,65,63,74,91,82,86,88,82,84,85,80,92,80,86,91,78,93,77,77,85,80,79,75,84,67,86,90,89,73,80,82,82,69,93,74,85,82,76,90,86,75,83,74,88,75,95,78,76,94,48,75,64,57,58,54,47,49,57,48,45,62,58,49,48,56,60,56,57,26,52,46,48,55,52,38,47,41,51,56,32,30,72,74,33,16,57,69,32,33,51,49,38,50,50,51,28,49,56,51,49,43,42,38,64,79,66,62,37,47,26,34,35,40,42,31,59,64,70,47,51,64,69,59,39,56,51,43,28,52,50,43,33,47,36,78,62,69,35,42,37,38,38,40,33,32,56,90,46,70,70,44,44,52,52,55,47,54,55,49,52,52,51,44,49,74,41,75,39,58,91,46,43,48,80,46,65,43,48,91,92,54,82,80,84,54,67,70,52,60,68,44,37,80,76,65,79,45,29,39,37,37,43,32,43,68,39,43,72,26,33,46,53,55,24,56,59,59,52,34,83,86,55,62,97,80,55,33,30,41,36,37,30,44,50,36,60,60,69,51,53,70,77,49,83,80,91,66,66,77,81,53,55,82,38,87,85,45,44,31,66,36,24,49,26,51,50,50,37,49,74,40,46,61,49,36,42,33,30,32,25,68,49,55,64,69,48,66,69,43,53,85,89,44,95,75,26,50,60,41,74,46,79,48,80,68,54,66,35,72,82,64,30,44,66,36,48,67,58,50,45,72,58,78,32,23,86,72,28,54,40,76,46,56,66,71,52,51,53,64,73,69,62,88,59,93,62,93,71,77,43,67,64,58,53,51,45,53,45,43,32,55,51,31,51,65,74,67,50,87,56,64,68,60,50,57,62,47,60,80,38,48,71,58,50,53,50,45,71,73,40,74,57,74,49,70,77,69,52,88,78,52,87,70,50,55,56,55,50,53,52,49,53,54,47,59,75,56,50,43,80,43,66,63,68,57,65,101,85,50,86,56,75,80,78,68,79,88,82,67,81,52,72,47,80,45,62,53,77,69,68,44,54,78,66,90,67,93,61,71,34,50,48,80,52,71,74,67,99,57,96,70,57,68,63,59,58,59,63,46,51,67,83,39,18,71,37,46,64,83,48,54,83,41,23,38,39,38,28,27,66,68,49,52,49,54,48,53,54,49,45,56,53,52,52,54,51,54,51,50,55,51,48,32,66,76,68,68,51,58,75,87,111